Protein AF-A0A2E2C9Y6-F1 (afdb_monomer)

Mean predicted aligned error: 14.03 Å

Solvent-accessible surface area (backbone atoms only — not comparable to full-atom values): 25369 Å² total; per-residue (Å²): 131,68,71,66,57,56,52,54,54,53,54,52,55,55,52,54,58,61,53,71,77,66,70,86,89,83,78,84,85,84,87,86,80,90,79,84,90,79,90,87,87,65,71,80,73,52,56,65,58,61,57,64,68,65,74,80,74,86,83,89,87,90,86,89,86,90,83,90,84,84,87,73,91,72,83,79,69,69,86,60,44,74,82,45,66,64,89,67,80,86,81,79,85,75,87,81,76,87,87,76,86,87,76,94,75,76,89,77,75,81,76,78,79,82,73,52,73,67,57,51,52,51,48,52,50,44,44,51,39,19,53,49,22,45,57,38,30,50,54,35,37,77,70,67,74,48,57,72,68,59,44,46,40,44,46,48,55,25,50,51,39,43,35,53,51,29,53,79,66,70,62,79,46,51,60,60,52,46,51,54,53,41,53,56,40,49,52,50,35,50,52,49,60,73,57,77,44,92,84,44,78,52,44,66,41,51,43,39,45,37,50,29,54,40,25,50,45,45,25,53,43,16,57,76,65,70,33,62,71,49,27,54,55,20,47,56,46,28,42,56,31,18,51,52,24,27,53,45,26,50,55,31,38,77,74,67,54,30,53,73,68,54,36,51,34,22,53,49,38,38,32,50,35,49,51,52,51,25,57,77,69,72,43,87,80,85,51,47,53,57,54,47,32,52,56,34,48,54,52,32,53,52,25,47,52,29,31,78,70,71,38,82,78,16,37,69,42,53,40,28,40,33,49,13,53,30,26,40,40,46,13,50,44,29,45,78,70,70,36,56,70,61,13,48,49,25,16,48,52,10,25,53,26,14,43,50,20,30,50,44,33,65,74,55,27,36,82,69,69,75,35,55,61,60,58,45,48,45,30,45,49,35,22,50,38,23,40,50,59,35,22,72,80,37,62,92,49,29,67,62,47,48,54,52,51,52,53,51,51,53,51,51,40,56,56,43,74,69,58,79,64,89,79,63,80,47,47,26,46,38,30,41,49,52,33,50,56,44,36,53,52,49,53,56,51,52,62,61,71,79,107

Radius of gyration: 27.08 Å; Cα contacts (8 Å, |Δi|>4): 424; chains: 1; bounding box: 53×74×103 Å

Foldseek 3Di:
DPPVVVVVVVVVVVVVVVVVVDDDDDDDDDDDDDDDDDDDDDPPVVPVVVVVVPPPDDDDDDDDDDDDDDDDDDDLFQDAQLLADDTDDDDDDDDDDDDDDDDDDDDDDDPQPDDDPVVVVLLVVLLVLLVLLLVLLLVCVLVVLDAPSLSRNSLSLSLLSNVLSCVVNVNLCNLVSLVVSLVSLVVVLVSLVVVPPPVQQCSVLSNLVSQLSNLVSQLSNCVSVVNLVSNVVSLVSLQVSLVVSLVSLVVSVVVPSHALSSNLSSLVSNLVSVVVVCVSVVHDDQPSLVSSLVSLVVSLVVLCVCLVVVHPSNPLLNNLQSLLVSLQSQLVNCVSVVNLVSSLVSLVSSLVSLVVSLCCCLPPCVVVVNDALSSNVSSLSSNVSSLVSNCVSPVVCNVVSVVVSLVSLVSSLVVLVPDDPPPSSCSSSNSSSVSVVSSVVSVVVVVVVVD

Sequence (451 aa):
MSDRIHFCISCSLLLFMVGLVIAPSSSHSPLPEQPLPS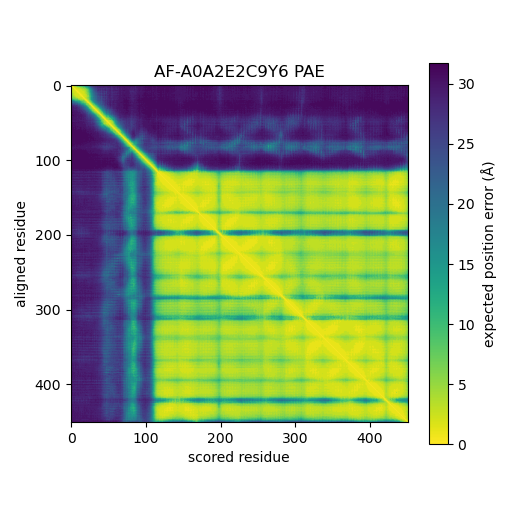QSSVETRQSVQNFLDEESAQTALVSINAGLSAKQNGDVGHYIPLNVVPENMAGKRVQQSPVTAPRPENQNQLKKQSFSRELRQKLEQTVTTANQLISQTEDTFSRGLIPLSDYHLALNLAYDTKIRAADVQNQGRAKLLLNEKRALIQKAVEQLQAFDQPAAQGWYGDLVHARLILAQTDYEIAGVSHNRDGQEAALGQITRLSDEYFSVRNEEFSVGEAGLAEYRRASRAVNIARQEQNHFRGVKDETSLMNYAEDLHQIESAVEWFSSNGAGLGRADLVDLSKANLNYVQGKYYQSQNRETESQQFFNDSLQQAKSAWELRMDQYYPRGTANLHDLTTSWILWNASGSELSELKPSQSAAIRQALTAGLDRMVNTADQITDRRGRMAGDISLVHCLKNSEFLIELENSQNK

Nearest PDB structures (foldseek):
  8qag-assembly1_A  TM=5.605E-01  e=1.363E-03  synthetic construct
  8qag-assembly2_B  TM=4.927E-01  e=1.752E-03  synthetic construct
  4g2v-assembly1_A  TM=3.564E-01  e=3.011E-02  Mus musculus
  8v3b-assembly1_a  TM=2.526E-01  e=9.711E-02  synthetic construct

Structure (mmCIF, N/CA/C/O backbone):
data_AF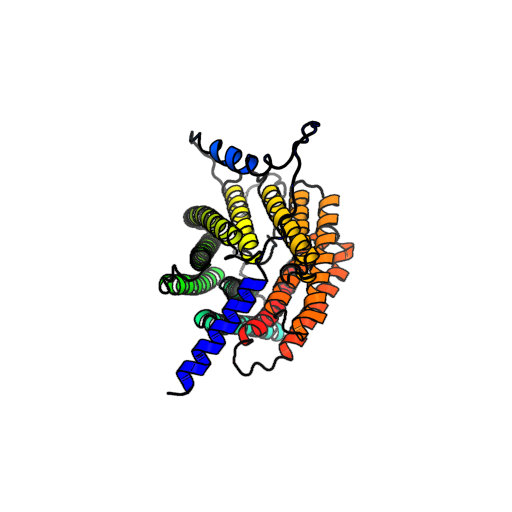-A0A2E2C9Y6-F1
#
_entry.id   AF-A0A2E2C9Y6-F1
#
loop_
_atom_site.group_PDB
_atom_site.id
_atom_site.type_symbol
_atom_site.label_atom_id
_atom_site.label_alt_id
_atom_site.label_comp_id
_atom_site.label_asym_id
_atom_site.label_entity_id
_atom_site.label_seq_id
_atom_site.pdbx_PDB_ins_code
_atom_site.Cartn_x
_atom_site.Cartn_y
_atom_site.Cartn_z
_atom_site.occupancy
_atom_site.B_iso_or_equiv
_atom_site.auth_seq_id
_atom_site.auth_comp_id
_atom_site.auth_asym_id
_atom_site.auth_atom_id
_atom_site.pdbx_PDB_model_num
ATOM 1 N N . MET A 1 1 ? 28.226 -12.113 -55.724 1.00 53.47 1 MET A N 1
ATOM 2 C CA . MET A 1 1 ? 28.461 -10.664 -55.945 1.00 53.47 1 MET A CA 1
ATOM 3 C C . MET A 1 1 ? 27.171 -9.829 -56.042 1.00 53.47 1 MET A C 1
ATOM 5 O O . MET A 1 1 ? 27.290 -8.615 -56.078 1.00 53.47 1 MET A O 1
ATOM 9 N N . SER A 1 2 ? 25.964 -10.421 -56.001 1.00 55.62 2 SER A N 1
ATOM 10 C CA . SER A 1 2 ? 24.688 -9.693 -56.170 1.00 55.62 2 SER A CA 1
ATOM 11 C C . SER A 1 2 ? 24.114 -9.069 -54.883 1.00 55.62 2 SER A C 1
ATOM 13 O O . SER A 1 2 ? 23.489 -8.018 -54.948 1.00 55.62 2 SER A O 1
ATOM 15 N N . ASP A 1 3 ? 24.377 -9.632 -53.698 1.00 52.12 3 ASP A N 1
ATOM 16 C CA . ASP A 1 3 ? 23.676 -9.187 -52.473 1.00 52.12 3 ASP A CA 1
ATOM 17 C C . ASP A 1 3 ? 24.254 -7.925 -51.821 1.00 52.12 3 ASP A C 1
ATOM 19 O O . ASP A 1 3 ? 23.548 -7.179 -51.145 1.00 52.12 3 ASP A O 1
ATOM 23 N N . ARG A 1 4 ? 25.531 -7.613 -52.071 1.00 49.81 4 ARG A N 1
ATOM 24 C CA . ARG A 1 4 ? 26.154 -6.379 -51.556 1.00 49.81 4 ARG A CA 1
ATOM 25 C C . ARG A 1 4 ? 25.681 -5.126 -52.296 1.00 49.81 4 ARG A C 1
ATOM 27 O O . ARG A 1 4 ? 25.640 -4.055 -51.706 1.00 49.81 4 ARG A O 1
ATOM 34 N N . ILE A 1 5 ? 25.277 -5.266 -53.558 1.00 61.72 5 ILE A N 1
ATOM 35 C CA . ILE A 1 5 ? 24.787 -4.150 -54.377 1.00 61.72 5 ILE A CA 1
ATOM 36 C C . ILE A 1 5 ? 23.367 -3.760 -53.939 1.00 61.72 5 ILE A C 1
ATOM 38 O O . ILE A 1 5 ? 23.080 -2.574 -53.791 1.00 61.72 5 ILE A O 1
ATOM 42 N N . HIS A 1 6 ? 22.510 -4.736 -53.616 1.00 52.78 6 HIS A N 1
ATOM 43 C CA . HIS A 1 6 ? 21.167 -4.463 -53.092 1.00 52.78 6 HIS A CA 1
ATOM 44 C C . HIS A 1 6 ? 21.189 -3.809 -51.706 1.00 52.78 6 HIS A C 1
ATOM 46 O O . HIS A 1 6 ? 20.417 -2.882 -51.460 1.00 52.78 6 HIS A O 1
ATOM 52 N N . PHE A 1 7 ? 22.112 -4.211 -50.827 1.00 61.84 7 PHE A N 1
ATOM 53 C CA . PHE A 1 7 ? 22.270 -3.580 -49.514 1.00 61.84 7 PHE A CA 1
ATOM 54 C C . PHE A 1 7 ? 22.714 -2.112 -49.630 1.00 61.84 7 PHE A C 1
ATOM 56 O O . PHE A 1 7 ? 22.123 -1.234 -49.003 1.00 61.84 7 PHE A O 1
ATOM 63 N N . CYS A 1 8 ? 23.682 -1.814 -50.505 1.00 61.75 8 CYS A N 1
ATOM 64 C CA . CYS A 1 8 ? 24.146 -0.441 -50.714 1.00 61.75 8 CYS A CA 1
ATOM 65 C C . CYS A 1 8 ? 23.066 0.466 -51.326 1.00 61.75 8 CYS A C 1
ATOM 67 O O . CYS A 1 8 ? 22.894 1.588 -50.860 1.00 61.75 8 CYS A O 1
ATOM 69 N N . ILE A 1 9 ? 22.286 -0.021 -52.299 1.00 65.38 9 ILE A N 1
ATOM 70 C CA . ILE A 1 9 ? 21.186 0.753 -52.905 1.00 65.38 9 ILE A CA 1
ATOM 71 C C . ILE A 1 9 ? 20.070 1.034 -51.881 1.00 65.38 9 ILE A C 1
ATOM 73 O O . ILE A 1 9 ? 19.502 2.127 -51.871 1.00 65.38 9 ILE A O 1
ATOM 77 N N . SER A 1 10 ? 19.803 0.091 -50.972 1.00 63.72 10 SER A N 1
ATOM 78 C CA . SER A 1 10 ? 18.796 0.247 -49.910 1.00 63.72 10 SER A CA 1
ATOM 79 C C . SER A 1 10 ? 19.205 1.308 -48.882 1.00 63.72 10 SER A C 1
ATOM 81 O O . SER A 1 10 ? 18.390 2.146 -48.498 1.00 63.72 10 SER A O 1
ATOM 83 N N . CYS A 1 11 ? 20.482 1.336 -48.486 1.00 60.59 11 CYS A N 1
ATOM 84 C CA . CYS A 1 11 ? 21.007 2.370 -47.589 1.00 60.59 11 CYS A CA 1
ATOM 85 C C . CYS A 1 11 ? 21.045 3.759 -48.247 1.00 60.59 11 CYS A C 1
ATOM 87 O O . CYS A 1 11 ? 20.771 4.755 -47.578 1.00 60.59 11 CYS A O 1
ATOM 89 N N . SER A 1 12 ? 21.328 3.848 -49.551 1.00 60.22 12 SER A N 1
ATOM 90 C CA . SER A 1 12 ? 21.331 5.125 -50.278 1.00 60.22 12 SER A CA 1
ATOM 91 C C . SER A 1 12 ? 19.933 5.738 -50.421 1.00 60.22 12 SER A C 1
ATOM 93 O O . SER A 1 12 ? 19.793 6.951 -50.288 1.00 60.22 12 SER A O 1
ATOM 95 N N . LEU A 1 13 ? 18.891 4.923 -50.621 1.00 61.25 13 LEU A N 1
ATOM 96 C CA . LEU A 1 13 ? 17.498 5.393 -50.658 1.00 61.25 13 LEU A CA 1
ATOM 97 C C . LEU A 1 13 ? 17.013 5.904 -49.293 1.00 61.25 13 LEU A C 1
ATOM 99 O O . LEU A 1 13 ? 16.285 6.894 -49.229 1.00 61.25 13 LEU A O 1
ATOM 103 N N . LEU A 1 14 ? 17.456 5.272 -48.203 1.00 52.31 14 LEU A N 1
ATOM 104 C CA . LEU A 1 14 ? 17.070 5.655 -46.844 1.00 52.31 14 LEU A CA 1
ATOM 105 C C . LEU A 1 14 ? 17.751 6.965 -46.403 1.00 52.31 14 LEU A C 1
ATOM 107 O O . LEU A 1 14 ? 17.113 7.807 -45.779 1.00 52.31 14 LEU A O 1
ATOM 111 N N . LEU A 1 15 ? 18.999 7.202 -46.824 1.00 56.88 15 LEU A N 1
ATOM 112 C CA . LEU A 1 15 ? 19.693 8.482 -46.614 1.00 56.88 15 LEU A CA 1
ATOM 113 C C . LEU A 1 15 ? 19.124 9.623 -47.477 1.00 56.88 15 LEU A C 1
ATOM 115 O O . LEU A 1 15 ? 19.072 10.762 -47.018 1.00 56.88 15 LEU A O 1
ATOM 119 N N . PHE A 1 16 ? 18.642 9.333 -48.691 1.00 49.22 16 PHE A N 1
ATOM 120 C CA . PHE A 1 16 ? 18.015 10.342 -49.556 1.00 49.22 16 PHE A CA 1
ATOM 121 C C . PHE A 1 16 ? 16.643 10.799 -49.023 1.00 49.22 16 PHE A C 1
ATOM 123 O O . PHE A 1 16 ? 16.310 11.979 -49.107 1.00 49.22 16 PHE A O 1
ATOM 130 N N . MET A 1 17 ? 15.875 9.893 -48.405 1.00 49.03 17 MET A N 1
ATOM 131 C CA . MET A 1 17 ? 14.594 10.222 -47.761 1.00 49.03 17 MET A CA 1
ATOM 132 C C . MET A 1 17 ? 14.764 11.048 -46.478 1.00 49.03 17 MET A C 1
ATOM 134 O O . MET A 1 17 ? 13.969 11.949 -46.226 1.00 49.03 17 MET A O 1
ATOM 138 N N . VAL A 1 18 ? 15.819 10.800 -45.695 1.00 53.28 18 VAL A N 1
ATOM 139 C CA . VAL A 1 18 ? 16.126 11.602 -44.494 1.00 53.28 18 VAL A CA 1
ATOM 140 C C . VAL A 1 18 ? 16.656 12.995 -44.871 1.00 53.28 18 VAL A C 1
ATOM 142 O O . VAL A 1 18 ? 16.356 13.970 -44.185 1.00 53.28 18 VAL A O 1
ATOM 145 N N . GLY A 1 19 ? 17.362 13.126 -46.000 1.00 43.84 19 GLY A N 1
ATOM 146 C CA . GLY A 1 19 ? 17.835 14.418 -46.515 1.00 43.84 19 GLY A CA 1
ATOM 147 C C . GLY A 1 19 ? 16.740 15.335 -47.083 1.00 43.84 19 GLY A C 1
ATOM 148 O O . GLY A 1 19 ? 16.902 16.550 -47.064 1.00 43.84 19 GLY A O 1
ATOM 149 N N . LEU A 1 20 ? 15.609 14.790 -47.547 1.00 42.56 20 LEU A N 1
ATOM 150 C CA . LEU A 1 20 ? 14.500 15.577 -48.118 1.00 42.56 20 LEU A CA 1
ATOM 151 C C . LEU A 1 20 ? 13.550 16.184 -47.072 1.00 42.56 20 LEU A C 1
ATOM 153 O O . LEU A 1 20 ? 12.766 17.067 -47.408 1.00 42.56 20 LEU A O 1
ATOM 157 N N . VAL A 1 21 ? 13.635 15.757 -45.808 1.00 43.41 21 VAL A N 1
ATOM 158 C CA . VAL A 1 21 ? 12.833 16.311 -44.698 1.00 43.41 21 VAL A CA 1
ATOM 159 C C . VAL A 1 21 ? 13.544 17.491 -44.012 1.00 43.41 21 VAL A C 1
ATOM 161 O O . VAL A 1 21 ? 12.935 18.217 -43.232 1.00 43.41 21 VAL A O 1
ATOM 164 N N . ILE A 1 22 ? 14.814 17.750 -44.348 1.00 48.00 22 ILE A N 1
ATOM 165 C CA . ILE A 1 22 ? 15.613 18.844 -43.780 1.00 48.00 22 ILE A CA 1
ATOM 166 C C . ILE A 1 22 ? 16.200 19.688 -44.920 1.00 48.00 22 ILE A C 1
ATOM 168 O O . ILE A 1 22 ? 17.384 19.617 -45.235 1.00 48.00 22 ILE A O 1
ATOM 172 N N . ALA A 1 23 ? 15.360 20.517 -45.539 1.00 32.75 23 ALA A N 1
ATOM 173 C CA . ALA A 1 23 ? 15.808 21.664 -46.325 1.00 32.75 23 ALA A CA 1
ATOM 174 C C . ALA A 1 23 ? 15.013 22.912 -45.890 1.00 32.75 23 ALA A C 1
ATOM 176 O O . ALA A 1 23 ? 13.782 22.876 -45.901 1.00 32.75 23 ALA A O 1
ATOM 177 N N . PRO A 1 24 ? 15.683 24.007 -45.480 1.00 36.81 24 PRO A N 1
ATOM 178 C CA . PRO A 1 24 ? 15.026 25.225 -45.028 1.00 36.81 24 PRO A CA 1
ATOM 179 C C . PRO A 1 24 ? 14.635 26.102 -46.223 1.00 36.81 24 PRO A C 1
ATOM 181 O O . PRO A 1 24 ? 15.477 26.476 -47.040 1.00 36.81 24 PRO A O 1
ATOM 184 N N . SER A 1 25 ? 13.360 26.472 -46.310 1.00 31.31 25 SER A N 1
ATOM 185 C CA . SER A 1 25 ? 12.876 27.488 -47.246 1.00 31.31 25 SER A CA 1
ATOM 186 C C . SER A 1 25 ? 13.326 28.870 -46.767 1.00 31.31 25 SER A C 1
ATOM 188 O O . SER A 1 25 ? 12.769 29.422 -45.820 1.00 31.31 25 SER A O 1
ATOM 190 N N . SER A 1 26 ? 14.350 29.430 -47.404 1.00 28.89 26 SER A N 1
ATOM 191 C CA . SER A 1 26 ? 14.772 30.816 -47.231 1.00 28.89 26 SER A CA 1
ATOM 192 C C . SER A 1 26 ? 13.991 31.737 -48.173 1.00 28.89 26 SER A C 1
ATOM 194 O O . SER A 1 26 ? 13.979 31.548 -49.387 1.00 28.89 26 SER A O 1
ATOM 196 N N . SER A 1 27 ? 13.381 32.788 -47.626 1.00 29.03 27 SER A N 1
ATOM 197 C CA . SER A 1 27 ? 12.959 33.955 -48.404 1.00 29.03 27 SER A CA 1
ATOM 198 C C . SER A 1 27 ? 13.173 35.237 -47.593 1.00 29.03 27 SER A C 1
ATOM 200 O O . SER A 1 27 ? 12.544 35.451 -46.564 1.00 29.03 27 SER A O 1
ATOM 202 N N . HIS A 1 28 ? 14.141 36.011 -48.087 1.00 29.08 28 HIS A N 1
ATOM 203 C CA . HIS A 1 28 ? 14.560 37.395 -47.842 1.00 29.08 28 HIS A CA 1
ATOM 204 C C . HIS A 1 28 ? 13.907 38.256 -46.741 1.00 29.08 28 HIS A C 1
ATOM 206 O O . HIS A 1 28 ? 12.720 38.563 -46.770 1.00 29.08 28 HIS A O 1
ATOM 212 N N . SER A 1 29 ? 14.776 38.792 -45.873 1.00 25.88 29 SER A N 1
ATOM 213 C CA . SER A 1 29 ? 14.569 40.007 -45.070 1.00 25.88 29 SER A CA 1
ATOM 214 C C . SER A 1 29 ? 14.482 41.276 -45.932 1.00 25.88 29 SER A C 1
ATOM 216 O O . SER A 1 29 ? 15.133 41.365 -46.976 1.00 25.88 29 SER A O 1
ATOM 218 N N . PRO A 1 30 ? 13.813 42.313 -45.405 1.00 28.86 30 PRO A N 1
ATOM 219 C CA . PRO A 1 30 ? 14.532 43.547 -45.085 1.00 28.86 30 PRO A CA 1
ATOM 220 C C . PRO A 1 30 ? 14.346 43.965 -43.609 1.00 28.86 30 PRO A C 1
ATOM 222 O O . PRO A 1 30 ? 13.266 43.834 -43.042 1.00 28.86 30 PRO A O 1
ATOM 225 N N . LEU A 1 31 ? 15.423 44.460 -42.987 1.00 27.59 31 LEU A N 1
ATOM 226 C CA . LEU A 1 31 ? 15.428 45.230 -41.726 1.00 27.59 31 LEU A CA 1
ATOM 227 C C . LEU A 1 31 ? 15.236 46.739 -42.037 1.00 27.59 31 LEU A C 1
ATOM 229 O O . LEU A 1 31 ? 15.571 47.140 -43.153 1.00 27.59 31 LEU A O 1
ATOM 233 N N . PRO A 1 32 ? 14.971 47.623 -41.049 1.00 39.16 32 PRO A N 1
ATOM 234 C CA . PRO A 1 32 ? 14.122 47.468 -39.861 1.00 39.16 32 PRO A CA 1
ATOM 235 C C . PRO A 1 32 ? 13.220 48.702 -39.597 1.00 39.16 32 PRO A C 1
ATOM 237 O O . PRO A 1 32 ? 13.594 49.834 -39.888 1.00 39.16 32 PRO A O 1
ATOM 240 N N . GLU A 1 33 ? 12.102 48.508 -38.900 1.00 24.78 33 GLU A N 1
ATOM 241 C CA . GLU A 1 33 ? 11.453 49.565 -38.108 1.00 24.78 33 GLU A CA 1
ATOM 242 C C . GLU A 1 33 ? 11.155 49.002 -36.708 1.00 24.78 33 GLU A C 1
ATOM 244 O O . GLU A 1 33 ? 10.610 47.907 -36.572 1.00 24.78 33 GLU A O 1
ATOM 249 N N . GLN A 1 34 ? 11.597 49.712 -35.663 1.00 35.81 34 GLN A N 1
ATOM 250 C CA . GLN A 1 34 ? 11.339 49.379 -34.254 1.00 35.81 34 GLN A CA 1
ATOM 251 C C . GLN A 1 34 ? 9.839 49.482 -33.937 1.00 35.81 34 GLN A C 1
ATOM 253 O O . GLN A 1 34 ? 9.184 50.409 -34.415 1.00 35.81 34 GLN A O 1
ATOM 258 N N . PRO A 1 35 ? 9.308 48.613 -33.053 1.00 26.20 35 PRO A N 1
ATOM 259 C CA . PRO A 1 35 ? 8.989 49.099 -31.702 1.00 26.20 35 PRO A CA 1
ATOM 260 C C . PRO A 1 35 ? 9.160 48.074 -30.551 1.00 26.20 35 PRO A C 1
ATOM 262 O O . PRO A 1 35 ? 8.830 46.906 -30.686 1.00 26.20 35 PRO A O 1
ATOM 265 N N . LEU A 1 36 ? 9.632 48.610 -29.413 1.00 25.45 36 LEU A N 1
ATOM 266 C CA . LEU A 1 36 ? 9.384 48.319 -27.980 1.00 25.45 36 LEU A CA 1
ATOM 267 C C . LEU A 1 36 ? 9.359 46.877 -27.397 1.00 25.45 36 LEU A C 1
ATOM 269 O O . LEU A 1 36 ? 8.830 45.943 -27.990 1.00 25.45 36 LEU A O 1
ATOM 273 N N . PRO A 1 37 ? 9.888 46.703 -26.163 1.00 28.95 37 PRO A N 1
ATOM 274 C CA . PRO A 1 37 ? 10.154 45.402 -25.568 1.00 28.95 37 PRO A CA 1
ATOM 275 C C . PRO A 1 37 ? 8.902 44.829 -24.896 1.00 28.95 37 PRO A C 1
ATOM 277 O O . PRO A 1 37 ? 8.224 45.518 -24.136 1.00 28.95 37 PRO A O 1
ATOM 280 N N . SER A 1 38 ? 8.639 43.542 -25.102 1.00 25.59 38 SER A N 1
ATOM 281 C CA . SER A 1 38 ? 7.785 42.758 -24.207 1.00 25.59 38 SER A CA 1
ATOM 282 C C . SER A 1 38 ? 8.599 41.596 -23.648 1.00 25.59 38 SER A C 1
ATOM 284 O O . SER A 1 38 ? 9.085 40.722 -24.362 1.00 25.59 38 SER A O 1
ATOM 286 N N . GLN A 1 39 ? 8.818 41.684 -22.340 1.00 35.31 39 GLN A N 1
ATOM 287 C CA . GLN A 1 39 ? 9.400 40.667 -21.480 1.00 35.31 39 GLN A CA 1
ATOM 288 C C . GLN A 1 39 ? 8.501 39.427 -21.459 1.00 35.31 39 GLN A C 1
ATOM 290 O O . GLN A 1 39 ? 7.283 39.573 -21.390 1.00 35.31 39 GLN A O 1
ATOM 295 N N . SER A 1 40 ? 9.103 38.234 -21.475 1.00 30.30 40 SER A N 1
ATOM 296 C CA . SER A 1 40 ? 8.750 37.066 -20.636 1.00 30.30 40 SER A CA 1
ATOM 297 C C . SER A 1 40 ? 9.213 35.758 -21.288 1.00 30.30 40 SER A C 1
ATOM 299 O O . SER A 1 40 ? 8.473 35.116 -22.021 1.00 30.30 40 SER A O 1
ATOM 301 N N . SER A 1 41 ? 10.445 35.324 -21.004 1.00 31.06 41 SER A N 1
ATOM 302 C CA . SER A 1 41 ? 10.802 33.894 -21.129 1.00 31.06 41 SER A CA 1
ATOM 303 C C . SER A 1 41 ? 12.096 33.485 -20.405 1.00 31.06 41 SER A C 1
ATOM 305 O O . SER A 1 41 ? 12.663 32.444 -20.726 1.00 31.06 41 SER A O 1
ATOM 307 N N . VAL A 1 42 ? 12.598 34.275 -19.445 1.00 28.02 42 VAL A N 1
ATOM 308 C CA . VAL A 1 42 ? 13.865 33.968 -18.738 1.00 28.02 42 VAL A CA 1
ATOM 309 C C . VAL A 1 42 ? 13.685 33.784 -17.219 1.00 28.02 42 VAL A C 1
ATOM 311 O O . VAL A 1 42 ? 14.532 33.171 -16.579 1.00 28.02 42 VAL A O 1
ATOM 314 N N . GLU A 1 43 ? 12.550 34.180 -16.632 1.00 28.30 43 GLU A N 1
ATOM 315 C CA . GLU A 1 43 ? 12.373 34.171 -15.166 1.00 28.30 43 GLU A CA 1
ATOM 316 C C . GLU A 1 43 ? 12.083 32.791 -14.544 1.00 28.30 43 GLU A C 1
ATOM 318 O O . GLU A 1 43 ? 12.382 32.576 -13.372 1.00 28.30 43 GLU A O 1
ATOM 323 N N . THR A 1 44 ? 11.586 31.801 -15.289 1.00 32.88 44 THR A N 1
ATOM 324 C CA . THR A 1 44 ? 11.192 30.516 -14.676 1.00 32.88 44 THR A CA 1
ATOM 325 C C . THR A 1 44 ? 12.372 29.587 -14.376 1.00 32.88 44 THR A C 1
ATOM 327 O O . THR A 1 44 ? 12.287 28.783 -13.455 1.00 32.88 44 THR A O 1
ATOM 330 N N . ARG A 1 45 ? 13.501 29.709 -15.094 1.00 28.42 45 ARG A N 1
ATOM 331 C CA . ARG A 1 45 ? 14.704 28.879 -14.856 1.00 28.42 45 ARG A CA 1
ATOM 332 C C . ARG A 1 45 ? 15.656 29.444 -13.796 1.00 28.42 45 ARG A C 1
ATOM 334 O O . ARG A 1 45 ? 16.472 28.694 -13.278 1.00 28.42 45 ARG A O 1
ATOM 341 N N . GLN A 1 46 ? 15.552 30.729 -13.454 1.00 27.88 46 GLN A N 1
ATOM 342 C CA . GLN A 1 46 ? 16.400 31.357 -12.430 1.00 27.88 46 GLN A CA 1
ATOM 343 C C . GLN A 1 46 ? 15.855 31.198 -10.999 1.00 27.88 46 GLN A C 1
ATOM 345 O O . GLN A 1 46 ? 16.629 31.294 -10.053 1.00 27.88 46 GLN A O 1
ATOM 350 N N . SER A 1 47 ? 14.563 30.900 -10.816 1.00 31.03 47 SER A N 1
ATOM 351 C CA . SER A 1 47 ? 13.959 30.773 -9.477 1.00 31.03 47 SER A CA 1
ATOM 352 C C . SER A 1 47 ? 14.352 29.491 -8.728 1.00 31.03 47 SER A C 1
ATOM 354 O O . SER A 1 47 ? 14.551 29.536 -7.519 1.00 31.03 47 SER A O 1
ATOM 356 N N . VAL A 1 48 ? 14.544 28.371 -9.436 1.00 29.47 48 VAL A N 1
ATOM 357 C CA . VAL A 1 48 ? 14.922 27.082 -8.822 1.00 29.47 48 VAL A CA 1
ATOM 358 C C . VAL A 1 48 ? 16.404 27.057 -8.435 1.00 29.47 48 VAL A C 1
ATOM 360 O O . VAL A 1 48 ? 16.753 26.541 -7.380 1.00 29.47 48 VAL A O 1
ATOM 363 N N . GLN A 1 49 ? 17.279 27.670 -9.239 1.00 26.19 49 GLN A N 1
ATOM 364 C CA . GLN A 1 49 ? 18.716 27.719 -8.943 1.00 26.19 49 GLN A CA 1
ATOM 365 C C . GLN A 1 49 ? 19.029 28.666 -7.770 1.00 26.19 49 GLN A C 1
ATOM 367 O O . GLN A 1 49 ? 19.830 28.324 -6.909 1.00 26.19 49 GLN A O 1
ATOM 372 N N . ASN A 1 50 ? 18.346 29.817 -7.686 1.00 26.56 50 ASN A N 1
ATOM 373 C CA . ASN A 1 50 ? 18.566 30.793 -6.612 1.00 26.56 50 ASN A CA 1
ATOM 374 C C . ASN A 1 50 ? 18.025 30.329 -5.245 1.00 26.56 50 ASN A C 1
ATOM 376 O O . ASN A 1 50 ? 18.503 30.803 -4.222 1.00 26.56 50 ASN A O 1
ATOM 380 N N . PHE A 1 51 ? 17.060 29.401 -5.213 1.00 27.88 51 PHE A N 1
ATOM 381 C CA . PHE A 1 51 ? 16.546 28.823 -3.964 1.00 27.88 51 PHE A CA 1
ATOM 382 C C . PHE A 1 51 ? 17.506 27.781 -3.362 1.00 27.88 51 PHE A C 1
ATOM 384 O O . PHE A 1 51 ? 17.622 27.671 -2.145 1.00 27.88 51 PHE A O 1
ATOM 391 N N . LEU A 1 52 ? 18.238 27.047 -4.206 1.00 28.00 52 LEU A N 1
ATOM 392 C CA . LEU A 1 52 ? 19.160 25.990 -3.772 1.00 28.00 52 LEU A CA 1
ATOM 393 C C . LEU A 1 52 ? 20.485 26.530 -3.206 1.00 28.00 52 LEU A C 1
ATOM 395 O O . LEU A 1 52 ? 21.117 25.860 -2.390 1.00 28.00 52 LEU A O 1
ATOM 399 N N . ASP A 1 53 ? 20.889 27.742 -3.593 1.00 25.02 53 ASP A N 1
ATOM 400 C CA . ASP A 1 53 ? 22.149 28.341 -3.137 1.00 25.02 53 ASP A CA 1
ATOM 401 C C . ASP A 1 53 ? 22.037 29.025 -1.753 1.00 25.02 53 ASP A C 1
ATOM 403 O O . ASP A 1 53 ? 23.045 29.141 -1.053 1.00 25.02 53 ASP A O 1
ATOM 407 N N . GLU A 1 54 ? 20.836 29.419 -1.299 1.00 24.42 54 GLU A N 1
ATOM 408 C CA . GLU A 1 54 ? 20.645 30.136 -0.020 1.00 24.42 54 GLU A CA 1
ATOM 409 C C . GLU A 1 54 ? 20.512 29.231 1.223 1.00 24.42 54 GLU A C 1
ATOM 411 O O . GLU A 1 54 ? 20.823 29.674 2.329 1.00 24.42 54 GLU A O 1
ATOM 416 N N . GLU A 1 55 ? 20.138 27.955 1.086 1.00 24.38 55 GLU A N 1
ATOM 417 C CA . GLU A 1 55 ? 19.884 27.073 2.245 1.00 24.38 55 GLU A CA 1
ATOM 418 C C . GLU A 1 55 ? 21.116 26.274 2.717 1.00 24.38 55 GLU A C 1
ATOM 420 O O . GLU A 1 55 ? 21.074 25.545 3.709 1.00 24.38 55 GLU A O 1
ATOM 425 N N . SER A 1 56 ? 22.260 26.443 2.046 1.00 22.67 56 SER A N 1
ATOM 426 C CA . SER A 1 56 ? 23.517 25.749 2.367 1.00 22.67 56 SER A CA 1
ATOM 427 C C . SER A 1 56 ? 24.310 26.369 3.534 1.00 22.67 56 SER A C 1
ATOM 429 O O . SER A 1 56 ? 25.390 25.887 3.886 1.00 22.67 56 SER A O 1
ATOM 431 N N . ALA A 1 57 ? 23.782 27.410 4.187 1.00 21.89 57 ALA A N 1
ATOM 432 C CA . ALA A 1 57 ? 24.490 28.167 5.212 1.00 21.89 57 ALA A CA 1
ATOM 433 C C . ALA A 1 57 ? 23.653 28.398 6.484 1.00 21.89 57 ALA A C 1
ATOM 435 O O . ALA A 1 57 ? 23.141 29.494 6.671 1.00 21.89 57 ALA A O 1
ATOM 436 N N . GLN A 1 58 ? 23.582 27.412 7.394 1.00 20.86 58 GLN A N 1
ATOM 437 C CA . GLN A 1 58 ? 23.836 27.594 8.845 1.00 20.86 58 GLN A CA 1
ATOM 438 C C . GLN A 1 58 ? 23.445 26.367 9.690 1.00 20.86 58 GLN A C 1
ATOM 440 O O . GLN A 1 58 ? 22.288 26.087 9.986 1.00 20.86 58 GLN A O 1
ATOM 445 N N . THR A 1 59 ? 24.477 25.670 10.155 1.00 20.48 59 THR A N 1
ATOM 446 C CA . THR A 1 59 ? 24.465 24.633 11.194 1.00 20.48 59 THR A CA 1
ATOM 447 C C . THR A 1 59 ? 24.400 25.185 12.631 1.00 20.48 59 THR A C 1
ATOM 449 O O . THR A 1 59 ? 25.069 26.167 12.940 1.00 20.48 59 THR A O 1
ATOM 452 N N . ALA A 1 60 ? 23.776 24.378 13.508 1.00 20.20 60 ALA A N 1
ATOM 453 C CA . ALA A 1 60 ? 24.065 24.123 14.937 1.00 20.20 60 ALA A CA 1
ATOM 454 C C . ALA A 1 60 ? 23.562 25.096 16.032 1.00 20.20 60 ALA A C 1
ATOM 456 O O . ALA A 1 60 ? 23.919 26.267 16.024 1.00 20.20 60 ALA A O 1
ATOM 457 N N . LEU A 1 61 ? 22.879 24.555 17.071 1.00 19.61 61 LEU A N 1
ATOM 458 C CA . LEU A 1 61 ? 23.355 24.510 18.480 1.00 19.61 61 LEU A CA 1
ATOM 459 C C . LEU A 1 61 ? 22.291 24.111 19.550 1.00 19.61 61 LEU A C 1
ATOM 461 O O . LEU A 1 61 ? 21.151 24.556 19.526 1.00 19.61 61 LEU A O 1
ATOM 465 N N . VAL A 1 62 ? 22.795 23.390 20.569 1.00 18.62 62 VAL A N 1
ATOM 466 C CA . VAL A 1 62 ? 22.375 23.249 21.991 1.00 18.62 62 VAL A CA 1
ATOM 467 C C . VAL A 1 62 ? 21.365 22.158 22.408 1.00 18.62 62 VAL A C 1
ATOM 469 O O . VAL A 1 62 ? 20.303 21.945 21.843 1.00 18.62 62 VAL A O 1
ATOM 472 N N . SER A 1 63 ? 21.785 21.476 23.478 1.00 17.81 63 SER A N 1
ATOM 473 C CA . SER A 1 63 ? 21.269 20.288 24.158 1.00 17.81 63 SER A CA 1
ATOM 474 C C . SER A 1 63 ? 20.624 20.650 25.520 1.00 17.81 63 SER A C 1
ATOM 476 O O . SER A 1 63 ? 20.781 21.777 25.986 1.00 17.81 63 SER A O 1
ATOM 478 N N . ILE A 1 64 ? 20.058 19.634 26.198 1.00 19.53 64 ILE A N 1
ATOM 479 C CA . ILE A 1 64 ? 19.994 19.408 27.669 1.00 19.53 64 ILE A CA 1
ATOM 480 C C . ILE A 1 64 ? 18.584 19.352 28.340 1.00 19.53 64 ILE A C 1
ATOM 482 O O . ILE A 1 64 ? 17.955 20.361 28.630 1.00 19.53 64 ILE A O 1
ATOM 486 N N . ASN A 1 65 ? 18.243 18.108 28.734 1.00 18.88 65 ASN A N 1
ATOM 487 C CA . ASN A 1 65 ? 17.606 17.577 29.965 1.00 18.88 65 ASN A CA 1
ATOM 488 C C . ASN A 1 65 ? 16.083 17.537 30.266 1.00 18.88 65 ASN A C 1
ATOM 490 O O . ASN A 1 65 ? 15.449 18.528 30.601 1.00 18.88 65 ASN A O 1
ATOM 494 N N . ALA A 1 66 ? 15.665 16.268 30.450 1.00 19.91 66 ALA A N 1
ATOM 495 C CA . ALA A 1 66 ? 15.101 15.626 31.658 1.00 19.91 66 ALA A CA 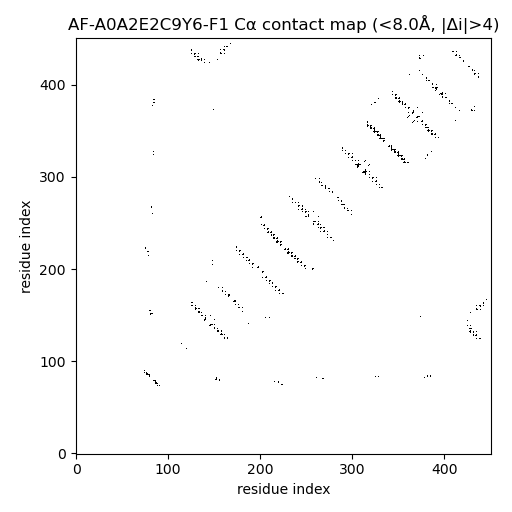1
ATOM 496 C C . ALA A 1 66 ? 13.584 15.651 31.931 1.00 19.91 66 ALA A C 1
ATOM 498 O O . ALA A 1 66 ? 12.988 16.684 32.207 1.00 19.91 66 ALA A O 1
ATOM 499 N N . GLY A 1 67 ? 13.009 14.440 32.035 1.00 19.03 67 GLY A N 1
ATOM 500 C CA . GLY A 1 67 ? 11.733 14.196 32.717 1.00 19.03 67 GLY A CA 1
ATOM 501 C C . GLY A 1 67 ? 11.018 12.901 32.316 1.00 19.03 67 GLY A C 1
ATOM 502 O O . GLY A 1 67 ? 10.081 12.932 31.531 1.00 19.03 67 GLY A O 1
ATOM 503 N N . LEU A 1 68 ? 11.445 11.761 32.870 1.00 20.83 68 LEU A N 1
ATOM 504 C CA . LEU A 1 68 ? 10.742 10.466 32.839 1.00 20.83 68 LEU A CA 1
ATOM 505 C C . LEU A 1 68 ? 9.326 10.548 33.453 1.00 20.83 68 LEU A C 1
ATOM 507 O O . LEU A 1 68 ? 9.178 11.130 34.523 1.00 20.83 68 LEU A O 1
ATOM 511 N N . SER A 1 69 ? 8.335 9.833 32.895 1.00 19.72 69 SER A N 1
ATOM 512 C CA . SER A 1 69 ? 7.759 8.609 33.507 1.00 19.72 69 SER A CA 1
ATOM 513 C C . SER A 1 69 ? 6.379 8.198 32.942 1.00 19.72 69 SER A C 1
ATOM 515 O O . SER A 1 69 ? 5.452 8.994 32.868 1.00 19.72 69 SER A O 1
ATOM 517 N N . ALA A 1 70 ? 6.279 6.887 32.687 1.00 22.33 70 ALA A N 1
ATOM 518 C CA . ALA A 1 70 ? 5.129 5.981 32.826 1.00 22.33 70 ALA A CA 1
ATOM 519 C C . ALA A 1 70 ? 3.934 6.009 31.844 1.00 22.33 70 ALA A C 1
ATOM 521 O O . ALA A 1 70 ? 2.943 6.701 32.031 1.00 22.33 70 ALA A O 1
ATOM 522 N N . LYS A 1 71 ? 3.993 5.011 30.945 1.00 23.02 71 LYS A N 1
ATOM 523 C CA . LYS A 1 71 ? 2.974 3.975 30.667 1.00 23.02 71 LYS A CA 1
ATOM 524 C C . LYS A 1 71 ? 1.542 4.430 30.356 1.00 23.02 71 LYS A C 1
ATOM 526 O O . LYS A 1 71 ? 0.753 4.652 31.265 1.00 23.02 71 LYS A O 1
ATOM 531 N N . GLN A 1 72 ? 1.155 4.235 29.098 1.00 22.75 72 GLN A N 1
ATOM 532 C CA . GLN A 1 72 ? 0.074 3.318 28.715 1.00 22.75 72 GLN A CA 1
ATOM 533 C C . GLN A 1 72 ? 0.244 2.958 27.233 1.00 22.75 72 GLN A C 1
ATOM 535 O O . GLN A 1 72 ? 0.680 3.793 26.451 1.00 22.75 72 GLN A O 1
ATOM 540 N N . ASN A 1 73 ? 0.012 1.683 26.915 1.00 28.33 73 ASN A N 1
ATOM 541 C CA . ASN A 1 73 ? 0.202 1.038 25.613 1.00 28.33 73 ASN A CA 1
ATOM 542 C C . ASN A 1 73 ? -0.146 1.963 24.438 1.00 28.33 73 ASN A C 1
ATOM 544 O O . ASN A 1 73 ? -1.310 2.314 24.262 1.00 28.33 73 ASN A O 1
ATOM 548 N N . GLY A 1 74 ? 0.874 2.357 23.675 1.00 23.53 74 GLY A N 1
ATOM 549 C CA . GLY A 1 74 ? 0.692 3.089 22.430 1.00 23.53 74 GLY A CA 1
ATOM 550 C C . GLY A 1 74 ? 0.219 2.141 21.339 1.00 23.53 74 GLY A C 1
ATOM 551 O O . GLY A 1 74 ? 0.741 1.028 21.230 1.00 23.53 74 GLY A O 1
ATOM 552 N N . ASP A 1 75 ? -0.766 2.602 20.570 1.00 27.89 75 ASP A N 1
ATOM 553 C CA . ASP A 1 75 ? -1.078 2.103 19.235 1.00 27.89 75 ASP A CA 1
ATOM 554 C C . ASP A 1 75 ? 0.226 1.787 18.499 1.00 27.89 75 ASP A C 1
ATOM 556 O O . ASP A 1 75 ? 1.071 2.659 18.285 1.00 27.89 75 ASP A O 1
ATOM 560 N N . VAL A 1 76 ? 0.416 0.517 18.149 1.00 29.72 76 VAL A N 1
ATOM 561 C CA . VAL A 1 76 ? 1.471 0.122 17.222 1.00 29.72 76 VAL A CA 1
ATOM 562 C C . VAL A 1 76 ? 1.017 0.620 15.854 1.00 29.72 76 VAL A C 1
ATOM 564 O O . VAL A 1 76 ? 0.199 -0.031 15.204 1.00 29.72 76 VAL A O 1
ATOM 567 N N . GLY A 1 77 ? 1.502 1.791 15.437 1.00 31.19 77 GLY A N 1
ATOM 568 C CA . GLY A 1 77 ? 1.328 2.284 14.073 1.00 31.19 77 GLY A CA 1
ATOM 569 C C . GLY A 1 77 ? 1.839 1.227 13.095 1.00 31.19 77 GLY A C 1
ATOM 570 O O . GLY A 1 77 ? 3.016 0.870 13.114 1.00 31.19 77 GLY A O 1
ATOM 571 N N . HIS A 1 78 ? 0.938 0.645 12.307 1.00 31.53 78 HIS A N 1
ATOM 572 C CA . HIS A 1 78 ? 1.301 -0.310 11.264 1.00 31.53 78 HIS A CA 1
ATOM 573 C C . HIS A 1 78 ? 1.860 0.478 10.076 1.00 31.53 78 HIS A C 1
ATOM 575 O O . HIS A 1 78 ? 1.202 1.396 9.587 1.00 31.53 78 HIS A O 1
ATOM 581 N N . TYR A 1 79 ? 3.063 0.138 9.612 1.00 31.58 79 TYR A N 1
ATOM 582 C CA . TYR A 1 79 ? 3.684 0.808 8.472 1.00 31.58 79 TYR A CA 1
ATOM 583 C C . TYR A 1 79 ? 2.999 0.388 7.162 1.00 31.58 79 TYR A C 1
ATOM 585 O O . TYR A 1 79 ? 2.962 -0.789 6.804 1.00 31.58 79 TYR A O 1
ATOM 593 N N . ILE A 1 80 ? 2.448 1.356 6.427 1.00 31.50 80 ILE A N 1
ATOM 594 C CA . ILE A 1 80 ? 1.648 1.097 5.224 1.00 31.50 80 ILE A CA 1
ATOM 595 C C . ILE A 1 80 ? 2.532 1.019 3.978 1.00 31.50 80 ILE A C 1
ATOM 597 O O . ILE A 1 80 ? 3.336 1.934 3.746 1.00 31.50 80 ILE A O 1
ATOM 601 N N . PRO A 1 81 ? 2.348 -0.012 3.128 1.00 32.47 81 PRO A N 1
ATOM 602 C CA . PRO A 1 81 ? 3.110 -0.192 1.898 1.00 32.47 81 PRO A CA 1
ATOM 603 C C . PRO A 1 81 ? 3.126 1.068 1.029 1.00 32.47 81 PRO A C 1
ATOM 605 O O . PRO A 1 81 ? 2.118 1.744 0.838 1.00 32.47 81 PRO A O 1
ATOM 608 N N . LEU A 1 82 ? 4.304 1.351 0.470 1.00 39.00 82 LEU A N 1
ATOM 609 C CA . LEU A 1 82 ? 4.672 2.618 -0.168 1.00 39.00 82 LEU A CA 1
ATOM 610 C C . LEU A 1 82 ? 3.797 3.023 -1.375 1.00 39.00 82 LEU A C 1
ATOM 612 O O . LEU A 1 82 ? 3.822 4.186 -1.763 1.00 39.00 82 LEU A O 1
ATOM 616 N N . ASN A 1 83 ? 2.966 2.117 -1.900 1.00 35.12 83 ASN A N 1
ATOM 617 C CA . ASN A 1 83 ? 2.047 2.368 -3.016 1.00 35.12 83 ASN A CA 1
ATOM 618 C C . ASN A 1 83 ? 0.648 2.869 -2.618 1.00 35.12 83 ASN A C 1
ATOM 620 O O . ASN A 1 83 ? -0.136 3.180 -3.516 1.00 35.12 83 ASN A O 1
ATOM 624 N N . VAL A 1 84 ? 0.298 2.942 -1.327 1.00 32.41 84 VAL A N 1
ATOM 625 C CA . VAL A 1 84 ? -1.040 3.392 -0.906 1.00 32.41 84 VAL A CA 1
ATOM 626 C C . VAL A 1 84 ? -0.988 4.210 0.383 1.00 32.41 84 VAL A C 1
ATOM 628 O O . VAL A 1 84 ? -0.210 3.911 1.278 1.00 32.41 84 VAL A O 1
ATOM 631 N N . VAL A 1 85 ? -1.806 5.257 0.505 1.00 35.31 85 VAL A N 1
ATOM 632 C CA . VAL A 1 85 ? -2.027 5.965 1.783 1.00 35.31 85 VAL A CA 1
ATOM 633 C C . VAL A 1 85 ? -3.267 5.340 2.445 1.00 35.31 85 VAL A C 1
ATOM 635 O O . VAL A 1 85 ? -4.304 5.298 1.781 1.00 35.31 85 VAL A O 1
ATOM 638 N N . PRO A 1 86 ? -3.154 4.733 3.653 1.00 37.09 86 PRO A N 1
ATOM 639 C CA . PRO A 1 86 ? -3.492 5.483 4.882 1.00 37.09 86 PRO A CA 1
ATOM 640 C C . PRO A 1 86 ? -2.695 5.135 6.158 1.00 37.09 86 PRO A C 1
ATOM 642 O O . PRO A 1 86 ? -2.698 3.984 6.565 1.00 37.09 86 PRO A O 1
ATOM 645 N N . GLU A 1 87 ? -2.141 6.132 6.866 1.00 31.36 87 GLU A N 1
ATOM 646 C CA . GLU A 1 87 ? -1.810 6.031 8.307 1.00 31.36 87 GLU A CA 1
ATOM 647 C C . GLU A 1 87 ? -3.088 5.860 9.143 1.00 31.36 87 GLU A C 1
ATOM 649 O O . GLU A 1 87 ? -4.002 6.682 9.037 1.00 31.36 87 GLU A O 1
ATOM 654 N N . ASN A 1 88 ? -3.128 4.830 9.998 1.00 29.11 88 ASN A N 1
ATOM 655 C CA . ASN A 1 88 ? -4.200 4.613 10.969 1.00 29.11 88 ASN A CA 1
ATOM 656 C C . ASN A 1 88 ? -3.768 4.987 12.398 1.00 29.11 88 ASN A C 1
ATOM 658 O O . ASN A 1 88 ? -2.741 4.524 12.889 1.00 29.11 88 ASN A O 1
ATOM 662 N N . MET A 1 89 ? -4.688 5.715 13.043 1.00 29.56 89 MET A N 1
ATOM 663 C CA . MET A 1 89 ? -4.920 5.946 14.477 1.00 29.56 89 MET A CA 1
ATOM 664 C C . MET A 1 89 ? -4.127 7.039 15.209 1.00 29.56 89 MET A C 1
ATOM 666 O O . MET A 1 89 ? -3.100 6.840 15.854 1.00 29.56 89 MET A O 1
ATOM 670 N N . ALA A 1 90 ? -4.780 8.205 15.240 1.00 25.94 90 ALA A N 1
ATOM 671 C CA . ALA A 1 90 ? -4.752 9.133 16.355 1.00 25.94 90 ALA A CA 1
ATOM 672 C C . ALA A 1 90 ? -5.513 8.547 17.564 1.00 25.94 90 ALA A C 1
ATOM 674 O O . ALA A 1 90 ? -6.742 8.468 17.572 1.00 25.94 90 ALA A O 1
ATOM 675 N N . GLY A 1 91 ? -4.794 8.218 18.636 1.00 26.16 91 GLY A N 1
ATOM 676 C CA . GLY A 1 91 ? -5.391 7.983 19.950 1.00 26.16 91 GLY A CA 1
ATOM 677 C C . GLY A 1 91 ? -5.820 9.298 20.616 1.00 26.16 91 GLY A C 1
ATOM 678 O O . GLY A 1 91 ? -4.992 10.155 20.935 1.00 26.16 91 GLY A O 1
ATOM 679 N N . LYS A 1 92 ? -7.125 9.467 20.869 1.00 29.06 92 LYS A N 1
ATOM 680 C CA . LYS A 1 92 ? -7.680 10.566 21.682 1.00 29.06 92 LYS A CA 1
ATOM 681 C C . LYS A 1 92 ? -7.124 10.529 23.115 1.00 29.06 92 LYS A C 1
ATOM 683 O O . LYS A 1 92 ? -7.231 9.521 23.810 1.00 29.06 92 LYS A O 1
ATOM 688 N N . ARG A 1 93 ? -6.629 11.677 23.601 1.00 24.91 93 ARG A N 1
ATOM 689 C CA . ARG A 1 93 ? -6.363 11.939 25.029 1.00 24.91 93 ARG A CA 1
ATOM 690 C C . ARG A 1 93 ? -7.659 11.820 25.836 1.00 24.91 93 ARG A C 1
ATOM 692 O O . ARG A 1 93 ? -8.556 12.646 25.679 1.00 24.91 93 ARG A O 1
ATOM 699 N N . VAL A 1 94 ? -7.718 10.869 26.765 1.00 25.72 94 VAL A N 1
ATOM 700 C CA . VAL A 1 94 ? -8.680 10.900 27.876 1.00 25.72 94 VAL A CA 1
ATOM 701 C C . VAL A 1 94 ? -8.033 11.664 29.034 1.00 25.72 94 VAL A C 1
ATOM 703 O O . VAL A 1 94 ? -6.951 11.305 29.496 1.00 25.72 94 VAL A O 1
ATOM 706 N N . GLN A 1 95 ? -8.676 12.742 29.489 1.00 24.91 95 GLN A N 1
ATOM 707 C CA . GLN A 1 95 ? -8.285 13.477 30.695 1.00 24.91 95 GLN A CA 1
ATOM 708 C C . GLN A 1 95 ? -8.330 12.546 31.917 1.00 24.91 95 GLN A C 1
ATOM 710 O O . GLN A 1 95 ? -9.391 12.050 32.294 1.00 24.91 95 GLN A O 1
ATOM 715 N N . GLN A 1 96 ? -7.178 12.325 32.552 1.00 24.97 96 GLN A N 1
ATOM 716 C CA . GLN A 1 96 ? -7.084 11.621 33.829 1.00 24.97 96 GLN A CA 1
ATOM 717 C C . GLN A 1 96 ? -7.539 12.545 34.969 1.00 24.97 96 GLN A C 1
ATOM 719 O O . GLN A 1 96 ? -6.963 13.608 35.192 1.00 24.97 96 GLN A O 1
ATOM 724 N N . SER A 1 97 ? -8.564 12.120 35.707 1.00 26.84 97 SER A N 1
ATOM 725 C CA . SER A 1 97 ? -8.854 12.621 37.058 1.00 26.84 97 SER A CA 1
ATOM 726 C C . SER A 1 97 ? -7.965 11.897 38.087 1.00 26.84 97 SER A C 1
ATOM 728 O O . SER A 1 97 ? -7.548 10.765 37.828 1.00 26.84 97 SER A O 1
ATOM 730 N N . PRO A 1 98 ? -7.631 12.520 39.234 1.00 29.94 98 PRO A N 1
ATOM 731 C CA . PRO A 1 98 ? -6.538 12.072 40.093 1.00 29.94 98 PRO A CA 1
ATOM 732 C C . PRO A 1 98 ? -6.811 10.754 40.834 1.00 29.94 98 PRO A C 1
ATOM 734 O O . PRO A 1 98 ? -7.912 10.460 41.294 1.00 29.94 98 PRO A O 1
ATOM 737 N N . VAL A 1 99 ? -5.729 9.985 40.948 1.00 29.27 99 VAL A N 1
ATOM 738 C CA . VAL A 1 99 ? -5.596 8.632 41.497 1.00 29.27 99 VAL A CA 1
ATOM 739 C C . VAL A 1 99 ? -5.852 8.586 43.008 1.00 29.27 99 VAL A C 1
ATOM 741 O O . VAL A 1 99 ? -5.256 9.343 43.770 1.00 29.27 99 VAL A O 1
ATOM 744 N N . THR A 1 100 ? -6.658 7.616 43.449 1.00 29.41 100 THR A N 1
ATOM 745 C CA . THR A 1 100 ? -6.655 7.106 44.833 1.00 29.41 100 THR A CA 1
ATOM 746 C C . THR A 1 100 ? -5.998 5.716 44.838 1.00 29.41 100 THR A C 1
ATOM 748 O O . THR A 1 100 ? -6.185 4.944 43.901 1.00 29.41 100 THR A O 1
ATOM 751 N N . ALA A 1 101 ? -5.172 5.437 45.851 1.00 32.12 101 ALA A N 1
ATOM 752 C CA . ALA A 1 101 ? -4.200 4.337 45.938 1.00 32.12 101 ALA A CA 1
ATOM 753 C C . ALA A 1 101 ? -4.742 2.899 45.692 1.00 32.12 101 ALA A C 1
ATOM 755 O O . ALA A 1 101 ? -5.902 2.617 45.998 1.00 32.12 101 ALA A O 1
ATOM 756 N N . PRO A 1 102 ? -3.899 1.960 45.203 1.00 37.25 102 PRO A N 1
ATOM 757 C CA . PRO A 1 102 ? -4.335 0.632 44.774 1.00 37.25 102 PRO A CA 1
ATOM 758 C C . PRO A 1 102 ? -4.506 -0.360 45.937 1.00 37.25 102 PRO A C 1
ATOM 760 O O . PRO A 1 102 ? -3.641 -0.495 46.804 1.00 37.25 102 PRO A O 1
ATOM 763 N N . ARG A 1 103 ? -5.608 -1.120 45.900 1.00 29.27 103 ARG A N 1
ATOM 764 C CA . ARG A 1 103 ? -5.760 -2.415 46.587 1.00 29.27 103 ARG A CA 1
ATOM 765 C C . ARG A 1 103 ? -5.239 -3.542 45.680 1.00 29.27 103 ARG A C 1
ATOM 767 O O . ARG A 1 103 ? -5.353 -3.421 44.463 1.00 29.27 103 ARG A O 1
ATOM 774 N N . PRO A 1 104 ? -4.693 -4.636 46.238 1.00 35.06 104 PRO A N 1
ATOM 775 C CA . PRO A 1 104 ? -4.196 -5.749 45.441 1.00 35.06 104 PRO A CA 1
ATOM 776 C C . PRO A 1 104 ? -5.379 -6.592 44.949 1.00 35.06 104 PRO A C 1
ATOM 778 O O . PRO A 1 104 ? -6.053 -7.235 45.752 1.00 35.06 104 PRO A O 1
ATOM 781 N N . GLU A 1 105 ? -5.638 -6.589 43.641 1.00 34.28 105 GLU A N 1
ATOM 782 C CA . GLU A 1 105 ? -6.589 -7.508 43.015 1.00 34.28 105 GLU A CA 1
ATOM 783 C C . GLU A 1 105 ? -5.882 -8.646 42.275 1.00 34.28 105 GLU A C 1
ATOM 785 O O . GLU A 1 105 ? -4.870 -8.479 41.596 1.00 34.28 105 GLU A O 1
ATOM 790 N N . ASN A 1 106 ? -6.467 -9.818 42.500 1.00 29.78 106 ASN A N 1
ATOM 791 C CA . ASN A 1 106 ? -6.155 -11.150 42.017 1.00 29.78 106 ASN A CA 1
ATOM 792 C C . ASN A 1 106 ? -5.614 -11.254 40.585 1.00 29.78 106 ASN A C 1
ATOM 794 O O . ASN A 1 106 ? -6.093 -10.622 39.647 1.00 29.78 106 ASN A O 1
ATOM 798 N N . GLN A 1 107 ? -4.687 -12.202 40.428 1.00 33.31 107 GLN A N 1
ATOM 799 C CA . GLN A 1 107 ? -4.256 -12.774 39.158 1.00 33.31 107 GLN A CA 1
ATOM 800 C C . GLN A 1 107 ? -5.471 -13.230 38.333 1.00 33.31 107 GLN A C 1
ATOM 802 O O . GLN A 1 107 ? -6.051 -14.289 38.578 1.00 33.31 107 GLN A O 1
ATOM 807 N N . ASN A 1 108 ? -5.849 -12.430 37.337 1.00 34.03 108 ASN A N 1
ATOM 808 C CA . ASN A 1 108 ? -6.817 -12.830 36.327 1.00 34.03 108 ASN A CA 1
ATOM 809 C C . ASN A 1 108 ? -6.202 -13.926 35.453 1.00 34.03 108 ASN A C 1
ATOM 811 O O . ASN A 1 108 ? -5.273 -13.694 34.679 1.00 34.03 108 ASN A O 1
ATOM 815 N N . GLN A 1 109 ? -6.749 -15.133 35.577 1.00 36.00 109 GLN A N 1
ATOM 816 C CA . GLN A 1 109 ? -6.590 -16.198 34.600 1.00 36.00 109 GLN A CA 1
ATOM 817 C C . GLN A 1 109 ? -7.033 -15.671 33.227 1.00 36.00 109 GLN A C 1
ATOM 819 O O . GLN A 1 109 ? -8.186 -15.274 33.051 1.00 36.00 109 GLN A O 1
ATOM 824 N N . LEU A 1 110 ? -6.114 -15.672 32.258 1.00 37.25 110 LEU A N 1
ATOM 825 C CA . LEU A 1 110 ? -6.398 -15.444 30.842 1.00 37.25 110 LEU A CA 1
ATOM 826 C C . LEU A 1 110 ? -7.509 -16.413 30.404 1.00 37.25 110 LEU A C 1
ATOM 828 O O . LEU A 1 110 ? -7.274 -17.611 30.232 1.00 37.25 110 LEU A O 1
ATOM 832 N N . LYS A 1 111 ? -8.739 -15.908 30.258 1.00 40.09 111 LYS A N 1
ATOM 833 C CA . LYS A 1 111 ? -9.858 -16.664 29.687 1.00 40.09 111 LYS A CA 1
ATOM 834 C C . LYS A 1 111 ? -9.455 -17.104 28.278 1.00 40.09 111 LYS A C 1
ATOM 836 O O . LYS A 1 111 ? -9.389 -16.277 27.376 1.00 40.09 111 LYS A O 1
ATOM 841 N N . LYS A 1 112 ? -9.215 -18.405 28.074 1.00 43.91 112 LYS A N 1
ATOM 842 C CA . LYS A 1 112 ? -9.122 -18.997 26.731 1.00 43.91 112 LYS A CA 1
ATOM 843 C C . LYS A 1 112 ? -10.433 -18.711 25.996 1.00 43.91 112 LYS A C 1
ATOM 845 O O . LYS A 1 112 ? -11.448 -19.341 26.289 1.00 43.91 112 LYS A O 1
ATOM 850 N N . GLN A 1 113 ? -10.420 -17.764 25.062 1.00 55.22 113 GLN A N 1
ATOM 851 C CA . GLN A 1 113 ? -11.542 -17.539 24.156 1.00 55.22 113 GLN A CA 1
ATOM 852 C C . GLN A 1 113 ? -11.781 -18.815 23.339 1.00 55.22 113 GLN A C 1
ATOM 854 O O . GLN A 1 113 ? -10.904 -19.337 22.650 1.00 55.22 113 GLN A O 1
ATOM 859 N N . SER A 1 114 ? -12.984 -19.365 23.465 1.00 59.09 114 SER A N 1
ATOM 860 C CA . SER A 1 114 ? -13.415 -20.546 22.728 1.00 59.09 114 SER A CA 1
ATOM 861 C C . SER A 1 114 ? -13.930 -20.119 21.351 1.00 59.09 114 SER A C 1
ATOM 863 O O . SER A 1 114 ? -15.120 -19.856 21.195 1.00 59.09 114 SER A O 1
ATOM 865 N N . PHE A 1 115 ? -13.055 -20.060 20.343 1.00 73.50 115 PHE A N 1
ATOM 866 C CA . PHE A 1 115 ? -13.489 -19.842 18.955 1.00 73.50 115 PHE A CA 1
ATOM 867 C C . PHE A 1 115 ? -14.345 -21.003 18.441 1.00 73.50 115 PHE A C 1
ATOM 869 O O . PHE A 1 115 ? -14.026 -22.168 18.710 1.00 73.50 115 PHE A O 1
ATOM 876 N N . SER A 1 116 ? -15.389 -20.689 17.665 1.00 82.69 116 SER A N 1
ATOM 877 C CA . SER A 1 116 ? -16.163 -21.696 16.936 1.00 82.69 116 SER A CA 1
ATOM 878 C C . SER A 1 116 ? -15.260 -22.464 15.963 1.00 82.69 116 SER A C 1
ATOM 880 O O . SER A 1 116 ? -14.235 -21.955 15.500 1.00 82.69 116 SER A O 1
ATOM 882 N N . ARG A 1 117 ? -15.628 -23.710 15.642 1.00 86.00 117 ARG A N 1
ATOM 883 C CA . ARG A 1 117 ? -14.877 -24.539 14.684 1.00 86.00 117 ARG A CA 1
ATOM 884 C C . ARG A 1 117 ? -14.745 -23.851 13.321 1.00 86.00 117 ARG A C 1
ATOM 886 O O . ARG A 1 117 ? -13.671 -23.885 12.734 1.00 86.00 117 ARG A O 1
ATOM 893 N N . GLU A 1 118 ? -15.810 -23.195 12.871 1.00 86.50 118 GLU A N 1
ATOM 894 C CA . GLU A 1 118 ? -15.849 -22.449 11.610 1.00 86.50 118 GLU A CA 1
ATOM 895 C C . GLU A 1 118 ? -14.876 -21.267 11.609 1.00 86.50 118 GLU A C 1
ATOM 897 O O . GLU A 1 118 ? -14.137 -21.080 10.647 1.00 86.50 118 GLU A O 1
ATOM 902 N N . LEU A 1 119 ? -14.818 -20.496 12.701 1.00 87.00 119 LEU A N 1
ATOM 903 C CA . LEU A 1 119 ? -13.884 -19.377 12.808 1.00 87.00 119 LEU A CA 1
ATOM 904 C C . LEU A 1 119 ? -12.430 -19.862 12.822 1.00 87.00 119 LEU A C 1
ATOM 906 O O . LEU A 1 119 ? -11.586 -19.267 12.161 1.00 87.00 119 LEU A O 1
ATOM 910 N N . ARG A 1 120 ? -12.132 -20.971 13.511 1.00 87.50 120 ARG A N 1
ATOM 911 C CA . ARG A 1 120 ? -10.786 -21.571 13.477 1.00 87.50 120 ARG A CA 1
ATOM 912 C C . ARG A 1 120 ? -10.382 -21.981 12.064 1.00 87.50 120 ARG A C 1
ATOM 914 O O . ARG A 1 120 ? -9.292 -21.627 11.637 1.00 87.50 120 ARG A O 1
ATOM 921 N N . GLN A 1 121 ? -11.276 -22.651 11.335 1.00 90.00 121 GLN A N 1
ATOM 922 C CA . GLN A 1 121 ? -11.032 -23.045 9.944 1.00 90.00 121 GLN A CA 1
ATOM 923 C C . GLN A 1 121 ? -10.805 -21.832 9.034 1.00 90.00 121 GLN A C 1
ATOM 925 O O . GLN A 1 121 ? -9.876 -21.843 8.231 1.00 90.00 121 GLN A O 1
ATOM 930 N N . LYS A 1 122 ? -11.598 -20.763 9.191 1.00 91.25 122 LYS A N 1
ATOM 931 C CA . LYS A 1 122 ? -11.390 -19.513 8.445 1.00 91.25 122 LYS A CA 1
ATOM 932 C C . LYS A 1 122 ? -10.035 -18.878 8.756 1.00 91.25 122 LYS A C 1
ATOM 934 O O . LYS A 1 122 ? -9.333 -18.493 7.833 1.00 91.25 122 LYS A O 1
ATOM 939 N N . LEU A 1 123 ? -9.636 -18.812 10.027 1.00 91.19 123 LEU A N 1
ATOM 940 C CA . LEU A 1 123 ? -8.330 -18.268 10.421 1.00 91.19 123 LEU A CA 1
ATOM 941 C C . LEU A 1 123 ? -7.164 -19.103 9.866 1.00 91.19 123 LEU A C 1
ATOM 943 O O . LEU A 1 123 ? -6.175 -18.541 9.402 1.00 91.19 123 LEU A O 1
ATOM 947 N N . GLU A 1 124 ? -7.283 -20.434 9.867 1.00 91.88 124 GLU A N 1
ATOM 948 C CA . GLU A 1 124 ? -6.303 -21.328 9.237 1.00 91.88 124 GLU A CA 1
ATOM 949 C C . GLU A 1 124 ? -6.200 -21.067 7.727 1.00 91.88 124 GLU A C 1
ATOM 951 O O . GLU A 1 124 ? -5.097 -20.879 7.214 1.00 91.88 124 GLU A O 1
ATOM 956 N N . GLN A 1 125 ? -7.336 -20.962 7.029 1.00 93.75 125 GLN A N 1
ATOM 957 C CA . GLN A 1 125 ? -7.383 -20.638 5.600 1.00 93.75 125 GLN A CA 1
ATOM 958 C C . GLN A 1 125 ? -6.780 -19.258 5.295 1.00 93.75 125 GLN A C 1
ATOM 960 O O . GLN A 1 125 ? -6.058 -19.107 4.304 1.00 93.75 125 GLN A O 1
ATOM 965 N N . THR A 1 126 ? -7.022 -18.266 6.154 1.00 92.50 126 THR A N 1
ATOM 966 C CA . THR A 1 126 ? -6.419 -16.932 6.054 1.00 92.50 126 THR A CA 1
ATOM 967 C C . THR A 1 126 ? -4.894 -17.007 6.100 1.00 92.50 126 THR A C 1
ATOM 969 O O . THR A 1 126 ? -4.224 -16.461 5.222 1.00 92.50 126 THR A O 1
ATOM 972 N N . VAL A 1 127 ? -4.331 -17.754 7.056 1.00 95.12 127 VAL A N 1
ATOM 973 C CA . VAL A 1 127 ? -2.876 -17.954 7.162 1.00 95.12 127 VAL A CA 1
ATOM 974 C C . VAL A 1 127 ? -2.327 -18.737 5.966 1.00 95.12 127 VAL A C 1
ATOM 976 O O . VAL A 1 127 ? -1.267 -18.393 5.445 1.00 95.12 127 VAL A O 1
ATOM 979 N N . THR A 1 128 ? -3.039 -19.762 5.484 1.00 96.94 128 THR A N 1
ATOM 980 C CA . THR A 1 128 ? -2.648 -20.496 4.269 1.00 96.94 128 THR A CA 1
ATOM 981 C C . THR A 1 128 ? -2.588 -19.576 3.050 1.00 96.94 128 THR A C 1
ATOM 983 O O . THR A 1 128 ? -1.606 -19.622 2.314 1.00 96.94 128 THR A O 1
ATOM 986 N N . THR A 1 129 ? -3.586 -18.709 2.871 1.00 94.81 129 THR A N 1
ATOM 987 C CA . THR A 1 129 ? -3.643 -17.749 1.756 1.00 94.81 129 THR A CA 1
ATOM 988 C C . THR A 1 129 ? -2.482 -16.754 1.822 1.00 94.81 129 THR A C 1
ATOM 990 O O . THR A 1 129 ? -1.827 -16.502 0.814 1.00 94.81 129 THR A O 1
ATOM 993 N N . ALA A 1 130 ? -2.161 -16.243 3.014 1.00 94.44 130 ALA A N 1
ATOM 994 C CA . ALA A 1 130 ? -1.020 -15.349 3.205 1.00 94.44 130 ALA A CA 1
ATOM 995 C C . ALA A 1 130 ? 0.325 -16.040 2.904 1.00 94.44 130 ALA A C 1
ATOM 997 O O . ALA A 1 130 ? 1.197 -15.456 2.265 1.00 94.44 130 ALA A O 1
ATOM 998 N N . ASN A 1 131 ? 0.495 -17.305 3.301 1.00 97.69 131 ASN A N 1
ATOM 999 C CA . ASN A 1 131 ? 1.701 -18.072 2.966 1.00 97.69 131 ASN A CA 1
ATOM 1000 C C . ASN A 1 131 ? 1.816 -18.350 1.455 1.00 97.69 131 ASN A C 1
ATOM 1002 O O . ASN A 1 131 ? 2.922 -18.324 0.917 1.00 97.69 131 ASN A O 1
ATOM 1006 N N . GLN A 1 132 ? 0.694 -18.596 0.769 1.00 95.69 132 GLN A N 1
ATOM 1007 C CA . GLN A 1 132 ? 0.667 -18.725 -0.693 1.00 95.69 132 GLN A CA 1
ATOM 1008 C C . GLN A 1 132 ? 1.100 -17.424 -1.370 1.00 95.69 132 GLN A C 1
ATOM 1010 O O . GLN A 1 132 ? 1.968 -17.471 -2.240 1.00 95.69 132 GLN A O 1
ATOM 1015 N N . LEU A 1 133 ? 0.572 -16.280 -0.916 1.00 94.69 133 LEU A N 1
ATOM 1016 C CA . LEU A 1 133 ? 0.976 -14.963 -1.406 1.00 94.69 133 LEU A CA 1
ATOM 1017 C C . LEU A 1 133 ? 2.487 -14.747 -1.254 1.00 94.69 133 LEU A C 1
ATOM 1019 O O . LEU A 1 133 ? 3.144 -14.391 -2.226 1.00 94.69 133 LEU A O 1
ATOM 1023 N N . ILE A 1 134 ? 3.052 -15.021 -0.073 1.00 96.38 134 ILE A N 1
ATOM 1024 C CA . ILE A 1 134 ? 4.501 -14.890 0.164 1.00 96.38 134 ILE A CA 1
ATOM 1025 C C . ILE A 1 134 ? 5.289 -15.753 -0.826 1.00 96.38 134 ILE A C 1
ATOM 1027 O O . ILE A 1 134 ? 6.155 -15.241 -1.528 1.00 96.38 134 ILE A O 1
ATOM 1031 N N . SER A 1 135 ? 4.968 -17.047 -0.917 1.00 95.50 135 SER A N 1
ATOM 1032 C CA . SER A 1 135 ? 5.721 -17.988 -1.754 1.00 95.50 135 SER A CA 1
ATOM 1033 C C . SER A 1 135 ? 5.655 -17.642 -3.243 1.00 95.50 135 SER A C 1
ATOM 1035 O O . SER A 1 135 ? 6.667 -17.733 -3.936 1.00 95.50 135 SER A O 1
ATOM 1037 N N . GLN A 1 136 ? 4.481 -17.267 -3.750 1.00 92.94 136 GLN A N 1
ATOM 1038 C CA . GLN A 1 136 ? 4.294 -16.971 -5.170 1.00 92.94 136 GLN A CA 1
ATOM 1039 C C . GLN A 1 136 ? 4.913 -15.628 -5.554 1.00 92.94 136 GLN A C 1
ATOM 1041 O O . GLN A 1 136 ? 5.515 -15.505 -6.621 1.00 92.94 136 GLN A O 1
ATOM 1046 N N . THR A 1 137 ? 4.804 -14.630 -4.681 1.00 90.94 137 THR A N 1
ATOM 1047 C CA . THR A 1 137 ? 5.375 -13.303 -4.913 1.00 90.94 137 THR A CA 1
ATOM 1048 C C . THR A 1 137 ? 6.899 -13.319 -4.757 1.00 90.94 137 THR A C 1
ATOM 1050 O O . THR A 1 137 ? 7.580 -12.662 -5.538 1.00 90.94 137 THR A O 1
ATOM 1053 N N . GLU A 1 138 ? 7.462 -14.134 -3.857 1.00 93.38 138 GLU A N 1
ATOM 1054 C CA . GLU A 1 138 ? 8.913 -14.375 -3.793 1.00 93.38 138 GLU A CA 1
ATOM 1055 C C . GLU A 1 138 ? 9.443 -15.029 -5.080 1.00 93.38 138 GLU A C 1
ATOM 1057 O O . GLU A 1 138 ? 10.422 -14.540 -5.648 1.00 93.38 138 GLU A O 1
ATOM 1062 N N . ASP A 1 139 ? 8.791 -16.086 -5.588 1.00 90.62 139 ASP A N 1
ATOM 1063 C CA . ASP A 1 139 ? 9.181 -16.706 -6.867 1.00 90.62 139 ASP A CA 1
ATOM 1064 C C . ASP A 1 139 ? 9.139 -15.677 -8.005 1.00 90.62 139 ASP A C 1
ATOM 1066 O O . ASP A 1 139 ? 10.108 -15.505 -8.746 1.00 90.62 139 ASP A O 1
ATOM 1070 N N . THR A 1 140 ? 8.044 -14.923 -8.092 1.00 88.50 140 THR A N 1
ATOM 1071 C CA . THR A 1 140 ? 7.820 -13.935 -9.152 1.00 88.50 140 THR A CA 1
ATOM 1072 C C . THR A 1 140 ? 8.848 -12.796 -9.096 1.00 88.50 140 THR A C 1
ATOM 1074 O O . THR A 1 140 ? 9.426 -12.441 -10.128 1.00 88.50 140 THR A O 1
ATOM 1077 N N . PHE A 1 141 ? 9.142 -12.265 -7.904 1.00 88.12 141 PHE A N 1
ATOM 1078 C CA . PHE A 1 141 ? 10.154 -11.222 -7.707 1.00 88.12 141 PHE A CA 1
ATOM 1079 C C . PHE A 1 141 ? 11.567 -11.734 -7.994 1.00 88.12 141 PHE A C 1
ATOM 1081 O O . PHE A 1 141 ? 12.314 -11.099 -8.736 1.00 88.12 141 PHE A O 1
ATOM 1088 N N . SER A 1 142 ? 11.929 -12.917 -7.487 1.00 88.44 142 SER A N 1
ATOM 1089 C CA . SER A 1 142 ? 13.267 -13.490 -7.696 1.00 88.44 142 SER A CA 1
ATOM 1090 C C . SER A 1 142 ? 13.588 -13.727 -9.178 1.00 88.44 142 SER A C 1
ATOM 1092 O O . SER A 1 142 ? 14.742 -13.631 -9.590 1.00 88.44 142 SER A O 1
ATOM 1094 N N . ARG A 1 143 ? 12.555 -13.957 -9.997 1.00 85.62 143 ARG A N 1
ATOM 1095 C CA . ARG A 1 143 ? 12.630 -14.106 -11.458 1.00 85.62 143 ARG A CA 1
ATOM 1096 C C . ARG A 1 143 ? 12.574 -12.777 -12.224 1.00 85.62 143 ARG A C 1
ATOM 1098 O O . ARG A 1 143 ? 12.592 -12.806 -13.454 1.00 85.62 143 ARG A O 1
ATOM 1105 N N . GLY A 1 144 ? 12.476 -11.642 -11.531 1.00 84.69 144 GLY A N 1
ATOM 1106 C CA . GLY A 1 144 ? 12.395 -10.303 -12.122 1.00 84.69 144 GLY A CA 1
ATOM 1107 C C . GLY A 1 144 ? 11.083 -10.026 -12.861 1.00 84.69 144 GLY A C 1
ATOM 1108 O O . GLY A 1 144 ? 11.073 -9.260 -13.820 1.00 84.69 144 GLY A O 1
ATOM 1109 N N . LEU A 1 145 ? 9.986 -10.692 -12.482 1.00 84.25 145 LEU A N 1
ATOM 1110 C CA . LEU A 1 145 ? 8.693 -10.568 -13.170 1.00 84.25 145 LEU A CA 1
ATOM 1111 C C . LEU A 1 145 ? 7.779 -9.489 -12.577 1.00 84.25 145 LEU A C 1
ATOM 1113 O O . LEU A 1 145 ? 6.814 -9.104 -13.232 1.00 84.25 145 LEU A O 1
ATOM 1117 N N . ILE A 1 146 ? 8.076 -9.018 -11.366 1.00 82.94 146 ILE A N 1
ATOM 1118 C CA . ILE A 1 146 ? 7.387 -7.909 -10.699 1.00 82.94 146 ILE A CA 1
ATOM 1119 C C . ILE A 1 146 ? 8.419 -6.946 -10.103 1.00 82.94 146 ILE A C 1
ATOM 1121 O O . ILE A 1 146 ? 9.504 -7.389 -9.711 1.00 82.94 146 ILE A O 1
ATOM 1125 N N . PRO A 1 147 ? 8.099 -5.647 -10.010 1.00 83.50 147 PRO A N 1
ATOM 1126 C CA . PRO A 1 147 ? 8.971 -4.670 -9.377 1.00 83.50 147 PRO A CA 1
ATOM 1127 C C . PRO A 1 147 ? 8.984 -4.824 -7.849 1.00 83.50 147 PRO A C 1
ATOM 1129 O O . PRO A 1 147 ? 8.101 -5.433 -7.237 1.00 83.50 147 PRO A O 1
ATOM 1132 N N . LEU A 1 148 ? 9.979 -4.203 -7.211 1.00 86.19 148 LEU A N 1
ATOM 1133 C CA . LEU A 1 148 ? 10.144 -4.207 -5.754 1.00 86.19 148 LEU A CA 1
ATOM 1134 C C . LEU A 1 148 ? 8.921 -3.653 -5.003 1.00 86.19 148 LEU A C 1
ATOM 1136 O O . LEU A 1 148 ? 8.612 -4.128 -3.911 1.00 86.19 148 LEU A O 1
ATOM 1140 N N . SER A 1 149 ? 8.213 -2.665 -5.562 1.00 83.12 149 SER A N 1
ATOM 1141 C CA . SER A 1 149 ? 6.979 -2.134 -4.960 1.00 83.12 149 SER A CA 1
ATOM 1142 C C . SER A 1 149 ? 5.917 -3.197 -4.754 1.00 83.12 149 SER A C 1
ATOM 1144 O O . SER A 1 149 ? 5.263 -3.228 -3.712 1.00 83.12 149 SER A O 1
ATOM 1146 N N . ASP A 1 150 ? 5.732 -4.040 -5.760 1.00 83.19 150 ASP A N 1
ATOM 1147 C CA . ASP A 1 150 ? 4.623 -4.980 -5.815 1.00 83.19 150 ASP A CA 1
ATOM 1148 C C . ASP A 1 150 ? 4.929 -6.150 -4.887 1.00 83.19 150 ASP A C 1
ATOM 1150 O O . ASP A 1 150 ? 4.072 -6.581 -4.112 1.00 83.19 150 ASP A O 1
ATOM 1154 N N . TYR A 1 151 ? 6.200 -6.564 -4.875 1.00 87.88 151 TYR A N 1
ATOM 1155 C CA . TYR A 1 151 ? 6.741 -7.483 -3.884 1.00 87.88 151 TYR A CA 1
ATOM 1156 C C . TYR A 1 151 ? 6.532 -6.964 -2.454 1.00 87.88 151 TYR A C 1
ATOM 1158 O O . TYR A 1 151 ? 5.988 -7.675 -1.610 1.00 87.88 151 TYR A O 1
ATOM 1166 N N . HIS A 1 152 ? 6.891 -5.706 -2.184 1.00 87.75 152 HIS A N 1
ATOM 1167 C CA . HIS A 1 152 ? 6.723 -5.093 -0.866 1.00 87.75 152 HIS A CA 1
ATOM 1168 C C . HIS A 1 152 ? 5.250 -5.003 -0.439 1.00 87.75 152 HIS A C 1
ATOM 1170 O O . HIS A 1 152 ? 4.932 -5.353 0.698 1.00 87.75 152 HIS A O 1
ATOM 1176 N N . LEU A 1 153 ? 4.341 -4.599 -1.336 1.00 84.19 153 LEU A N 1
ATOM 1177 C CA . LEU A 1 153 ? 2.901 -4.572 -1.054 1.00 84.19 153 LEU A CA 1
ATOM 1178 C C . LEU A 1 153 ? 2.392 -5.957 -0.641 1.00 84.19 153 LEU A C 1
ATOM 1180 O O . LEU A 1 153 ? 1.698 -6.083 0.368 1.00 84.19 153 LEU A O 1
ATOM 1184 N N . ALA A 1 154 ? 2.752 -6.987 -1.406 1.00 86.50 154 ALA A N 1
ATOM 1185 C CA . ALA A 1 154 ? 2.347 -8.357 -1.128 1.00 86.50 154 ALA A CA 1
ATOM 1186 C C . ALA A 1 154 ? 2.892 -8.863 0.213 1.00 86.50 154 ALA A C 1
ATOM 1188 O O . ALA A 1 154 ? 2.143 -9.471 0.979 1.00 86.50 154 ALA A O 1
ATOM 1189 N N . LEU A 1 155 ? 4.167 -8.592 0.522 1.00 88.44 155 LEU A N 1
ATOM 1190 C CA . LEU A 1 155 ? 4.751 -8.967 1.809 1.00 88.44 155 LEU A CA 1
ATOM 1191 C C . LEU A 1 155 ? 4.048 -8.268 2.973 1.00 88.44 155 LEU A C 1
ATOM 1193 O O . LEU A 1 155 ? 3.689 -8.945 3.935 1.00 88.44 155 LEU A O 1
ATOM 1197 N N . ASN A 1 156 ? 3.811 -6.956 2.892 1.00 87.44 156 ASN A N 1
ATOM 1198 C CA . ASN A 1 156 ? 3.119 -6.231 3.961 1.00 87.44 156 ASN A CA 1
ATOM 1199 C C . ASN A 1 156 ? 1.720 -6.793 4.182 1.00 87.44 156 ASN A C 1
ATOM 1201 O O . ASN A 1 156 ? 1.399 -7.192 5.296 1.00 87.44 156 ASN A O 1
ATOM 1205 N N . LEU A 1 157 ? 0.932 -6.942 3.115 1.00 85.75 157 LEU A N 1
ATOM 1206 C CA . LEU A 1 157 ? -0.415 -7.489 3.228 1.00 85.75 157 LEU A CA 1
ATOM 1207 C C . LEU A 1 157 ? -0.416 -8.899 3.836 1.00 85.75 157 LEU A C 1
ATOM 1209 O O . LEU A 1 157 ? -1.222 -9.187 4.721 1.00 85.75 157 LEU A O 1
ATOM 1213 N N . ALA A 1 158 ? 0.487 -9.776 3.389 1.00 89.50 158 ALA A N 1
ATOM 1214 C CA . ALA A 1 158 ? 0.573 -11.141 3.895 1.00 89.50 158 ALA A CA 1
ATOM 1215 C C . ALA A 1 158 ? 0.974 -11.190 5.374 1.00 89.50 158 ALA A C 1
ATOM 1217 O O . ALA A 1 158 ? 0.349 -11.909 6.159 1.00 89.50 158 ALA A O 1
ATOM 1218 N N . TYR A 1 159 ? 2.012 -10.449 5.768 1.00 91.25 159 TYR A N 1
ATOM 1219 C CA . TYR A 1 159 ? 2.493 -10.465 7.146 1.00 91.25 159 TYR A CA 1
ATOM 1220 C C . TYR A 1 159 ? 1.535 -9.756 8.098 1.00 91.25 159 TYR A C 1
ATOM 1222 O O . TYR A 1 159 ? 1.261 -10.323 9.151 1.00 91.25 159 TYR A O 1
ATOM 1230 N N . ASP A 1 160 ? 0.931 -8.632 7.712 1.00 86.56 160 ASP A N 1
ATOM 1231 C CA . ASP A 1 160 ? -0.110 -7.970 8.506 1.00 86.56 160 ASP A CA 1
ATOM 1232 C C . ASP A 1 160 ? -1.305 -8.903 8.723 1.00 86.56 160 ASP A C 1
ATOM 1234 O O . ASP A 1 160 ? -1.785 -9.067 9.843 1.00 86.56 160 ASP A O 1
ATOM 1238 N N . THR A 1 161 ? -1.727 -9.613 7.671 1.00 85.88 161 THR A N 1
ATOM 1239 C CA . THR A 1 161 ? -2.793 -10.622 7.758 1.00 85.88 161 THR A CA 1
ATOM 1240 C C . THR A 1 161 ? -2.419 -11.755 8.721 1.00 85.88 161 THR A C 1
ATOM 1242 O O . THR A 1 161 ? -3.240 -12.169 9.543 1.00 85.88 161 THR A O 1
ATOM 1245 N N . LYS A 1 162 ? -1.177 -12.261 8.664 1.00 91.75 162 LYS A N 1
ATOM 1246 C CA . LYS A 1 162 ? -0.682 -13.299 9.591 1.00 91.75 162 LYS A CA 1
ATOM 1247 C C . LYS A 1 162 ? -0.611 -12.788 11.032 1.00 91.75 162 LYS A C 1
ATOM 1249 O O . LYS A 1 162 ? -0.947 -13.544 11.943 1.00 91.75 162 LYS A O 1
ATOM 1254 N N . ILE A 1 163 ? -0.173 -11.545 11.240 1.00 86.88 163 ILE A N 1
ATOM 1255 C CA . ILE A 1 163 ? -0.063 -10.913 12.561 1.00 86.88 163 ILE A CA 1
ATOM 1256 C C . ILE A 1 163 ? -1.456 -10.750 13.167 1.00 86.88 163 ILE A C 1
ATOM 1258 O O . ILE A 1 163 ? -1.701 -11.301 14.234 1.00 86.88 163 ILE A O 1
ATOM 1262 N N . ARG A 1 164 ? -2.403 -10.149 12.441 1.00 85.56 164 ARG A N 1
ATOM 1263 C CA . ARG A 1 164 ? -3.795 -9.992 12.897 1.00 85.56 164 ARG A CA 1
ATOM 1264 C C . ARG A 1 164 ? -4.473 -11.325 13.182 1.00 85.56 164 ARG A C 1
ATOM 1266 O O . ARG A 1 164 ? -5.097 -11.503 14.223 1.00 85.56 164 ARG A O 1
ATOM 1273 N N . ALA A 1 165 ? -4.289 -12.323 12.315 1.00 89.06 165 ALA A N 1
ATOM 1274 C CA . ALA A 1 165 ? -4.801 -13.667 12.579 1.00 89.06 165 ALA A CA 1
ATOM 1275 C C . ALA A 1 165 ? -4.205 -14.268 13.868 1.00 89.06 165 ALA A C 1
ATOM 1277 O O . ALA A 1 165 ? -4.922 -14.907 14.641 1.00 89.06 165 ALA A O 1
ATOM 1278 N N . ALA A 1 166 ? -2.910 -14.055 14.120 1.00 87.69 166 ALA A N 1
ATOM 1279 C CA . ALA A 1 166 ? -2.247 -14.499 15.342 1.00 87.69 166 ALA A CA 1
ATOM 1280 C C . ALA A 1 166 ? -2.721 -13.725 16.584 1.00 87.69 166 ALA A C 1
ATOM 1282 O O . ALA A 1 166 ? -2.835 -14.331 17.653 1.00 87.69 166 ALA A O 1
ATOM 1283 N N . ASP A 1 167 ? -3.026 -12.436 16.449 1.00 86.31 167 ASP A N 1
ATOM 1284 C CA . ASP A 1 167 ? -3.527 -11.577 17.523 1.00 86.31 167 ASP A CA 1
ATOM 1285 C C . ASP A 1 167 ? -4.964 -11.941 17.900 1.00 86.31 167 ASP A C 1
ATOM 1287 O O . ASP A 1 167 ? -5.235 -12.179 19.078 1.00 86.31 167 ASP A O 1
ATOM 1291 N N . VAL A 1 168 ? -5.841 -12.174 16.914 1.00 85.56 168 VAL A N 1
ATOM 1292 C CA . VAL A 1 168 ? -7.165 -12.783 17.133 1.00 85.56 168 VAL A CA 1
ATOM 1293 C C . VAL A 1 168 ? -7.020 -14.107 17.885 1.00 85.56 168 VAL A C 1
ATOM 1295 O O . VAL A 1 168 ? -7.800 -14.410 18.780 1.00 85.56 168 VAL A O 1
ATOM 1298 N N . GLN A 1 169 ? -5.994 -14.904 17.583 1.00 83.62 169 GLN A N 1
ATOM 1299 C CA . GLN A 1 169 ? -5.729 -16.173 18.267 1.00 83.62 169 GLN A CA 1
ATOM 1300 C C . GLN A 1 169 ? -4.954 -16.033 19.594 1.00 83.62 169 GLN A C 1
ATOM 1302 O O . GLN A 1 169 ? -4.696 -17.053 20.239 1.00 83.62 169 GLN A O 1
ATOM 1307 N N . ASN A 1 170 ? -4.604 -14.814 20.022 1.00 83.25 170 ASN A N 1
ATOM 1308 C CA . ASN A 1 170 ? -3.789 -14.505 21.203 1.00 83.25 170 ASN A CA 1
ATOM 1309 C C . ASN A 1 170 ? -2.441 -15.257 21.243 1.00 83.25 170 ASN A C 1
ATOM 1311 O O . ASN A 1 170 ? -2.021 -15.763 22.286 1.00 83.25 170 ASN A O 1
ATOM 1315 N N . GLN A 1 171 ? -1.764 -15.380 20.097 1.00 83.94 171 GLN A N 1
ATOM 1316 C CA . GLN A 1 171 ? -0.523 -16.157 19.971 1.00 83.94 171 GLN A CA 1
ATOM 1317 C C . GLN A 1 171 ? 0.758 -15.339 20.180 1.00 83.94 171 GLN A C 1
ATOM 1319 O O . GLN A 1 171 ? 1.818 -15.943 20.346 1.00 83.94 171 GLN A O 1
ATOM 1324 N N . GLY A 1 172 ? 0.696 -14.001 20.154 1.00 83.06 172 GLY A N 1
ATOM 1325 C CA . GLY A 1 172 ? 1.857 -13.132 20.396 1.00 83.06 172 GLY A CA 1
ATOM 1326 C C . GLY A 1 172 ? 3.018 -13.364 19.419 1.00 83.06 172 GLY A C 1
ATOM 1327 O O . GLY A 1 172 ? 4.180 -13.377 19.820 1.00 83.06 172 GLY A O 1
ATOM 1328 N N . ARG A 1 173 ? 2.715 -13.607 18.136 1.00 89.38 173 ARG A N 1
ATOM 1329 C CA . ARG A 1 173 ? 3.708 -13.989 17.110 1.00 89.38 173 ARG A CA 1
ATOM 1330 C C . ARG A 1 173 ? 4.248 -12.824 16.283 1.00 89.38 173 ARG A C 1
ATOM 1332 O O . ARG A 1 173 ? 5.092 -13.063 15.423 1.00 89.38 173 ARG A O 1
ATOM 1339 N N . ALA A 1 174 ? 3.824 -11.591 16.561 1.00 84.88 174 ALA A N 1
ATOM 1340 C CA . ALA A 1 174 ? 4.185 -10.409 15.780 1.00 84.88 174 ALA A CA 1
ATOM 1341 C C . ALA A 1 174 ? 5.697 -10.300 15.522 1.00 84.88 174 ALA A C 1
ATOM 1343 O O . ALA A 1 174 ? 6.130 -10.256 14.376 1.00 84.88 174 ALA A O 1
ATOM 1344 N N . LYS A 1 175 ? 6.528 -10.396 16.568 1.00 88.44 175 LYS A N 1
ATOM 1345 C CA . LYS A 1 175 ? 7.991 -10.321 16.420 1.00 88.44 175 LYS A CA 1
ATOM 1346 C C . LYS A 1 175 ? 8.571 -11.419 15.523 1.00 88.44 175 LYS A C 1
ATOM 1348 O O . LYS A 1 175 ? 9.480 -11.143 14.746 1.00 88.44 175 LYS A O 1
ATOM 1353 N N . LEU A 1 176 ? 8.101 -12.661 15.650 1.00 94.38 176 LEU A N 1
ATOM 1354 C CA . LEU A 1 176 ? 8.583 -13.775 14.824 1.00 94.38 176 LEU A CA 1
ATOM 1355 C C . LEU A 1 176 ? 8.278 -13.501 13.347 1.00 94.38 176 LEU A C 1
ATOM 1357 O O . LEU A 1 176 ? 9.175 -13.555 12.514 1.00 94.38 176 LEU A O 1
ATOM 1361 N N . LEU A 1 177 ? 7.028 -13.137 13.061 1.00 91.19 177 LEU A N 1
ATOM 1362 C CA . LEU A 1 177 ? 6.536 -12.852 11.716 1.00 91.19 177 LEU A CA 1
ATOM 1363 C C . LEU A 1 177 ? 7.253 -11.656 11.078 1.00 91.19 177 LEU A C 1
ATOM 1365 O O . LEU A 1 177 ? 7.635 -11.718 9.914 1.00 91.19 177 LEU A O 1
ATOM 1369 N N . LEU A 1 178 ? 7.524 -10.604 11.850 1.00 88.62 178 LEU A N 1
ATOM 1370 C CA . LEU A 1 178 ? 8.309 -9.466 11.377 1.00 88.62 178 LEU A CA 1
ATOM 1371 C C . LEU A 1 178 ? 9.768 -9.842 11.071 1.00 88.62 178 LEU A C 1
ATOM 1373 O O . LEU A 1 178 ? 10.339 -9.340 10.108 1.00 88.62 178 LEU A O 1
ATOM 1377 N N . ASN A 1 179 ? 10.375 -10.764 11.828 1.00 95.31 179 ASN A N 1
ATOM 1378 C CA . ASN A 1 179 ? 11.713 -11.271 11.499 1.00 95.31 179 ASN A CA 1
ATOM 1379 C C . ASN A 1 179 ? 11.716 -12.133 10.223 1.00 95.31 179 ASN A C 1
ATOM 1381 O O . ASN A 1 179 ? 12.669 -12.056 9.449 1.00 95.31 179 ASN A O 1
ATOM 1385 N N . GLU A 1 180 ? 10.658 -12.914 9.973 1.00 97.44 180 GLU A N 1
ATOM 1386 C CA . GLU A 1 180 ? 10.475 -13.623 8.696 1.00 97.44 180 GLU A CA 1
ATOM 1387 C C . GLU A 1 180 ? 10.369 -12.623 7.523 1.00 97.44 180 GLU A C 1
ATOM 1389 O O . GLU A 1 180 ? 11.089 -12.761 6.532 1.00 97.44 180 GLU A O 1
ATOM 1394 N N . LYS A 1 181 ? 9.550 -11.565 7.664 1.00 93.81 181 LYS A N 1
ATOM 1395 C CA . LYS A 1 181 ? 9.435 -10.451 6.697 1.00 93.81 181 LYS A CA 1
ATOM 1396 C C . LYS A 1 181 ? 10.794 -9.800 6.431 1.00 93.81 181 LYS A C 1
ATOM 1398 O O . LYS A 1 181 ? 11.208 -9.673 5.278 1.00 93.81 181 LYS A O 1
ATOM 1403 N N . ARG A 1 182 ? 11.525 -9.451 7.494 1.00 95.75 182 ARG A N 1
ATOM 1404 C CA . ARG A 1 182 ? 12.863 -8.847 7.425 1.00 95.75 182 ARG A CA 1
ATOM 1405 C C . ARG A 1 182 ? 13.846 -9.708 6.634 1.00 95.75 182 ARG A C 1
ATOM 1407 O O . ARG A 1 182 ? 14.591 -9.172 5.822 1.00 95.75 182 ARG A O 1
ATOM 1414 N N . ALA A 1 183 ? 13.857 -11.025 6.849 1.00 98.06 183 ALA A N 1
ATOM 1415 C CA . ALA A 1 183 ? 14.756 -11.936 6.137 1.00 98.06 183 ALA A CA 1
ATOM 1416 C C . ALA A 1 183 ? 14.495 -11.946 4.619 1.00 98.06 183 ALA A C 1
ATOM 1418 O O . ALA A 1 183 ? 15.437 -11.943 3.828 1.00 98.06 183 ALA A O 1
ATOM 1419 N N . LEU A 1 184 ? 13.225 -11.893 4.209 1.00 96.94 184 LEU A N 1
ATOM 1420 C CA . LEU A 1 184 ? 12.837 -11.820 2.799 1.00 96.94 184 LEU A CA 1
ATOM 1421 C C . LEU A 1 184 ? 13.218 -10.483 2.145 1.00 96.94 184 LEU A C 1
ATOM 1423 O O . LEU A 1 184 ? 13.646 -10.467 0.991 1.00 96.94 184 LEU A O 1
ATOM 1427 N N . ILE A 1 185 ? 13.103 -9.370 2.873 1.00 92.31 185 ILE A N 1
ATOM 1428 C CA . ILE A 1 185 ? 13.534 -8.048 2.391 1.00 92.31 185 ILE A CA 1
ATOM 1429 C C . ILE A 1 185 ? 15.062 -7.975 2.312 1.00 92.31 185 ILE A C 1
ATOM 1431 O O . ILE A 1 185 ? 15.603 -7.492 1.323 1.00 92.31 185 ILE A O 1
ATOM 1435 N N . GLN A 1 186 ? 15.769 -8.504 3.312 1.00 96.81 186 GLN A N 1
ATOM 1436 C CA . GLN A 1 186 ? 17.229 -8.597 3.307 1.00 96.81 186 GLN A CA 1
ATOM 1437 C C . GLN A 1 186 ? 17.727 -9.376 2.080 1.00 96.81 186 GLN A C 1
ATOM 1439 O O . GLN A 1 186 ? 18.628 -8.913 1.384 1.00 96.81 186 GLN A O 1
ATOM 1444 N N . LYS A 1 187 ? 17.085 -10.504 1.753 1.00 95.69 187 LYS A N 1
ATOM 1445 C CA . LYS A 1 187 ? 17.372 -11.268 0.532 1.00 95.69 187 LYS A CA 1
ATOM 1446 C C . LYS A 1 187 ? 17.131 -10.444 -0.740 1.00 95.69 187 LYS A C 1
ATOM 1448 O O . LYS A 1 187 ? 17.918 -10.541 -1.676 1.00 95.69 187 LYS A O 1
ATOM 1453 N N . ALA A 1 188 ? 16.085 -9.615 -0.780 1.00 91.56 188 ALA A N 1
ATOM 1454 C CA . ALA A 1 188 ? 15.835 -8.712 -1.906 1.00 91.56 188 ALA A CA 1
ATOM 1455 C C . ALA A 1 188 ? 16.919 -7.626 -2.040 1.00 91.56 188 ALA A C 1
ATOM 1457 O O . ALA A 1 188 ? 17.375 -7.363 -3.152 1.00 91.56 188 ALA A O 1
ATOM 1458 N N . VAL A 1 189 ? 17.385 -7.048 -0.925 1.00 93.88 189 VAL A N 1
ATOM 1459 C CA . VAL A 1 189 ? 18.525 -6.111 -0.907 1.00 93.88 189 VAL A CA 1
ATOM 1460 C C . VAL A 1 189 ? 19.784 -6.792 -1.440 1.00 93.88 189 VAL A C 1
ATOM 1462 O O . VAL A 1 189 ? 20.455 -6.238 -2.305 1.00 93.88 189 VAL A O 1
ATOM 1465 N N . GLU A 1 190 ? 20.093 -7.998 -0.961 1.00 93.81 190 GLU A N 1
ATOM 1466 C CA . GLU A 1 190 ? 21.252 -8.778 -1.409 1.00 93.81 190 GLU A CA 1
ATOM 1467 C C . GLU A 1 190 ? 21.168 -9.127 -2.893 1.00 93.81 190 GLU A C 1
ATOM 1469 O O . GLU A 1 190 ? 22.164 -9.008 -3.599 1.00 93.81 190 GLU A O 1
ATOM 1474 N N . GLN A 1 191 ? 19.986 -9.510 -3.381 1.00 89.94 191 GLN A N 1
ATOM 1475 C CA . GLN A 1 191 ? 19.764 -9.791 -4.794 1.00 89.94 191 GLN A CA 1
ATOM 1476 C C . GLN A 1 191 ? 19.993 -8.543 -5.652 1.00 89.94 191 GLN A C 1
ATOM 1478 O O . GLN A 1 191 ? 20.733 -8.620 -6.629 1.00 89.94 191 GLN A O 1
ATOM 1483 N N . LEU A 1 192 ? 19.403 -7.400 -5.283 1.00 88.12 192 LEU A N 1
ATOM 1484 C CA . LEU A 1 192 ? 19.589 -6.138 -6.005 1.00 88.12 192 LEU A CA 1
ATOM 1485 C C . LEU A 1 192 ? 21.052 -5.693 -5.971 1.00 88.12 192 LEU A C 1
ATOM 1487 O O . LEU A 1 192 ? 21.591 -5.311 -7.001 1.00 88.12 192 LEU A O 1
ATOM 1491 N N . GLN A 1 193 ? 21.716 -5.811 -4.821 1.00 90.12 193 GLN A N 1
ATOM 1492 C CA . GLN A 1 193 ? 23.118 -5.438 -4.655 1.00 90.12 193 GLN A CA 1
ATOM 1493 C C . GLN A 1 193 ? 24.082 -6.373 -5.403 1.00 90.12 193 GLN A C 1
ATOM 1495 O O . GLN A 1 193 ? 25.093 -5.911 -5.921 1.00 90.12 193 GLN A O 1
ATOM 1500 N N . ALA A 1 194 ? 23.797 -7.677 -5.460 1.00 86.12 194 ALA A N 1
ATOM 1501 C CA . ALA A 1 194 ? 24.594 -8.640 -6.223 1.00 86.12 194 ALA A CA 1
ATOM 1502 C C . ALA A 1 194 ? 24.443 -8.435 -7.736 1.00 86.12 194 ALA A C 1
ATOM 1504 O O . ALA A 1 194 ? 25.363 -8.725 -8.500 1.00 86.12 194 ALA A O 1
ATOM 1505 N N . PHE A 1 195 ? 23.292 -7.918 -8.164 1.00 76.69 195 PHE A N 1
ATOM 1506 C CA . PHE A 1 195 ? 23.026 -7.492 -9.530 1.00 76.69 195 PHE A CA 1
ATOM 1507 C C . PHE A 1 195 ? 23.487 -6.041 -9.743 1.00 76.69 195 PHE A C 1
ATOM 1509 O O . PHE A 1 195 ? 22.700 -5.201 -10.164 1.00 76.69 195 PHE A O 1
ATOM 1516 N N . ASP A 1 196 ? 24.759 -5.750 -9.439 1.00 68.44 196 ASP A N 1
ATOM 1517 C CA . ASP A 1 196 ? 25.384 -4.431 -9.628 1.00 68.44 196 ASP A CA 1
ATOM 1518 C C . ASP A 1 196 ? 25.424 -4.068 -11.121 1.00 68.44 196 ASP A C 1
ATOM 1520 O O . ASP A 1 196 ? 26.371 -4.370 -11.853 1.00 68.44 196 ASP A O 1
ATOM 1524 N N . GLN A 1 197 ? 24.323 -3.493 -11.599 1.00 66.88 197 GLN A N 1
ATOM 1525 C CA . GLN A 1 197 ? 24.143 -3.041 -12.968 1.00 66.88 197 GLN A CA 1
ATOM 1526 C C . GLN A 1 197 ? 23.940 -1.530 -12.965 1.00 66.88 197 GLN A C 1
ATOM 1528 O O . GLN A 1 197 ? 22.823 -1.064 -13.167 1.00 66.88 197 GLN A O 1
ATOM 1533 N N . PRO A 1 198 ? 25.013 -0.735 -12.821 1.00 59.19 198 PRO A N 1
ATOM 1534 C CA . PRO A 1 198 ? 24.915 0.721 -12.905 1.00 59.19 198 PRO A CA 1
ATOM 1535 C C . PRO A 1 198 ? 24.417 1.209 -14.278 1.00 59.19 198 PRO A C 1
ATOM 1537 O O . PRO A 1 198 ? 24.012 2.355 -14.412 1.00 59.19 198 PRO A O 1
ATOM 1540 N N . ALA A 1 199 ? 24.431 0.346 -15.302 1.00 55.47 199 ALA A N 1
ATOM 1541 C CA . ALA A 1 199 ? 23.846 0.616 -16.616 1.00 55.47 199 ALA A CA 1
ATOM 1542 C C . ALA A 1 199 ? 22.341 0.282 -16.716 1.00 55.47 199 ALA A C 1
ATOM 1544 O O . ALA A 1 199 ? 21.714 0.627 -17.718 1.00 55.47 199 ALA A O 1
ATOM 1545 N N . ALA A 1 200 ? 21.761 -0.410 -15.730 1.00 65.62 200 ALA A N 1
ATOM 1546 C CA . ALA A 1 200 ? 20.324 -0.643 -15.659 1.00 65.62 200 ALA A CA 1
ATOM 1547 C C . ALA A 1 200 ? 19.659 0.597 -15.044 1.00 65.62 200 ALA A C 1
ATOM 1549 O O . ALA A 1 200 ? 19.787 0.861 -13.850 1.00 65.62 200 ALA A O 1
ATOM 1550 N N . GLN A 1 201 ? 18.973 1.370 -15.885 1.00 66.31 201 GLN A N 1
ATOM 1551 C CA . GLN A 1 201 ? 18.251 2.580 -15.481 1.00 66.31 201 GLN A CA 1
ATOM 1552 C C . GLN A 1 201 ? 17.292 2.279 -14.317 1.00 66.31 201 GLN A C 1
ATOM 1554 O O . GLN A 1 201 ? 16.615 1.249 -14.325 1.00 66.31 201 GLN A O 1
ATOM 1559 N N . GLY A 1 202 ? 17.254 3.149 -13.304 1.00 75.25 202 GLY A N 1
ATOM 1560 C CA . GLY A 1 202 ? 16.373 2.997 -12.139 1.00 75.25 202 GLY A CA 1
ATOM 1561 C C . GLY A 1 202 ? 16.832 2.000 -11.063 1.00 75.25 202 GLY A C 1
ATOM 1562 O O . GLY A 1 202 ? 16.208 1.939 -9.996 1.00 75.25 202 GLY A O 1
ATOM 1563 N N . TRP A 1 203 ? 17.904 1.229 -11.303 1.00 85.81 203 TRP A N 1
ATOM 1564 C CA . TRP A 1 203 ? 18.375 0.182 -10.383 1.00 85.81 203 TRP A CA 1
ATOM 1565 C C . TRP A 1 203 ? 18.828 0.738 -9.031 1.00 85.81 203 TRP A C 1
ATOM 1567 O O . TRP A 1 203 ? 18.487 0.179 -7.986 1.00 85.81 203 TRP A O 1
ATOM 1577 N N . TYR A 1 204 ? 19.580 1.844 -9.032 1.00 88.44 204 TYR A N 1
ATOM 1578 C CA . TYR A 1 204 ? 20.078 2.422 -7.784 1.00 88.44 204 TYR A CA 1
ATOM 1579 C C . TYR A 1 204 ? 18.917 2.902 -6.909 1.00 88.44 204 TYR A C 1
ATOM 1581 O O . TYR A 1 204 ? 18.881 2.596 -5.715 1.00 88.44 204 TYR A O 1
ATOM 1589 N N . GLY A 1 205 ? 17.910 3.546 -7.510 1.00 88.00 205 GLY A N 1
ATOM 1590 C CA . GLY A 1 205 ? 16.678 3.905 -6.815 1.00 88.00 205 GLY A CA 1
ATOM 1591 C C . GLY A 1 205 ? 15.966 2.696 -6.195 1.00 88.00 205 GLY A C 1
ATOM 1592 O O . GLY A 1 205 ? 15.500 2.783 -5.057 1.00 88.00 205 GLY A O 1
ATOM 1593 N N . ASP A 1 206 ? 15.923 1.547 -6.878 1.00 87.56 206 ASP A N 1
ATOM 1594 C CA . ASP A 1 206 ? 15.347 0.310 -6.326 1.00 87.56 206 ASP A CA 1
ATOM 1595 C C . ASP A 1 206 ? 16.174 -0.262 -5.166 1.00 87.56 206 ASP A C 1
ATOM 1597 O O . ASP A 1 206 ? 15.608 -0.718 -4.170 1.00 87.56 206 ASP A O 1
ATOM 1601 N N . LEU A 1 207 ? 17.505 -0.203 -5.241 1.00 90.94 207 LEU A N 1
ATOM 1602 C CA . LEU A 1 207 ? 18.379 -0.635 -4.150 1.00 90.94 207 LEU A CA 1
ATOM 1603 C C . LEU A 1 207 ? 18.198 0.235 -2.897 1.00 90.94 207 LEU A C 1
ATOM 1605 O O . LEU A 1 207 ? 18.082 -0.297 -1.787 1.00 90.94 207 LEU A O 1
ATOM 1609 N N . VAL A 1 208 ? 18.152 1.562 -3.055 1.00 92.38 208 VAL A N 1
ATOM 1610 C CA . VAL A 1 208 ? 17.904 2.489 -1.938 1.00 92.38 208 VAL A CA 1
ATOM 1611 C C . VAL A 1 208 ? 16.512 2.245 -1.350 1.00 92.38 208 VAL A C 1
ATOM 1613 O O . VAL A 1 208 ? 16.374 2.143 -0.130 1.00 92.38 208 VAL A O 1
ATOM 1616 N N . HIS A 1 209 ? 15.497 2.039 -2.194 1.00 92.25 209 HIS A N 1
ATOM 1617 C CA . HIS A 1 209 ? 14.143 1.690 -1.758 1.00 92.25 209 HIS A CA 1
ATOM 1618 C C . HIS A 1 209 ? 14.105 0.377 -0.962 1.00 92.25 209 HIS A C 1
ATOM 1620 O O . HIS A 1 209 ? 13.465 0.315 0.085 1.00 92.25 209 HIS A O 1
ATOM 1626 N N . ALA A 1 210 ? 14.826 -0.664 -1.388 1.00 91.81 210 ALA A N 1
ATOM 1627 C CA . ALA A 1 210 ? 14.883 -1.934 -0.661 1.00 91.81 210 ALA A CA 1
ATOM 1628 C C . ALA A 1 210 ? 15.524 -1.773 0.725 1.00 91.81 210 ALA A C 1
ATOM 1630 O O . ALA A 1 210 ? 15.035 -2.326 1.713 1.00 91.81 210 ALA A O 1
ATOM 1631 N N . ARG A 1 211 ? 16.597 -0.976 0.818 1.00 94.94 211 ARG A N 1
ATOM 1632 C CA . ARG A 1 211 ? 17.247 -0.640 2.095 1.00 94.94 211 ARG A CA 1
ATOM 1633 C C . ARG A 1 211 ? 16.328 0.173 3.002 1.00 94.94 211 ARG A C 1
ATOM 1635 O O . ARG A 1 211 ? 16.302 -0.068 4.206 1.00 94.94 211 ARG A O 1
ATOM 1642 N N . LEU A 1 212 ? 15.563 1.102 2.432 1.00 92.56 212 LEU A N 1
ATOM 1643 C CA . LEU A 1 212 ? 14.557 1.873 3.157 1.00 92.56 212 LEU A CA 1
ATOM 1644 C C . LEU A 1 212 ? 13.481 0.949 3.753 1.00 92.56 212 LEU A C 1
ATOM 1646 O O . LEU A 1 212 ? 13.198 1.038 4.945 1.00 92.56 212 LEU A O 1
ATOM 1650 N N . ILE A 1 213 ? 12.947 0.014 2.961 1.00 89.88 213 ILE A N 1
ATOM 1651 C CA . ILE A 1 213 ? 11.959 -0.981 3.412 1.00 89.88 213 ILE A CA 1
ATOM 1652 C C . ILE A 1 213 ? 12.524 -1.864 4.537 1.00 89.88 213 ILE A C 1
ATOM 1654 O O . ILE A 1 213 ? 11.829 -2.189 5.506 1.00 89.88 213 ILE A O 1
ATOM 1658 N N . LEU A 1 214 ? 13.804 -2.237 4.446 1.00 91.62 214 LEU A N 1
ATOM 1659 C CA . LEU A 1 214 ? 14.483 -2.987 5.500 1.00 91.62 214 LEU A CA 1
ATOM 1660 C C . LEU A 1 214 ? 14.550 -2.182 6.807 1.00 91.62 214 LEU A C 1
ATOM 1662 O O . LEU A 1 214 ? 14.193 -2.710 7.859 1.00 91.62 214 LEU A O 1
ATOM 1666 N N . ALA A 1 215 ? 14.938 -0.905 6.738 1.00 91.06 215 ALA A N 1
ATOM 1667 C CA . ALA A 1 215 ? 14.998 -0.021 7.903 1.00 91.06 215 ALA A CA 1
ATOM 1668 C C . ALA A 1 215 ? 13.611 0.206 8.537 1.00 91.06 215 ALA A C 1
ATOM 1670 O O . ALA A 1 215 ? 13.487 0.219 9.760 1.00 91.06 215 ALA A O 1
ATOM 1671 N N . GLN A 1 216 ? 12.559 0.311 7.721 1.00 90.12 216 GLN A N 1
ATOM 1672 C CA . GLN A 1 216 ? 11.164 0.377 8.182 1.00 90.12 216 GLN A CA 1
ATOM 1673 C C . GLN A 1 216 ? 10.756 -0.892 8.934 1.00 90.12 216 GLN A C 1
ATOM 1675 O O . GLN A 1 216 ? 10.182 -0.821 10.018 1.00 90.12 216 GLN A O 1
ATOM 1680 N N . THR A 1 217 ? 11.144 -2.060 8.423 1.00 86.94 217 THR A N 1
ATOM 1681 C CA . THR A 1 217 ? 10.877 -3.336 9.101 1.00 86.94 217 THR A CA 1
ATOM 1682 C C . THR A 1 217 ? 11.666 -3.457 10.412 1.00 86.94 217 THR A C 1
ATOM 1684 O O . THR A 1 217 ? 11.145 -3.963 11.405 1.00 86.94 217 THR A O 1
ATOM 1687 N N . ASP A 1 218 ? 12.903 -2.953 10.459 1.00 88.12 218 ASP A N 1
ATOM 1688 C CA . ASP A 1 218 ? 13.696 -2.887 11.695 1.00 88.12 218 ASP A CA 1
ATOM 1689 C C . ASP A 1 218 ? 13.041 -1.976 12.749 1.00 88.12 218 ASP A C 1
ATOM 1691 O O . ASP A 1 218 ? 13.016 -2.323 13.935 1.00 88.12 218 ASP A O 1
ATOM 1695 N N . TYR A 1 219 ? 12.438 -0.862 12.322 1.00 89.31 219 TYR A N 1
ATOM 1696 C CA . TYR A 1 219 ? 11.648 0.019 13.184 1.00 89.31 219 TYR A CA 1
ATOM 1697 C C . TYR A 1 219 ? 10.399 -0.685 13.746 1.00 89.31 219 TYR A C 1
ATOM 1699 O O . TYR A 1 219 ? 10.172 -0.639 14.959 1.00 89.31 219 TYR A O 1
ATOM 1707 N N . GLU A 1 220 ? 9.642 -1.413 12.913 1.00 85.62 220 GLU A N 1
ATOM 1708 C CA . GLU A 1 220 ? 8.487 -2.228 13.342 1.00 85.62 220 GLU A CA 1
ATOM 1709 C C . GLU A 1 220 ? 8.895 -3.285 14.392 1.00 85.62 220 GLU A C 1
ATOM 1711 O O . GLU A 1 220 ? 8.271 -3.412 15.453 1.00 85.62 220 GLU A O 1
ATOM 1716 N N . ILE A 1 221 ? 9.983 -4.026 14.138 1.00 84.06 221 ILE A N 1
ATOM 1717 C CA . ILE A 1 221 ? 10.512 -5.050 15.057 1.00 84.06 221 ILE A CA 1
ATOM 1718 C C . ILE A 1 221 ? 10.912 -4.432 16.396 1.00 84.06 221 ILE A C 1
ATOM 1720 O O . ILE A 1 221 ? 10.652 -5.019 17.459 1.00 84.06 221 ILE A O 1
ATOM 1724 N N . ALA A 1 222 ? 11.571 -3.273 16.357 1.00 83.62 222 ALA A N 1
ATOM 1725 C CA . ALA A 1 222 ? 11.987 -2.555 17.549 1.00 83.62 222 ALA A CA 1
ATOM 1726 C C . ALA A 1 222 ? 10.773 -2.054 18.350 1.00 83.62 222 ALA A C 1
ATOM 1728 O O . ALA A 1 222 ? 10.771 -2.201 19.574 1.00 83.62 222 ALA A O 1
ATOM 1729 N N . GLY A 1 223 ? 9.715 -1.587 17.678 1.00 85.38 223 GLY A N 1
ATOM 1730 C CA . GLY A 1 223 ? 8.451 -1.188 18.304 1.00 85.38 223 GLY A CA 1
ATOM 1731 C C . GLY A 1 223 ? 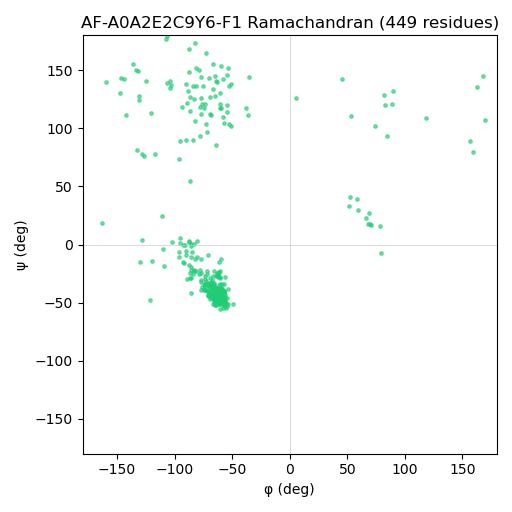7.753 -2.328 19.041 1.00 85.38 223 GLY A C 1
ATOM 1732 O O . GLY A 1 223 ? 7.485 -2.214 20.239 1.00 85.38 223 GLY A O 1
ATOM 1733 N N . VAL A 1 224 ? 7.563 -3.475 18.380 1.00 85.31 224 VAL A N 1
ATOM 1734 C CA . VAL A 1 224 ? 6.969 -4.679 19.003 1.00 85.31 224 VAL A CA 1
ATOM 1735 C C . VAL A 1 224 ? 7.848 -5.240 20.128 1.00 85.31 224 VAL A C 1
ATOM 1737 O O . VAL A 1 224 ? 7.354 -5.862 21.066 1.00 85.31 224 VAL A O 1
ATOM 1740 N N . SER A 1 225 ? 9.163 -5.018 20.067 1.00 85.56 225 SER A N 1
ATOM 1741 C CA . SER A 1 225 ? 10.099 -5.426 21.124 1.00 85.56 225 SER A CA 1
ATOM 1742 C C . SER A 1 225 ? 10.231 -4.404 22.260 1.00 85.56 225 SER A C 1
ATOM 1744 O O . SER A 1 225 ? 11.009 -4.652 23.180 1.00 85.56 225 SER A O 1
ATOM 1746 N N . HIS A 1 226 ? 9.532 -3.264 22.193 1.00 89.44 226 HIS A N 1
ATOM 1747 C CA . HIS A 1 226 ? 9.697 -2.122 23.101 1.00 89.44 226 HIS A CA 1
ATOM 1748 C C . HIS A 1 226 ? 11.158 -1.643 23.234 1.00 89.44 226 HIS A C 1
ATOM 1750 O O . HIS A 1 226 ? 11.590 -1.195 24.297 1.00 89.44 226 HIS A O 1
ATOM 1756 N N . ASN A 1 227 ? 11.933 -1.750 22.152 1.00 90.94 227 ASN A N 1
ATOM 1757 C CA . ASN A 1 227 ? 13.329 -1.335 22.091 1.00 90.94 227 ASN A CA 1
ATOM 1758 C C . ASN A 1 227 ? 13.433 0.087 21.524 1.00 90.94 227 ASN A C 1
ATOM 1760 O O . ASN A 1 227 ? 13.588 0.265 20.316 1.00 90.94 227 ASN A O 1
ATOM 1764 N N . ARG A 1 228 ? 13.363 1.093 22.402 1.00 89.56 228 ARG A N 1
ATOM 1765 C CA . ARG A 1 228 ? 13.390 2.509 22.006 1.00 89.56 228 ARG A CA 1
ATOM 1766 C C . ARG A 1 228 ? 14.682 2.902 21.282 1.00 89.56 228 ARG A C 1
ATOM 1768 O O . ARG A 1 228 ? 14.603 3.587 20.270 1.00 89.56 228 ARG A O 1
ATOM 1775 N N . ASP A 1 229 ? 15.835 2.433 21.752 1.00 93.31 229 ASP A N 1
ATOM 1776 C CA . ASP A 1 229 ? 17.131 2.733 21.124 1.00 93.31 229 ASP A CA 1
ATOM 1777 C C . ASP A 1 229 ? 17.202 2.132 19.712 1.00 93.31 229 ASP A C 1
ATOM 1779 O O . ASP A 1 229 ? 17.677 2.764 18.770 1.00 93.31 229 ASP A O 1
ATOM 1783 N N . GLY A 1 230 ? 16.665 0.917 19.547 1.00 88.56 230 GLY A N 1
ATOM 1784 C CA . GLY A 1 230 ? 16.520 0.280 18.238 1.00 88.56 230 GLY A CA 1
ATOM 1785 C C . GLY A 1 230 ? 15.585 1.050 17.304 1.00 88.56 230 GLY A C 1
ATOM 1786 O O . GLY A 1 230 ? 15.901 1.200 16.127 1.00 88.56 230 GLY A O 1
ATOM 1787 N N . GLN A 1 231 ? 14.470 1.576 17.822 1.00 86.38 231 GLN A N 1
ATOM 1788 C CA . GLN A 1 231 ? 13.555 2.417 17.046 1.00 86.38 231 GLN A CA 1
ATOM 1789 C C . GLN A 1 231 ? 14.225 3.725 16.617 1.00 86.38 231 GLN A C 1
ATOM 1791 O O . GLN A 1 231 ? 14.129 4.093 15.453 1.00 86.38 231 GLN A O 1
ATOM 1796 N N . GLU A 1 232 ? 14.940 4.403 17.515 1.00 89.69 232 GLU A N 1
ATOM 1797 C CA . GLU A 1 232 ? 15.646 5.647 17.190 1.00 89.69 232 GLU A CA 1
ATOM 1798 C C . GLU A 1 232 ? 16.728 5.426 16.124 1.00 89.69 232 GLU A C 1
ATOM 1800 O O . GLU A 1 232 ? 16.819 6.185 15.158 1.00 89.69 232 GLU A O 1
ATOM 1805 N N . ALA A 1 233 ? 17.510 4.349 16.255 1.00 92.50 233 ALA A N 1
ATOM 1806 C CA . ALA A 1 233 ? 18.531 3.988 15.278 1.00 92.50 233 ALA A CA 1
ATOM 1807 C C . ALA A 1 233 ? 17.929 3.659 13.901 1.00 92.50 233 ALA A C 1
ATOM 1809 O O . ALA A 1 233 ? 18.430 4.138 12.879 1.00 92.50 233 ALA A O 1
ATOM 1810 N N . ALA A 1 234 ? 16.848 2.873 13.866 1.00 86.94 234 ALA A N 1
ATOM 1811 C CA . ALA A 1 234 ? 16.140 2.550 12.630 1.00 86.94 234 ALA A CA 1
ATOM 1812 C C . ALA A 1 234 ? 15.530 3.806 11.992 1.00 86.94 234 ALA A C 1
ATOM 1814 O O . ALA A 1 234 ? 15.686 4.016 10.793 1.00 86.94 234 ALA A O 1
ATOM 1815 N N . LEU A 1 235 ? 14.932 4.693 12.789 1.00 88.25 235 LEU A N 1
ATOM 1816 C CA . LEU A 1 235 ? 14.351 5.948 12.315 1.00 88.25 235 LEU A CA 1
ATOM 1817 C C . LEU A 1 235 ? 15.403 6.887 11.712 1.00 88.25 235 LEU A C 1
ATOM 1819 O O . LEU A 1 235 ? 15.165 7.474 10.662 1.00 88.25 235 LEU A O 1
ATOM 1823 N N . GLY A 1 236 ? 16.600 6.958 12.303 1.00 88.19 236 GLY A N 1
ATOM 1824 C CA . GLY A 1 236 ? 17.729 7.675 11.706 1.00 88.19 236 GLY A CA 1
ATOM 1825 C C . GLY A 1 236 ? 18.128 7.127 10.328 1.00 88.19 236 GLY A C 1
ATOM 1826 O O . GLY A 1 236 ? 18.445 7.903 9.425 1.00 88.19 236 GLY A O 1
ATOM 1827 N N . GLN A 1 237 ? 18.072 5.803 10.133 1.00 92.62 237 GLN A N 1
ATOM 1828 C CA . GLN A 1 237 ? 18.283 5.198 8.812 1.00 92.62 237 GLN A CA 1
ATOM 1829 C C . GLN A 1 237 ? 17.127 5.482 7.854 1.00 92.62 237 GLN A C 1
ATOM 1831 O O . GLN A 1 237 ? 17.391 5.775 6.692 1.00 92.62 237 GLN A O 1
ATOM 1836 N N . ILE A 1 238 ? 15.879 5.434 8.327 1.00 90.25 238 ILE A N 1
ATOM 1837 C CA . ILE A 1 238 ? 14.688 5.743 7.527 1.00 90.25 238 ILE A CA 1
ATOM 1838 C C . ILE A 1 238 ? 14.776 7.164 6.974 1.00 90.25 238 ILE A C 1
ATOM 1840 O O . ILE A 1 238 ? 14.641 7.317 5.768 1.00 90.25 238 ILE A O 1
ATOM 1844 N N . THR A 1 239 ? 15.072 8.173 7.803 1.00 89.38 239 THR A N 1
ATOM 1845 C CA . THR A 1 239 ? 15.218 9.569 7.347 1.00 89.38 239 THR A CA 1
ATOM 1846 C C . THR A 1 239 ? 16.320 9.706 6.296 1.00 89.38 239 THR A C 1
ATOM 1848 O O . THR A 1 239 ? 16.099 10.255 5.222 1.00 89.38 239 THR A O 1
ATOM 1851 N N . ARG A 1 240 ? 17.505 9.140 6.555 1.00 94.94 240 ARG A N 1
ATOM 1852 C CA . ARG A 1 240 ? 18.620 9.211 5.600 1.00 94.94 240 ARG A CA 1
ATOM 1853 C C . ARG A 1 240 ? 18.272 8.544 4.265 1.00 94.94 240 ARG A C 1
ATOM 1855 O O . ARG A 1 240 ? 18.566 9.090 3.209 1.00 94.94 240 ARG A O 1
ATOM 1862 N N . LEU A 1 241 ? 17.680 7.351 4.315 1.00 92.44 241 LEU A N 1
ATOM 1863 C CA . LEU A 1 241 ? 17.332 6.575 3.126 1.00 92.44 241 LEU A CA 1
ATOM 1864 C C . LEU A 1 241 ? 16.123 7.154 2.388 1.00 92.44 241 LEU A C 1
ATOM 1866 O O . LEU A 1 241 ? 16.057 6.997 1.176 1.00 92.44 241 LEU A O 1
ATOM 1870 N N . SER A 1 242 ? 15.182 7.815 3.070 1.00 89.44 242 SER A N 1
ATOM 1871 C CA . SER A 1 242 ? 14.071 8.504 2.409 1.00 89.44 242 SER A CA 1
ATOM 1872 C C . SER A 1 242 ? 14.558 9.702 1.607 1.00 89.44 242 SER A C 1
ATOM 1874 O O . SER A 1 242 ? 14.139 9.860 0.464 1.00 89.44 242 SER A O 1
ATOM 1876 N N . ASP A 1 243 ? 15.473 10.494 2.171 1.00 91.38 243 ASP A N 1
ATOM 1877 C CA . ASP A 1 243 ? 16.051 11.654 1.486 1.00 91.38 243 ASP A CA 1
ATOM 1878 C C . ASP A 1 243 ? 16.899 11.208 0.287 1.00 91.38 243 ASP A C 1
ATOM 1880 O O . ASP A 1 243 ? 16.759 11.736 -0.814 1.00 91.38 243 ASP A O 1
ATOM 1884 N N . GLU A 1 244 ? 17.721 10.168 0.471 1.00 93.69 244 GLU A N 1
ATOM 1885 C CA . GLU A 1 244 ? 18.497 9.552 -0.609 1.00 93.69 244 GLU A CA 1
ATOM 1886 C C . GLU A 1 244 ? 17.580 8.991 -1.708 1.00 93.69 244 GLU A C 1
ATOM 1888 O O . GLU A 1 244 ? 17.796 9.246 -2.891 1.00 93.69 244 GLU A O 1
ATOM 1893 N N . TYR A 1 245 ? 16.519 8.271 -1.327 1.00 91.69 245 TYR A N 1
ATOM 1894 C CA . TYR A 1 245 ? 15.562 7.701 -2.272 1.00 91.69 245 TYR A CA 1
ATOM 1895 C C . TYR A 1 245 ? 14.849 8.788 -3.080 1.00 91.69 245 TYR A C 1
ATOM 1897 O O . TYR A 1 245 ? 14.725 8.664 -4.298 1.00 91.69 245 TYR A O 1
ATOM 1905 N N . PHE A 1 246 ? 14.412 9.864 -2.423 1.00 89.12 246 PHE A N 1
ATOM 1906 C CA . PHE A 1 246 ? 13.800 11.008 -3.089 1.00 89.12 246 PHE A CA 1
ATOM 1907 C C . PHE A 1 246 ? 14.766 11.712 -4.034 1.00 89.12 246 PHE A C 1
ATOM 1909 O O . PHE A 1 246 ? 14.402 11.931 -5.185 1.00 89.12 246 PHE A O 1
ATOM 1916 N N . SER A 1 247 ? 15.997 11.993 -3.597 1.00 91.06 247 SER A N 1
ATOM 1917 C CA . SER A 1 247 ? 17.017 12.625 -4.442 1.00 91.06 247 SER A CA 1
ATOM 1918 C C . SER A 1 247 ? 17.252 11.823 -5.722 1.00 91.06 247 SER A C 1
ATOM 1920 O O . SER A 1 247 ? 17.153 12.370 -6.819 1.00 91.06 247 SER A O 1
ATOM 1922 N N . VAL A 1 248 ? 17.468 10.510 -5.591 1.00 89.50 248 VAL A N 1
ATOM 1923 C CA . VAL A 1 248 ? 17.699 9.612 -6.731 1.00 89.50 248 VAL A CA 1
ATOM 1924 C C . VAL A 1 248 ? 16.484 9.573 -7.655 1.00 89.50 248 VAL A C 1
ATOM 1926 O O . VAL A 1 248 ? 16.623 9.764 -8.860 1.00 89.50 248 VAL A O 1
ATOM 1929 N N . ARG A 1 249 ? 15.271 9.378 -7.117 1.00 85.62 249 ARG A N 1
ATOM 1930 C CA . ARG A 1 249 ? 14.060 9.313 -7.953 1.00 85.62 249 ARG A CA 1
ATOM 1931 C C . ARG A 1 249 ? 13.707 10.640 -8.602 1.00 85.62 249 ARG A C 1
ATOM 1933 O O . ARG A 1 249 ? 13.131 10.625 -9.682 1.00 85.62 249 ARG A O 1
ATOM 1940 N N . ASN A 1 250 ? 14.027 11.767 -7.976 1.00 85.56 250 ASN A N 1
ATOM 1941 C CA . ASN A 1 250 ? 13.820 13.086 -8.559 1.00 85.56 250 ASN A CA 1
ATOM 1942 C C . ASN A 1 250 ? 14.741 13.310 -9.768 1.00 85.56 250 ASN A C 1
ATOM 1944 O O . ASN A 1 250 ? 14.281 13.747 -10.824 1.00 85.56 250 ASN A O 1
ATOM 1948 N N . GLU A 1 251 ? 16.021 12.950 -9.643 1.00 84.81 251 GLU A N 1
ATOM 1949 C CA . GLU A 1 251 ? 16.970 12.989 -10.759 1.00 84.81 251 GLU A CA 1
ATOM 1950 C C . GLU A 1 251 ? 16.535 12.048 -11.888 1.00 84.81 251 GLU A C 1
ATOM 1952 O O . GLU A 1 251 ? 16.371 12.495 -13.024 1.00 84.81 251 GLU A O 1
ATOM 1957 N N . GLU A 1 252 ? 16.246 10.782 -11.573 1.00 83.94 252 GLU A N 1
ATOM 1958 C CA . GLU A 1 252 ? 15.768 9.789 -12.543 1.00 83.94 252 GLU A CA 1
ATOM 1959 C C . GLU A 1 252 ? 14.459 10.234 -13.220 1.00 83.94 252 GLU A C 1
ATOM 1961 O O . GLU A 1 252 ? 14.286 10.052 -14.424 1.00 83.94 252 GLU A O 1
ATOM 1966 N N . PHE A 1 253 ? 13.537 10.861 -12.486 1.00 79.56 253 PHE A N 1
ATOM 1967 C CA . PHE A 1 253 ? 12.289 11.382 -13.048 1.00 79.56 253 PHE A CA 1
ATOM 1968 C C . PHE A 1 253 ? 12.554 12.517 -14.047 1.00 79.56 253 PHE A C 1
ATOM 1970 O O . PHE A 1 253 ? 11.953 12.545 -15.122 1.00 79.56 253 PHE A O 1
ATOM 1977 N N . SER A 1 254 ? 13.505 13.410 -13.748 1.00 76.19 254 SER A N 1
ATOM 1978 C CA . SER A 1 254 ? 13.861 14.537 -14.623 1.00 76.19 254 SER A CA 1
ATOM 1979 C C . SER A 1 254 ? 14.427 14.111 -15.986 1.00 76.19 254 SER A C 1
ATOM 1981 O O . SER A 1 254 ? 14.273 14.834 -16.973 1.00 76.19 254 SER A O 1
ATOM 1983 N N . VAL A 1 255 ? 15.036 12.922 -16.054 1.00 76.38 255 VAL A N 1
ATOM 1984 C CA . VAL A 1 255 ? 15.580 12.326 -17.286 1.00 76.38 255 VAL A CA 1
ATOM 1985 C C . VAL A 1 255 ? 14.680 11.235 -17.884 1.00 76.38 255 VAL A C 1
ATOM 1987 O O . VAL A 1 255 ? 15.019 10.662 -18.918 1.00 76.38 255 VAL A O 1
ATOM 1990 N N . GLY A 1 256 ? 13.516 10.971 -17.278 1.00 71.38 256 GLY A N 1
ATOM 1991 C CA . GLY A 1 256 ? 12.538 9.981 -17.744 1.00 71.38 256 GLY A CA 1
ATOM 1992 C C . GLY A 1 256 ? 12.881 8.520 -17.424 1.00 71.38 256 GLY A C 1
ATOM 1993 O O . GLY A 1 256 ? 12.300 7.621 -18.029 1.00 71.38 256 GLY A O 1
ATOM 1994 N N . GLU A 1 257 ? 13.809 8.274 -16.499 1.00 75.44 257 GLU A N 1
ATOM 1995 C CA . GLU A 1 257 ? 14.205 6.939 -16.026 1.00 75.44 257 GLU A CA 1
ATOM 1996 C C . GLU A 1 257 ? 13.321 6.423 -14.882 1.00 75.44 257 GLU A C 1
ATOM 1998 O O . GLU A 1 257 ? 13.110 5.217 -14.765 1.00 75.44 257 GLU A O 1
ATOM 2003 N N . ALA A 1 258 ? 12.754 7.323 -14.075 1.00 73.50 258 ALA A N 1
ATOM 2004 C CA . ALA A 1 258 ? 11.720 6.996 -13.097 1.00 73.50 258 ALA A CA 1
ATOM 2005 C C . ALA A 1 258 ? 10.345 7.444 -13.603 1.00 73.50 258 ALA A C 1
ATOM 2007 O O . ALA A 1 258 ? 10.189 8.517 -14.189 1.00 73.50 258 ALA A O 1
ATOM 2008 N N . GLY A 1 259 ? 9.323 6.626 -13.356 1.00 74.38 259 GLY A N 1
ATOM 2009 C CA . GLY A 1 259 ? 7.941 6.985 -13.617 1.00 74.38 259 GLY A CA 1
ATOM 2010 C C . GLY A 1 259 ? 7.333 7.818 -12.488 1.00 74.38 259 GLY A C 1
ATOM 2011 O O . GLY A 1 259 ? 7.884 8.005 -11.401 1.00 74.38 259 GLY A O 1
ATOM 2012 N N . LEU A 1 260 ? 6.113 8.292 -12.735 1.00 73.50 260 LEU A N 1
ATOM 2013 C CA . LEU A 1 260 ? 5.338 9.068 -11.762 1.00 73.50 260 LEU A CA 1
ATOM 2014 C C . LEU A 1 260 ? 5.042 8.285 -10.472 1.00 73.50 260 LEU A C 1
ATOM 2016 O O . LEU A 1 260 ? 4.864 8.882 -9.411 1.00 73.50 260 LEU A O 1
ATOM 2020 N N . ALA A 1 261 ? 4.952 6.955 -10.551 1.00 75.69 261 ALA A N 1
ATOM 2021 C CA . ALA A 1 261 ? 4.685 6.104 -9.396 1.00 75.69 261 ALA A CA 1
ATOM 2022 C C . ALA A 1 261 ? 5.913 5.983 -8.478 1.00 75.69 261 ALA A C 1
ATOM 2024 O O . ALA A 1 261 ? 5.767 5.998 -7.256 1.00 75.69 261 ALA A O 1
ATOM 2025 N N . GLU A 1 262 ? 7.119 5.886 -9.044 1.00 78.25 262 GLU A N 1
ATOM 2026 C CA . GLU A 1 262 ? 8.381 5.905 -8.298 1.00 78.25 262 GLU A CA 1
ATOM 2027 C C . GLU A 1 262 ? 8.588 7.249 -7.599 1.00 78.25 262 GLU A C 1
ATOM 2029 O O . GLU A 1 262 ? 8.866 7.274 -6.400 1.00 78.25 262 GLU A O 1
ATOM 2034 N N . TYR A 1 263 ? 8.395 8.353 -8.326 1.00 79.75 263 TYR A N 1
ATOM 2035 C CA . TYR A 1 263 ? 8.545 9.699 -7.778 1.00 79.75 263 TYR A CA 1
ATOM 2036 C C . TYR A 1 263 ? 7.568 9.952 -6.618 1.00 79.75 263 TYR A C 1
ATOM 2038 O O . TYR A 1 263 ? 7.980 10.344 -5.525 1.00 79.75 263 TYR A O 1
ATOM 2046 N N . ARG A 1 264 ? 6.286 9.601 -6.798 1.00 79.44 264 ARG A N 1
ATOM 2047 C CA . ARG A 1 264 ? 5.262 9.681 -5.739 1.00 79.44 264 ARG A CA 1
ATOM 2048 C C . ARG A 1 264 ? 5.649 8.892 -4.494 1.00 79.44 264 ARG A C 1
ATOM 2050 O O . ARG A 1 264 ? 5.525 9.393 -3.380 1.00 79.44 264 ARG A O 1
ATOM 2057 N N . ARG A 1 265 ? 6.119 7.653 -4.679 1.00 81.69 265 ARG A N 1
ATOM 2058 C CA . ARG A 1 265 ? 6.602 6.800 -3.585 1.00 81.69 265 ARG A CA 1
ATOM 2059 C C . ARG A 1 265 ? 7.742 7.458 -2.818 1.00 81.69 265 ARG A C 1
ATOM 2061 O O . ARG A 1 265 ? 7.785 7.353 -1.595 1.00 81.69 265 ARG A O 1
ATOM 2068 N N . ALA A 1 266 ? 8.671 8.082 -3.533 1.00 81.88 266 ALA A N 1
ATOM 2069 C CA . ALA A 1 266 ? 9.848 8.685 -2.934 1.00 81.88 266 ALA A CA 1
ATOM 2070 C C . ALA A 1 266 ? 9.502 9.947 -2.135 1.00 81.88 266 ALA A C 1
ATOM 2072 O O . ALA A 1 266 ? 9.916 10.064 -0.985 1.00 81.88 266 ALA A O 1
ATOM 2073 N N . SER A 1 267 ? 8.644 10.815 -2.680 1.00 79.56 267 SER A N 1
ATOM 2074 C CA . SER A 1 267 ? 8.098 11.970 -1.948 1.00 79.56 267 SER A CA 1
ATOM 2075 C C . SER A 1 267 ? 7.335 11.524 -0.688 1.00 79.56 267 SER A C 1
ATOM 2077 O O . SER A 1 267 ? 7.607 11.992 0.422 1.00 79.56 267 SER A O 1
ATOM 2079 N N . ARG A 1 268 ? 6.469 10.502 -0.810 1.00 80.56 268 ARG A N 1
ATOM 2080 C CA . ARG A 1 268 ? 5.753 9.911 0.334 1.00 80.56 268 ARG A CA 1
ATOM 2081 C C . ARG A 1 268 ? 6.705 9.410 1.421 1.00 80.56 268 ARG A C 1
ATOM 2083 O O . ARG A 1 268 ? 6.408 9.564 2.604 1.00 80.56 268 ARG A O 1
ATOM 2090 N N . ALA A 1 269 ? 7.822 8.788 1.041 1.00 80.69 269 ALA A N 1
ATOM 2091 C CA . ALA A 1 269 ? 8.789 8.252 1.993 1.00 80.69 269 ALA A CA 1
ATOM 2092 C C . ALA A 1 269 ? 9.398 9.346 2.880 1.00 80.69 269 ALA A C 1
ATOM 2094 O O . ALA A 1 269 ? 9.499 9.143 4.089 1.00 80.69 269 ALA A O 1
ATOM 2095 N N . VAL A 1 270 ? 9.747 10.502 2.303 1.00 84.31 270 VAL A N 1
ATOM 2096 C CA . VAL A 1 270 ? 10.265 11.663 3.050 1.00 84.31 270 VAL A CA 1
ATOM 2097 C C . VAL A 1 270 ? 9.207 12.203 4.005 1.00 84.31 270 VAL A C 1
ATOM 2099 O O . VAL A 1 270 ? 9.498 12.449 5.178 1.00 84.31 270 VAL A O 1
ATOM 2102 N N . ASN A 1 271 ? 7.965 12.338 3.532 1.00 79.75 271 ASN A N 1
ATOM 2103 C CA . ASN A 1 271 ? 6.856 12.786 4.369 1.00 79.75 271 ASN A CA 1
ATOM 2104 C C . ASN A 1 271 ? 6.663 11.879 5.596 1.00 79.75 271 ASN A C 1
ATOM 2106 O O . ASN A 1 271 ? 6.666 12.367 6.723 1.00 79.75 271 ASN A O 1
ATOM 2110 N N . ILE A 1 272 ? 6.573 10.562 5.389 1.00 76.06 272 ILE A N 1
ATOM 2111 C CA . ILE A 1 272 ? 6.370 9.598 6.483 1.00 76.06 272 ILE A CA 1
ATOM 2112 C C . ILE A 1 272 ? 7.560 9.586 7.438 1.00 76.06 272 ILE A C 1
ATOM 2114 O O . ILE A 1 272 ? 7.374 9.591 8.651 1.00 76.06 272 ILE A O 1
ATOM 2118 N N . ALA A 1 273 ? 8.790 9.615 6.918 1.00 80.62 273 ALA A N 1
ATOM 2119 C CA . ALA A 1 273 ? 9.981 9.672 7.760 1.00 80.62 273 ALA A CA 1
ATOM 2120 C C . ALA A 1 273 ? 9.964 10.902 8.681 1.00 80.62 273 ALA A C 1
ATOM 2122 O O . ALA A 1 273 ? 10.318 10.803 9.857 1.00 80.62 273 ALA A O 1
ATOM 2123 N N . ARG A 1 274 ? 9.516 12.054 8.165 1.00 81.38 274 ARG A N 1
ATOM 2124 C CA . ARG A 1 274 ? 9.372 13.294 8.935 1.00 81.38 274 ARG A CA 1
ATOM 2125 C C . ARG A 1 274 ? 8.249 13.203 9.970 1.00 81.38 274 ARG A C 1
ATOM 2127 O O . ARG A 1 274 ? 8.474 13.589 11.117 1.00 81.38 274 ARG A O 1
ATOM 2134 N N . GLN A 1 275 ? 7.084 12.676 9.593 1.00 79.44 275 GLN A N 1
ATOM 2135 C CA . GLN A 1 275 ? 5.957 12.465 10.507 1.00 79.44 275 GLN A CA 1
ATOM 2136 C C . GLN A 1 275 ? 6.353 11.559 11.676 1.00 79.44 275 GLN A C 1
ATOM 2138 O O . GLN A 1 275 ? 6.186 11.940 12.836 1.00 79.44 275 GLN A O 1
ATOM 2143 N N . GLU A 1 276 ? 6.975 10.417 11.385 1.00 78.88 276 GLU A N 1
ATOM 2144 C CA . GLU A 1 276 ? 7.470 9.477 12.394 1.00 78.88 276 GLU A CA 1
ATOM 2145 C C . GLU A 1 276 ? 8.564 10.097 13.271 1.00 78.88 276 GLU A C 1
ATOM 2147 O O . GLU A 1 276 ? 8.557 9.934 14.490 1.00 78.88 276 GLU A O 1
ATOM 2152 N N . GLN A 1 277 ? 9.484 10.875 12.694 1.00 80.31 277 GLN A N 1
ATOM 2153 C CA . GLN A 1 277 ? 10.512 11.585 13.458 1.00 80.31 277 GLN A CA 1
ATOM 2154 C C . GLN A 1 277 ? 9.917 12.614 14.422 1.00 80.31 277 GLN A C 1
ATOM 2156 O O . GLN A 1 277 ? 10.329 12.680 15.586 1.00 80.31 277 GLN A O 1
ATOM 2161 N N . ASN A 1 278 ? 8.946 13.399 13.960 1.00 80.19 278 ASN A N 1
ATOM 2162 C CA . ASN A 1 278 ? 8.235 14.367 14.786 1.00 80.19 278 ASN A CA 1
ATOM 2163 C C . ASN A 1 278 ? 7.457 13.660 15.898 1.00 80.19 278 ASN A C 1
ATOM 2165 O O . ASN A 1 278 ? 7.592 14.028 17.068 1.00 80.19 278 ASN A O 1
ATOM 2169 N N . HIS A 1 279 ? 6.736 12.589 15.557 1.00 79.06 279 HIS A N 1
ATOM 2170 C CA . HIS A 1 279 ? 6.008 11.759 16.510 1.00 79.06 279 HIS A CA 1
ATOM 2171 C C . HIS A 1 279 ? 6.936 11.184 17.591 1.00 79.06 279 HIS A C 1
ATOM 2173 O O . HIS A 1 279 ? 6.697 11.386 18.784 1.00 79.06 279 HIS A O 1
ATOM 2179 N N . PHE A 1 280 ? 8.045 10.553 17.196 1.00 77.50 280 PHE A N 1
ATOM 2180 C CA . PHE A 1 280 ? 9.016 9.946 18.110 1.00 77.50 280 PHE A CA 1
ATOM 2181 C C . PHE A 1 280 ? 9.656 10.969 19.063 1.00 77.50 280 PHE A C 1
ATOM 2183 O O . PHE A 1 280 ? 9.927 10.671 20.233 1.00 77.50 280 PHE A O 1
ATOM 2190 N N . ARG A 1 281 ? 9.877 12.196 18.575 1.00 81.25 281 ARG A N 1
ATOM 2191 C CA . ARG A 1 281 ? 10.423 13.319 19.354 1.00 81.25 281 ARG A CA 1
ATOM 2192 C C . ARG A 1 281 ? 9.364 14.091 20.146 1.00 81.25 281 ARG A C 1
ATOM 2194 O O . ARG A 1 281 ? 9.729 14.964 20.929 1.00 81.25 281 ARG A O 1
ATOM 2201 N N . GLY A 1 282 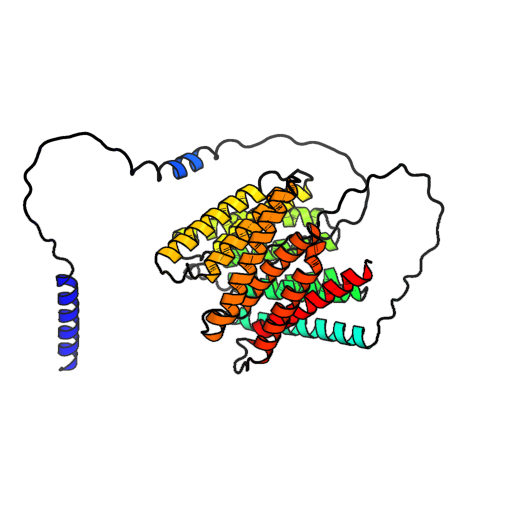? 8.076 13.787 19.972 1.00 79.44 282 GLY A N 1
ATOM 2202 C CA . GLY A 1 282 ? 6.974 14.527 20.592 1.00 79.44 282 GLY A CA 1
ATOM 2203 C C . GLY A 1 282 ? 6.842 15.967 20.085 1.00 79.44 282 GLY A C 1
ATOM 2204 O O . GLY A 1 282 ? 6.307 16.822 20.791 1.00 79.44 282 GLY A O 1
ATOM 2205 N N . VAL A 1 283 ? 7.353 16.245 18.886 1.00 82.06 283 VAL A N 1
ATOM 2206 C CA . VAL A 1 283 ? 7.263 17.548 18.228 1.00 82.06 283 VAL A CA 1
ATOM 2207 C C . VAL A 1 283 ? 5.991 17.575 17.392 1.00 82.06 283 VAL A C 1
ATOM 2209 O O . VAL A 1 283 ? 5.635 16.592 16.743 1.00 82.06 283 VAL A O 1
ATOM 2212 N N . LYS A 1 284 ? 5.278 18.702 17.421 1.00 76.75 284 LYS A N 1
ATOM 2213 C CA . LYS A 1 284 ? 4.098 18.882 16.581 1.00 76.75 284 LYS A CA 1
ATOM 2214 C C . LYS A 1 284 ? 4.536 18.991 15.124 1.00 76.75 284 LYS A C 1
ATOM 2216 O O . LYS A 1 284 ? 5.375 19.823 14.793 1.00 76.75 284 LYS A O 1
ATOM 2221 N N . ASP A 1 285 ? 3.940 18.171 14.274 1.00 73.62 285 ASP A N 1
ATOM 2222 C CA . ASP A 1 285 ? 4.152 18.258 12.840 1.00 73.62 285 ASP A CA 1
ATOM 2223 C C . ASP A 1 285 ? 3.181 19.262 12.217 1.00 73.62 285 ASP A C 1
ATOM 2225 O O . ASP A 1 285 ? 1.965 19.074 12.270 1.00 73.62 285 ASP A O 1
ATOM 2229 N N . GLU A 1 286 ? 3.712 20.354 11.673 1.00 70.06 286 GLU A N 1
ATOM 2230 C CA . GLU A 1 286 ? 2.900 21.430 11.098 1.00 70.06 286 GLU A CA 1
ATOM 2231 C C . GLU A 1 286 ? 2.981 21.499 9.569 1.00 70.06 286 GLU A C 1
ATOM 2233 O O . GLU A 1 286 ? 2.102 22.095 8.946 1.00 70.06 286 GLU A O 1
ATOM 2238 N N . THR A 1 287 ? 4.002 20.895 8.951 1.00 75.62 287 THR A N 1
ATOM 2239 C CA . THR A 1 287 ? 4.332 21.154 7.539 1.00 75.62 287 THR A CA 1
ATOM 2240 C C . THR A 1 287 ? 4.519 19.909 6.683 1.00 75.62 287 THR A C 1
ATOM 2242 O O . THR A 1 287 ? 4.492 20.046 5.463 1.00 75.62 287 THR A O 1
ATOM 2245 N N . SER A 1 288 ? 4.678 18.706 7.247 1.00 74.62 288 SER A N 1
ATOM 2246 C CA . SER A 1 288 ? 4.922 17.491 6.446 1.00 74.62 288 SER A CA 1
ATOM 2247 C C . SER A 1 288 ? 3.806 17.228 5.428 1.00 74.62 288 SER A C 1
ATOM 2249 O O . SER A 1 288 ? 4.062 17.221 4.225 1.00 74.62 288 SER A O 1
ATOM 2251 N N . LEU A 1 289 ? 2.556 17.164 5.896 1.00 78.12 289 LEU A N 1
ATOM 2252 C CA . LEU A 1 289 ? 1.371 16.952 5.063 1.00 78.12 289 LEU A CA 1
ATOM 2253 C C . LEU A 1 289 ? 1.175 18.057 4.020 1.00 78.12 289 LEU A C 1
ATOM 2255 O O . LEU A 1 289 ? 0.702 17.779 2.924 1.00 78.12 289 LEU A O 1
ATOM 2259 N N . MET A 1 290 ? 1.539 19.299 4.350 1.00 82.31 290 MET A N 1
ATOM 2260 C CA . MET A 1 290 ? 1.451 20.424 3.417 1.00 82.31 290 MET A CA 1
ATOM 2261 C C . MET A 1 290 ? 2.474 20.282 2.286 1.00 82.31 290 MET A C 1
ATOM 2263 O O . MET A 1 290 ? 2.108 20.402 1.124 1.00 82.31 290 MET A O 1
ATOM 2267 N N . ASN A 1 291 ? 3.729 19.970 2.619 1.00 80.69 291 ASN A N 1
ATOM 2268 C CA . ASN A 1 291 ? 4.776 19.748 1.620 1.00 80.69 291 ASN A CA 1
ATOM 2269 C C . ASN A 1 291 ? 4.444 18.538 0.737 1.00 80.69 291 ASN A C 1
ATOM 2271 O O . ASN A 1 291 ? 4.592 18.600 -0.476 1.00 80.69 291 ASN A O 1
ATOM 2275 N N . TYR A 1 292 ? 3.917 17.462 1.329 1.00 81.69 292 TYR A N 1
ATOM 2276 C CA . TYR A 1 292 ? 3.507 16.292 0.557 1.00 81.69 292 TYR A CA 1
ATOM 2277 C C . TYR A 1 292 ? 2.310 16.580 -0.360 1.00 81.69 292 TYR A C 1
ATOM 2279 O O . TYR A 1 292 ? 2.255 16.077 -1.479 1.00 81.69 292 TYR A O 1
ATOM 2287 N N . ALA A 1 293 ? 1.356 17.408 0.078 1.00 83.06 293 ALA A N 1
ATOM 2288 C CA . ALA A 1 293 ? 0.264 17.853 -0.784 1.00 83.06 293 ALA A CA 1
ATOM 2289 C C . ALA A 1 293 ? 0.778 18.669 -1.984 1.00 83.06 293 ALA A C 1
ATOM 2291 O O . ALA A 1 293 ? 0.270 18.490 -3.087 1.00 83.06 293 ALA A O 1
ATOM 2292 N N . GLU A 1 294 ? 1.794 19.513 -1.794 1.00 83.31 294 GLU A N 1
ATOM 2293 C CA . GLU A 1 294 ? 2.419 20.271 -2.886 1.00 83.31 294 GLU A CA 1
ATOM 2294 C C . GLU A 1 294 ? 3.090 19.340 -3.910 1.00 83.31 294 GLU A C 1
ATOM 2296 O O . GLU A 1 294 ? 2.827 19.447 -5.109 1.00 83.31 294 GLU A O 1
ATOM 2301 N N . ASP A 1 295 ? 3.867 18.354 -3.450 1.00 79.50 295 ASP A N 1
ATOM 2302 C CA . ASP A 1 295 ? 4.475 17.347 -4.332 1.00 79.50 295 ASP A CA 1
ATOM 2303 C C . ASP A 1 295 ? 3.407 16.569 -5.125 1.00 79.50 295 ASP A C 1
ATOM 2305 O O . ASP A 1 295 ? 3.542 16.326 -6.329 1.00 79.50 295 ASP A O 1
ATOM 2309 N N . LEU A 1 296 ? 2.301 16.195 -4.472 1.00 80.38 296 LEU A N 1
ATOM 2310 C CA . LEU A 1 296 ? 1.181 15.519 -5.131 1.00 80.38 296 LEU A CA 1
ATOM 2311 C C . LEU A 1 296 ? 0.470 16.412 -6.152 1.00 80.38 296 LEU A C 1
ATOM 2313 O O . LEU A 1 296 ? 0.012 15.900 -7.176 1.00 80.38 296 LEU A O 1
ATOM 2317 N N . HIS A 1 297 ? 0.400 17.719 -5.915 1.00 85.75 297 HIS A N 1
ATOM 2318 C CA . HIS A 1 297 ? -0.182 18.667 -6.860 1.00 85.75 297 HIS A CA 1
ATOM 2319 C C . HIS A 1 297 ? 0.681 18.833 -8.122 1.00 85.75 297 HIS A C 1
ATOM 2321 O O . HIS A 1 297 ? 0.155 18.906 -9.237 1.00 85.75 297 HIS A O 1
ATOM 2327 N N . GLN A 1 298 ? 2.010 18.789 -7.987 1.00 81.75 298 GLN A N 1
ATOM 2328 C CA . GLN A 1 298 ? 2.919 18.749 -9.140 1.00 81.75 298 GLN A CA 1
ATOM 2329 C C . GLN A 1 298 ? 2.722 17.470 -9.968 1.00 81.75 298 GLN A C 1
ATOM 2331 O O . GLN A 1 298 ? 2.665 17.521 -11.200 1.00 81.75 298 GLN A O 1
ATOM 2336 N N . ILE A 1 299 ? 2.552 16.321 -9.302 1.00 78.00 299 ILE A N 1
ATOM 2337 C CA . ILE A 1 299 ? 2.271 15.034 -9.959 1.00 78.00 299 ILE A CA 1
ATOM 2338 C C . ILE A 1 299 ? 0.925 15.066 -10.686 1.00 78.00 299 ILE A C 1
ATOM 2340 O O . ILE A 1 299 ? 0.842 14.618 -11.830 1.00 78.00 299 ILE A O 1
ATOM 2344 N N . GLU A 1 300 ? -0.124 15.580 -10.043 1.00 82.94 300 GLU A N 1
ATOM 2345 C CA . GLU A 1 300 ? -1.436 15.777 -10.662 1.00 82.94 300 GLU A CA 1
ATOM 2346 C C . GLU A 1 300 ? -1.308 16.620 -11.937 1.00 82.94 300 GLU A C 1
ATOM 2348 O O . GLU A 1 300 ? -1.706 16.164 -13.011 1.00 82.94 300 GLU A O 1
ATOM 2353 N N . SER A 1 301 ? -0.672 17.789 -11.836 1.00 80.75 301 SER A N 1
ATOM 2354 C CA . SER A 1 301 ? -0.473 18.717 -12.954 1.00 80.75 301 SER A CA 1
ATOM 2355 C C . SER A 1 301 ? 0.273 18.063 -14.123 1.00 80.75 301 SER A C 1
ATOM 2357 O O . SER A 1 301 ? -0.102 18.232 -15.286 1.00 80.75 301 SER A O 1
ATOM 2359 N N . ALA A 1 302 ? 1.305 17.263 -13.834 1.00 75.94 302 ALA A N 1
ATOM 2360 C CA . ALA A 1 302 ? 2.039 16.517 -14.853 1.00 75.94 302 ALA A CA 1
ATOM 2361 C C . ALA A 1 302 ? 1.158 15.459 -15.544 1.00 75.94 302 ALA A C 1
ATOM 2363 O O . ALA A 1 302 ? 1.171 15.344 -16.771 1.00 75.94 302 ALA A O 1
ATOM 2364 N N . VAL A 1 303 ? 0.361 14.703 -14.781 1.00 74.25 303 VAL A N 1
ATOM 2365 C CA . VAL A 1 303 ? -0.554 13.681 -15.320 1.00 74.25 303 VAL A CA 1
ATOM 2366 C C . VAL A 1 303 ? -1.645 14.305 -16.187 1.00 74.25 303 VAL A C 1
ATOM 2368 O O . VAL A 1 303 ? -1.941 13.787 -17.266 1.00 74.25 303 VAL A O 1
ATOM 2371 N N . GLU A 1 304 ? -2.214 15.430 -15.763 1.00 79.38 304 GLU A N 1
ATOM 2372 C CA . GLU A 1 304 ? -3.185 16.180 -16.561 1.00 79.38 304 GLU A CA 1
ATOM 2373 C C . GLU A 1 304 ? -2.565 16.718 -17.851 1.00 79.38 304 GLU A C 1
ATOM 2375 O O . GLU A 1 304 ? -3.164 16.595 -18.925 1.00 79.38 304 GLU A O 1
ATOM 2380 N N . TRP A 1 305 ? -1.334 17.233 -17.785 1.00 76.50 305 TRP A N 1
ATOM 2381 C CA . TRP A 1 305 ? -0.598 17.645 -18.976 1.00 76.50 305 TRP A CA 1
ATOM 2382 C C . TRP A 1 305 ? -0.411 16.471 -19.943 1.00 76.50 305 TRP A C 1
ATOM 2384 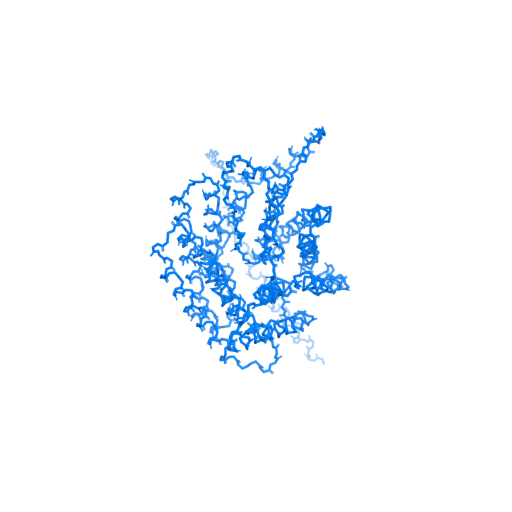O O . TRP A 1 305 ? -0.762 16.589 -21.120 1.00 76.50 305 TRP A O 1
ATOM 2394 N N . PHE A 1 306 ? 0.041 15.305 -19.469 1.00 72.81 306 PHE A N 1
ATOM 2395 C CA . PHE A 1 306 ? 0.150 14.105 -20.306 1.00 72.81 306 PHE A CA 1
ATOM 2396 C C . PHE A 1 306 ? -1.199 13.694 -20.905 1.00 72.81 306 PHE A C 1
ATOM 2398 O O . PHE A 1 306 ? -1.256 13.297 -22.071 1.00 72.81 306 PHE A O 1
ATOM 2405 N N . SER A 1 307 ? -2.281 13.831 -20.137 1.00 77.50 307 SER A N 1
ATOM 2406 C CA . SER A 1 307 ? -3.640 13.498 -20.569 1.00 77.50 307 SER A CA 1
ATOM 2407 C C . SER A 1 307 ? -4.089 14.397 -21.717 1.00 77.50 307 SER A C 1
ATOM 2409 O O . SER A 1 307 ? -4.506 13.908 -22.768 1.00 77.50 307 SER A O 1
ATOM 2411 N N . SER A 1 308 ? -3.894 15.710 -21.564 1.00 79.81 308 SER A N 1
ATOM 2412 C CA . SER A 1 308 ? -4.224 16.713 -22.583 1.00 79.81 308 SER A CA 1
ATOM 2413 C C . SER A 1 308 ? -3.438 16.541 -23.889 1.00 79.81 308 SER A C 1
ATOM 2415 O O . SER A 1 308 ? -3.932 16.894 -24.958 1.00 79.81 308 SER A O 1
ATOM 2417 N N . ASN A 1 309 ? -2.247 15.938 -23.817 1.00 75.56 309 ASN A N 1
ATOM 2418 C CA . ASN A 1 309 ? -1.391 15.648 -24.967 1.00 75.56 309 ASN A CA 1
ATOM 2419 C C . ASN A 1 309 ? -1.573 14.219 -25.518 1.00 75.56 309 ASN A C 1
ATOM 2421 O O . ASN A 1 309 ? -0.841 13.807 -26.417 1.00 75.56 309 ASN A O 1
ATOM 2425 N N . GLY A 1 310 ? -2.534 13.446 -24.997 1.00 71.06 310 GLY A N 1
ATOM 2426 C CA . GLY A 1 310 ? -2.837 12.091 -25.467 1.00 71.06 310 GLY A CA 1
ATOM 2427 C C . GLY A 1 310 ? -1.764 11.044 -25.143 1.00 71.06 310 GLY A C 1
ATOM 2428 O O . GLY A 1 310 ? -1.742 9.977 -25.757 1.00 71.06 310 GLY A O 1
ATOM 2429 N N . ALA A 1 311 ? -0.869 11.324 -24.193 1.00 70.25 311 ALA A N 1
ATOM 2430 C CA . ALA A 1 311 ? 0.153 10.378 -23.767 1.00 70.25 311 ALA A CA 1
ATOM 2431 C C . ALA A 1 311 ? -0.445 9.301 -22.846 1.00 70.25 311 ALA A C 1
ATOM 2433 O O . ALA A 1 311 ? -1.293 9.579 -21.999 1.00 70.25 311 ALA A O 1
ATOM 2434 N N . GLY A 1 312 ? 0.043 8.060 -22.952 1.00 66.62 312 GLY A N 1
ATOM 2435 C CA . GLY A 1 312 ? -0.424 6.939 -22.119 1.00 66.62 312 GLY A CA 1
ATOM 2436 C C . GLY A 1 312 ? -0.215 7.140 -20.608 1.00 66.62 312 GLY A C 1
ATOM 2437 O O . GLY A 1 312 ? -0.950 6.565 -19.810 1.00 66.62 312 GLY A O 1
ATOM 2438 N N . LEU A 1 313 ? 0.730 8.004 -20.217 1.00 65.44 313 LEU A N 1
ATOM 2439 C CA . LEU A 1 313 ? 0.951 8.438 -18.829 1.00 65.44 313 LEU A CA 1
ATOM 2440 C C . LEU A 1 313 ? -0.158 9.368 -18.294 1.00 65.44 313 LEU A C 1
ATOM 2442 O O . LEU A 1 313 ? -0.210 9.635 -17.100 1.00 65.44 313 LEU A O 1
ATOM 2446 N N . GLY A 1 314 ? -1.061 9.822 -19.167 1.00 64.38 314 GLY A N 1
ATOM 2447 C CA . GLY A 1 314 ? -2.230 10.642 -18.863 1.00 64.38 314 GLY A CA 1
ATOM 2448 C C . GLY A 1 314 ? -3.563 9.912 -19.036 1.00 64.38 314 GLY A C 1
ATOM 2449 O O . GLY A 1 314 ? -4.586 10.538 -19.321 1.00 64.38 314 GLY A O 1
ATOM 2450 N N . ARG A 1 315 ? -3.572 8.577 -18.932 1.00 79.12 315 ARG A N 1
ATOM 2451 C CA . ARG A 1 315 ? -4.822 7.803 -18.926 1.00 79.12 315 ARG A CA 1
ATOM 2452 C C . ARG A 1 315 ? -5.777 8.311 -17.847 1.00 79.12 315 ARG A C 1
ATOM 2454 O O . ARG A 1 315 ? -5.350 8.687 -16.759 1.00 79.12 315 ARG A O 1
ATOM 2461 N N . ALA A 1 316 ? -7.074 8.249 -18.131 1.00 87.00 316 ALA A N 1
ATOM 2462 C CA . ALA A 1 316 ? -8.098 8.796 -17.246 1.00 87.00 316 ALA A CA 1
ATOM 2463 C C . ALA A 1 316 ? -8.081 8.171 -15.836 1.00 87.00 316 ALA A C 1
ATOM 2465 O O . ALA A 1 316 ? -8.270 8.893 -14.864 1.00 87.00 316 ALA A O 1
ATOM 2466 N N . ASP A 1 317 ? -7.741 6.882 -15.686 1.00 86.44 317 ASP A N 1
ATOM 2467 C CA . ASP A 1 317 ? -7.618 6.275 -14.351 1.00 86.44 317 ASP A CA 1
ATOM 2468 C C . ASP A 1 317 ? -6.446 6.843 -13.548 1.00 86.44 317 ASP A C 1
ATOM 2470 O O . ASP A 1 317 ? -6.524 6.932 -12.328 1.00 86.44 317 ASP A O 1
ATOM 2474 N N . LEU A 1 318 ? -5.356 7.225 -14.217 1.00 82.44 318 LEU A N 1
ATOM 2475 C CA . LEU A 1 318 ? -4.195 7.831 -13.569 1.00 82.44 318 LEU A CA 1
ATOM 2476 C C . LEU A 1 318 ? -4.475 9.276 -13.157 1.00 82.44 318 LEU A C 1
ATOM 2478 O O . LEU A 1 318 ? -3.995 9.694 -12.104 1.00 82.44 318 LEU A O 1
ATOM 2482 N N . VAL A 1 319 ? -5.262 10.015 -13.947 1.00 86.00 319 VAL A N 1
ATOM 2483 C CA . VAL A 1 319 ? -5.737 11.362 -13.587 1.00 86.00 319 VAL A CA 1
ATOM 2484 C C . VAL A 1 319 ? -6.574 11.285 -12.312 1.00 86.00 319 VAL A C 1
ATOM 2486 O O . VAL A 1 319 ? -6.234 11.923 -11.316 1.00 86.00 319 VAL A O 1
ATOM 2489 N N . ASP A 1 320 ? -7.611 10.444 -12.312 1.00 89.38 320 ASP A N 1
ATOM 2490 C CA . ASP A 1 320 ? -8.501 10.280 -11.160 1.00 89.38 320 ASP A CA 1
ATOM 2491 C C . ASP A 1 320 ? -7.740 9.781 -9.926 1.00 89.38 320 ASP A C 1
ATOM 2493 O O . ASP A 1 320 ? -7.933 10.291 -8.823 1.00 89.38 320 ASP A O 1
ATOM 2497 N N . LEU A 1 321 ? -6.810 8.836 -10.096 1.00 86.31 321 LEU A N 1
ATOM 2498 C CA . LEU A 1 321 ? -6.015 8.325 -8.983 1.00 86.31 321 LEU A CA 1
ATOM 2499 C C . LEU A 1 321 ? -5.056 9.380 -8.410 1.00 86.31 321 LEU A C 1
ATOM 2501 O O . LEU A 1 321 ? -4.839 9.406 -7.198 1.00 86.31 321 LEU A O 1
ATOM 2505 N N . SER A 1 322 ? -4.456 10.236 -9.240 1.00 82.69 322 SER A N 1
ATOM 2506 C CA . SER A 1 322 ? -3.588 11.322 -8.760 1.00 82.69 322 SER A CA 1
ATOM 2507 C C . SER A 1 322 ? -4.386 12.361 -7.970 1.00 82.69 322 SER A C 1
ATOM 2509 O O . SER A 1 322 ? -3.978 12.706 -6.861 1.00 82.69 322 SER A O 1
ATOM 2511 N N . LYS A 1 323 ? -5.571 12.749 -8.461 1.00 90.12 323 LYS A N 1
ATOM 2512 C CA . LYS A 1 323 ? -6.501 13.629 -7.734 1.00 90.12 323 LYS A CA 1
ATOM 2513 C C . LYS A 1 323 ? -6.950 13.027 -6.410 1.00 90.12 323 LYS A C 1
ATOM 2515 O O . LYS A 1 323 ? -6.926 13.707 -5.387 1.00 90.12 323 LYS A O 1
ATOM 2520 N N . ALA A 1 324 ? -7.275 11.734 -6.407 1.00 87.81 324 ALA A N 1
ATOM 2521 C CA . ALA A 1 324 ? -7.677 11.038 -5.193 1.00 87.81 324 ALA A CA 1
ATOM 2522 C C . ALA A 1 324 ? -6.566 11.057 -4.134 1.00 87.81 324 ALA A C 1
ATOM 2524 O O . ALA A 1 324 ? -6.824 11.354 -2.974 1.00 87.81 324 ALA A O 1
ATOM 2525 N N . ASN A 1 325 ? -5.310 10.805 -4.522 1.00 86.38 325 ASN A N 1
ATOM 2526 C CA . ASN A 1 325 ? -4.186 10.866 -3.58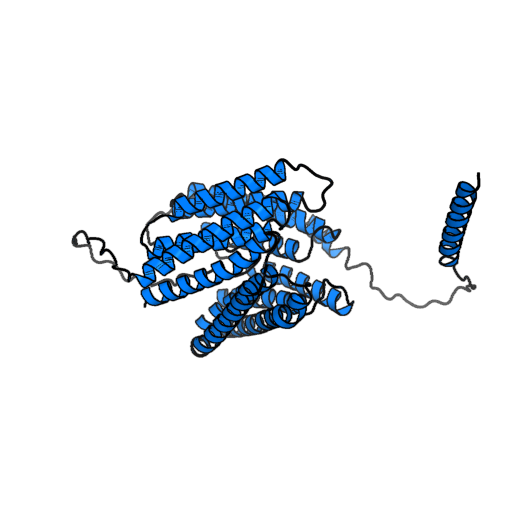1 1.00 86.38 325 ASN A CA 1
ATOM 2527 C C . ASN A 1 325 ? -4.001 12.273 -2.995 1.00 86.38 325 ASN A C 1
ATOM 2529 O O . ASN A 1 325 ? -3.831 12.398 -1.782 1.00 86.38 325 ASN A O 1
ATOM 2533 N N . LEU A 1 326 ? -4.055 13.316 -3.831 1.00 88.19 326 LEU A N 1
ATOM 2534 C CA . LEU A 1 326 ? -3.953 14.702 -3.372 1.00 88.19 326 LEU A CA 1
ATOM 2535 C C . LEU A 1 326 ? -5.072 15.038 -2.379 1.00 88.19 326 LEU A C 1
ATOM 2537 O O . LEU A 1 326 ? -4.797 15.483 -1.264 1.00 88.19 326 LEU A O 1
ATOM 2541 N N . ASN A 1 327 ? -6.319 14.747 -2.751 1.00 91.12 327 ASN A N 1
ATOM 2542 C CA . ASN A 1 327 ? -7.483 14.994 -1.909 1.00 91.12 327 ASN A CA 1
ATOM 2543 C C . ASN A 1 327 ? -7.415 14.204 -0.597 1.00 91.12 327 ASN A C 1
ATOM 2545 O O . ASN A 1 327 ? -7.725 14.747 0.458 1.00 91.12 327 ASN A O 1
ATOM 2549 N N . TYR A 1 328 ? -6.947 12.955 -0.610 1.00 89.25 328 TYR A N 1
ATOM 2550 C CA . TYR A 1 328 ? -6.745 12.187 0.618 1.00 89.25 328 TYR A CA 1
ATOM 2551 C C . TYR A 1 328 ? -5.776 12.898 1.581 1.00 89.25 328 TYR A C 1
ATOM 2553 O O . TYR A 1 328 ? -6.073 13.061 2.768 1.00 89.25 328 TYR A O 1
ATOM 2561 N N . VAL A 1 329 ? -4.628 13.360 1.076 1.00 87.38 329 VAL A N 1
ATOM 2562 C CA . VAL A 1 329 ? -3.604 14.038 1.890 1.00 87.38 329 VAL A CA 1
ATOM 2563 C C . VAL A 1 329 ? -4.083 15.404 2.374 1.00 87.38 329 VAL A C 1
ATOM 2565 O O . VAL A 1 329 ? -3.894 15.736 3.544 1.00 87.38 329 VAL A O 1
ATOM 2568 N N . GLN A 1 330 ? -4.772 16.170 1.527 1.00 88.00 330 GLN A N 1
ATOM 2569 C CA . GLN A 1 330 ? -5.411 17.422 1.933 1.00 88.00 330 GLN A CA 1
ATOM 2570 C C . GLN A 1 330 ? -6.474 17.174 3.013 1.00 88.00 330 GLN A C 1
ATOM 2572 O O . GLN A 1 330 ? -6.520 17.895 4.009 1.00 88.00 330 GLN A O 1
ATOM 2577 N N . GLY A 1 331 ? -7.262 16.103 2.892 1.00 87.19 331 GLY A N 1
ATOM 2578 C CA . GLY A 1 331 ? -8.219 15.672 3.910 1.00 87.19 331 GLY A CA 1
ATOM 2579 C C . GLY A 1 331 ? -7.561 15.425 5.268 1.00 87.19 331 GLY A C 1
ATOM 2580 O O . GLY A 1 331 ? -8.043 15.944 6.280 1.00 87.19 331 GLY A O 1
ATOM 2581 N N . LYS A 1 332 ? -6.420 14.722 5.285 1.00 85.88 332 LYS A N 1
ATOM 2582 C CA . LYS A 1 332 ? -5.596 14.498 6.487 1.00 85.88 332 LYS A CA 1
ATOM 2583 C C . LYS A 1 332 ? -5.007 15.787 7.055 1.00 85.88 332 LYS A C 1
ATOM 2585 O O . LYS A 1 332 ? -5.033 15.986 8.269 1.00 85.88 332 LYS A O 1
ATOM 2590 N N . TYR A 1 333 ? -4.517 16.679 6.199 1.00 87.38 333 TYR A N 1
ATOM 2591 C CA . TYR A 1 333 ? -4.015 17.990 6.610 1.00 87.38 333 TYR A CA 1
ATOM 2592 C C . TYR A 1 333 ? -5.100 18.818 7.310 1.00 87.38 333 TYR A C 1
ATOM 2594 O O . TYR A 1 333 ? -4.888 19.330 8.406 1.00 87.38 333 TYR A O 1
ATOM 2602 N N . TYR A 1 334 ? -6.300 18.904 6.736 1.00 89.88 334 TYR A N 1
ATOM 2603 C CA . TYR A 1 334 ? -7.397 19.636 7.369 1.00 89.88 334 TYR A CA 1
ATOM 2604 C C . TYR A 1 334 ? -7.907 18.948 8.640 1.00 89.88 334 TYR A C 1
ATOM 2606 O O . TYR A 1 334 ? -8.250 19.630 9.608 1.00 89.88 334 TYR A O 1
ATOM 2614 N N . GLN A 1 335 ? -7.884 17.614 8.690 1.00 86.00 335 GLN A N 1
ATOM 2615 C CA . GLN A 1 335 ? -8.203 16.858 9.901 1.00 86.00 335 GLN A CA 1
ATOM 2616 C C . GLN A 1 335 ? -7.238 17.200 11.047 1.00 86.00 335 GLN A C 1
ATOM 2618 O O . GLN A 1 335 ? -7.691 17.469 12.160 1.00 86.00 335 GLN A O 1
ATOM 2623 N N . SER A 1 336 ? -5.926 17.269 10.782 1.00 84.19 336 SER A N 1
ATOM 2624 C CA . SER A 1 336 ? -4.915 17.609 11.800 1.00 84.19 336 SER A CA 1
ATOM 2625 C C . SER A 1 336 ? -5.043 19.049 12.316 1.00 84.19 336 SER A C 1
ATOM 2627 O O . SER A 1 336 ? -4.657 19.351 13.447 1.00 84.19 336 SER A O 1
ATOM 2629 N N . GLN A 1 337 ? -5.665 19.927 11.526 1.00 86.31 337 GLN A N 1
ATOM 2630 C CA . GLN A 1 337 ? -6.020 21.293 11.912 1.00 86.31 337 GLN A CA 1
ATOM 2631 C C . GLN A 1 337 ? -7.389 21.423 12.595 1.00 86.31 337 GLN A C 1
ATOM 2633 O O . GLN A 1 337 ? -7.794 22.536 12.928 1.00 86.31 337 GLN A O 1
ATOM 2638 N N . ASN A 1 338 ? -8.101 20.318 12.838 1.00 88.81 338 ASN A N 1
ATOM 2639 C CA . ASN A 1 338 ? -9.479 20.302 13.348 1.00 88.81 338 ASN A CA 1
ATOM 2640 C C . ASN A 1 338 ? -10.484 21.033 12.431 1.00 88.81 338 ASN A C 1
ATOM 2642 O O . ASN A 1 338 ? -11.487 21.576 12.895 1.00 88.81 338 ASN A O 1
ATOM 2646 N N . ARG A 1 339 ? -10.223 21.054 11.119 1.00 92.31 339 ARG A N 1
ATOM 2647 C CA . ARG A 1 339 ? -11.107 21.607 10.083 1.00 92.31 339 ARG A CA 1
ATOM 2648 C C . ARG A 1 339 ? -11.943 20.485 9.469 1.00 92.31 339 ARG A C 1
ATOM 2650 O O . ARG A 1 339 ? -11.678 20.004 8.370 1.00 92.31 339 ARG A O 1
ATOM 2657 N N . GLU A 1 340 ? -12.927 20.015 10.237 1.00 92.94 340 GLU A N 1
ATOM 2658 C CA . GLU A 1 340 ? -13.715 18.821 9.894 1.00 92.94 340 GLU A CA 1
ATOM 2659 C C . GLU A 1 340 ? -14.518 18.970 8.596 1.00 92.94 340 GLU A C 1
ATOM 2661 O O . GLU A 1 340 ? -14.598 18.013 7.832 1.00 92.94 340 GLU A O 1
ATOM 2666 N N . THR A 1 341 ? -15.099 20.141 8.317 1.00 94.75 341 THR A N 1
ATOM 2667 C CA . THR A 1 341 ? -15.923 20.351 7.110 1.00 94.75 341 THR A CA 1
ATOM 2668 C C . THR A 1 341 ? -15.090 20.189 5.841 1.00 94.75 341 THR A C 1
ATOM 2670 O O . THR A 1 341 ? -15.485 19.483 4.916 1.00 94.75 341 THR A O 1
ATOM 2673 N N . GLU A 1 342 ? -13.915 20.811 5.819 1.00 95.62 342 GLU A N 1
ATOM 2674 C CA . GLU A 1 342 ? -12.957 20.734 4.724 1.00 95.62 342 GLU A CA 1
ATOM 2675 C C . GLU A 1 342 ? -12.415 19.314 4.598 1.00 95.62 342 GLU A C 1
ATOM 2677 O O . GLU A 1 342 ? -12.449 18.735 3.516 1.00 95.62 342 GLU A O 1
ATOM 2682 N N . SER A 1 343 ? -12.008 18.708 5.715 1.00 91.50 343 SER A N 1
ATOM 2683 C CA . SER A 1 343 ? -11.553 17.318 5.750 1.00 91.50 343 SER A CA 1
ATOM 2684 C C . SER A 1 343 ? -12.594 16.354 5.160 1.00 91.50 343 SER A C 1
ATOM 2686 O O . SER A 1 343 ? -12.275 15.542 4.293 1.00 91.50 343 SER A O 1
ATOM 2688 N N . GLN A 1 344 ? -13.868 16.502 5.539 1.00 95.25 344 GLN A N 1
ATOM 2689 C CA . GLN A 1 344 ? -14.977 15.716 4.993 1.00 95.25 344 GLN A CA 1
ATOM 2690 C C . GLN A 1 344 ? -15.164 15.910 3.486 1.00 95.25 344 GLN A C 1
ATOM 2692 O O . GLN A 1 344 ? -15.490 14.945 2.795 1.00 95.25 344 GLN A O 1
ATOM 2697 N N . GLN A 1 345 ? -15.017 17.139 2.983 1.00 97.31 345 GLN A N 1
ATOM 2698 C CA . GLN A 1 345 ? -15.115 17.420 1.552 1.00 97.31 345 GLN A CA 1
ATOM 2699 C C . GLN A 1 345 ? -13.995 16.705 0.791 1.00 97.31 345 GLN A C 1
ATOM 2701 O O . GLN A 1 345 ? -14.275 15.930 -0.118 1.00 97.31 345 GLN A O 1
ATOM 2706 N N . PHE A 1 346 ? -12.749 16.883 1.226 1.00 94.88 346 PHE A N 1
ATOM 2707 C CA . PHE A 1 346 ? -11.589 16.263 0.594 1.00 94.88 346 PHE A CA 1
ATOM 2708 C C . PHE A 1 346 ? -11.641 14.729 0.628 1.00 94.88 346 PHE A C 1
ATOM 2710 O O . PHE A 1 346 ? -11.390 14.081 -0.388 1.00 94.88 346 PHE A O 1
ATOM 2717 N N . PHE A 1 347 ? -12.050 14.118 1.744 1.00 91.62 347 PHE A N 1
ATOM 2718 C CA . PHE A 1 347 ? -12.227 12.664 1.791 1.00 91.62 347 PHE A CA 1
ATOM 2719 C C . PHE A 1 347 ? -13.379 12.169 0.914 1.00 91.62 347 PHE A C 1
ATOM 2721 O O . PHE A 1 347 ? -13.271 11.092 0.328 1.00 91.62 347 PHE A O 1
ATOM 2728 N N . ASN A 1 348 ? -14.461 12.940 0.778 1.00 97.19 348 ASN A N 1
ATOM 2729 C CA . ASN A 1 348 ? -15.531 12.616 -0.163 1.00 97.19 348 ASN A CA 1
ATOM 2730 C C . ASN A 1 348 ? -15.040 12.659 -1.617 1.00 97.19 348 ASN A C 1
ATOM 2732 O O . ASN A 1 348 ? -15.321 11.732 -2.377 1.00 97.19 348 ASN A O 1
ATOM 2736 N N . ASP A 1 349 ? -14.288 13.690 -1.993 1.00 97.38 349 ASP A N 1
ATOM 2737 C CA . ASP A 1 349 ? -13.767 13.842 -3.354 1.00 97.38 349 ASP A CA 1
ATOM 2738 C C . ASP A 1 349 ? -12.743 12.741 -3.668 1.00 97.38 349 ASP A C 1
ATOM 2740 O O . ASP A 1 349 ? -12.828 12.090 -4.712 1.00 97.38 349 ASP A O 1
ATOM 2744 N N . SER A 1 350 ? -11.864 12.427 -2.708 1.00 93.19 350 SER A N 1
ATOM 2745 C CA . SER A 1 350 ? -10.940 11.291 -2.787 1.00 93.19 350 SER A CA 1
ATOM 2746 C C . SER A 1 350 ? -11.668 9.955 -2.957 1.00 93.19 350 SER A C 1
ATOM 2748 O O . SER A 1 350 ? -11.322 9.167 -3.837 1.00 93.19 350 SER A O 1
ATOM 2750 N N . LEU A 1 351 ? -12.714 9.702 -2.160 1.00 94.31 351 LEU A N 1
ATOM 2751 C CA . LEU A 1 351 ? -13.526 8.486 -2.250 1.00 94.31 351 LEU A CA 1
ATOM 2752 C C . LEU A 1 351 ? -14.136 8.324 -3.648 1.00 94.31 351 LEU A C 1
ATOM 2754 O O . LEU A 1 351 ? -14.083 7.234 -4.219 1.00 94.31 351 LEU A O 1
ATOM 2758 N N . GLN A 1 352 ? -14.729 9.393 -4.185 1.00 97.31 352 GLN A N 1
ATOM 2759 C CA . GLN A 1 352 ? -15.374 9.373 -5.496 1.00 97.31 352 GLN A CA 1
ATOM 2760 C C . GLN A 1 352 ? -14.360 9.128 -6.616 1.00 97.31 352 GLN A C 1
ATOM 2762 O O . GLN A 1 352 ? -14.592 8.276 -7.468 1.00 97.31 352 GLN A O 1
ATOM 2767 N N . GLN A 1 353 ? -13.221 9.817 -6.590 1.00 95.50 353 GLN A N 1
ATOM 2768 C CA . GLN A 1 353 ? -12.182 9.692 -7.615 1.00 95.50 353 GLN A CA 1
ATOM 2769 C C . GLN A 1 353 ? -11.465 8.338 -7.561 1.00 95.50 353 GLN A C 1
ATOM 2771 O O . GLN A 1 353 ? -11.264 7.710 -8.599 1.00 95.50 353 GLN A O 1
ATOM 2776 N N . ALA A 1 354 ? -11.143 7.830 -6.366 1.00 88.19 354 ALA A N 1
ATOM 2777 C CA . ALA A 1 354 ? -10.550 6.502 -6.210 1.00 88.19 354 ALA A CA 1
ATOM 2778 C C . ALA A 1 354 ? -11.493 5.404 -6.723 1.00 88.19 354 ALA A C 1
ATOM 2780 O O . ALA A 1 354 ? -11.054 4.477 -7.407 1.00 88.19 354 ALA A O 1
ATOM 2781 N N . LYS A 1 355 ? -12.799 5.543 -6.454 1.00 96.12 355 LYS A N 1
ATOM 2782 C CA . LYS A 1 355 ? -13.825 4.659 -7.005 1.00 96.12 355 LYS A CA 1
ATOM 2783 C C . LYS A 1 355 ? -13.880 4.738 -8.535 1.00 96.12 355 LYS A C 1
ATOM 2785 O O . LYS A 1 355 ? -13.843 3.692 -9.173 1.00 96.12 355 LYS A O 1
ATOM 2790 N N . SER A 1 356 ? -13.927 5.936 -9.119 1.00 96.81 356 SER A N 1
ATOM 2791 C CA . SER A 1 356 ? -13.945 6.121 -10.580 1.00 96.81 356 SER A CA 1
ATOM 2792 C C . SER A 1 356 ? -12.719 5.500 -11.254 1.00 96.81 356 SER A C 1
ATOM 2794 O O . SER A 1 356 ? -12.859 4.763 -12.231 1.00 96.81 356 SER A O 1
ATOM 2796 N N . ALA A 1 357 ? -11.524 5.714 -10.692 1.00 91.12 357 ALA A N 1
ATOM 2797 C CA . ALA A 1 357 ? -10.290 5.101 -11.178 1.00 91.12 357 ALA A CA 1
ATOM 2798 C C . ALA A 1 357 ? -10.357 3.566 -11.117 1.00 91.12 357 ALA A C 1
ATOM 2800 O O . ALA A 1 357 ? -9.976 2.884 -12.072 1.00 91.12 357 ALA A O 1
ATOM 2801 N N . TRP A 1 358 ? -10.867 3.017 -10.011 1.00 95.06 358 TRP A N 1
ATOM 2802 C CA . TRP A 1 358 ? -11.042 1.578 -9.836 1.00 95.06 358 TRP A CA 1
ATOM 2803 C C . TRP A 1 358 ? -12.054 0.987 -10.829 1.00 95.06 358 TRP A C 1
ATOM 2805 O O . TRP A 1 358 ? -11.757 -0.019 -11.474 1.00 95.06 358 TRP A O 1
ATOM 2815 N N . GLU A 1 359 ? -13.219 1.620 -11.009 1.00 97.31 359 GLU A N 1
ATOM 2816 C CA . GLU A 1 359 ? -14.252 1.185 -11.961 1.00 97.31 359 GLU A CA 1
ATOM 2817 C C . GLU A 1 359 ? -13.711 1.215 -13.392 1.00 97.31 359 GLU A C 1
ATOM 2819 O O . GLU A 1 359 ? -13.838 0.238 -14.127 1.00 97.31 359 GLU A O 1
ATOM 2824 N N . LEU A 1 360 ? -13.000 2.279 -13.767 1.00 94.81 360 LEU A N 1
ATOM 2825 C CA . LEU A 1 360 ? -12.394 2.398 -15.088 1.00 94.81 360 LEU A CA 1
ATOM 2826 C C . LEU A 1 360 ? -11.328 1.318 -15.339 1.00 94.81 360 LEU A C 1
ATOM 2828 O O . LEU A 1 360 ? -11.282 0.714 -16.419 1.00 94.81 360 LEU A O 1
ATOM 2832 N N . ARG A 1 361 ? -10.496 1.025 -14.331 1.00 92.88 361 ARG A N 1
ATOM 2833 C CA . ARG A 1 361 ? -9.540 -0.087 -14.388 1.00 92.88 361 ARG A CA 1
ATOM 2834 C C . ARG A 1 361 ? -10.250 -1.426 -14.548 1.00 92.88 361 ARG A C 1
ATOM 2836 O O . ARG A 1 361 ? -9.847 -2.203 -15.409 1.00 92.88 361 ARG A O 1
ATOM 2843 N N . MET A 1 362 ? -11.302 -1.680 -13.773 1.00 95.00 362 MET A N 1
ATOM 2844 C CA . MET A 1 362 ? -12.039 -2.948 -13.777 1.00 95.00 362 MET A CA 1
ATOM 2845 C C . MET A 1 362 ? -12.808 -3.167 -15.085 1.00 95.00 362 MET A C 1
ATOM 2847 O O . MET A 1 362 ? -12.796 -4.265 -15.638 1.00 95.00 362 MET A O 1
ATOM 2851 N N . ASP A 1 363 ? -13.462 -2.124 -15.592 1.00 95.38 363 ASP A N 1
ATOM 2852 C CA . ASP A 1 363 ? -14.416 -2.222 -16.699 1.00 95.38 363 ASP A CA 1
ATOM 2853 C C . ASP A 1 363 ? -13.760 -2.081 -18.070 1.00 95.38 363 ASP A C 1
ATOM 2855 O O . ASP A 1 363 ? -14.252 -2.638 -19.053 1.00 95.38 363 ASP A O 1
ATOM 2859 N N . GLN A 1 364 ? -12.660 -1.328 -18.161 1.00 93.56 364 GLN A N 1
ATOM 2860 C CA . GLN A 1 364 ? -12.063 -0.977 -19.449 1.00 93.56 364 GLN A CA 1
ATOM 2861 C C . GLN A 1 364 ? -10.619 -1.438 -19.590 1.00 93.56 364 GLN A C 1
ATOM 2863 O O . GLN A 1 364 ? -10.270 -2.008 -20.624 1.00 93.56 364 GLN A O 1
ATOM 2868 N N . TYR A 1 365 ? -9.768 -1.193 -18.593 1.00 90.69 365 TYR A N 1
ATOM 2869 C CA . TYR A 1 365 ? -8.328 -1.405 -18.762 1.00 90.69 365 TYR A CA 1
ATOM 2870 C C . TYR A 1 365 ? -7.882 -2.834 -18.479 1.00 90.69 365 TYR A C 1
ATOM 2872 O O . TYR A 1 365 ? -7.102 -3.390 -19.252 1.00 90.69 365 TYR A O 1
ATOM 2880 N N . TYR A 1 366 ? -8.410 -3.462 -17.435 1.00 90.50 366 TYR A N 1
ATOM 2881 C CA . TYR A 1 366 ? -8.093 -4.844 -17.103 1.00 90.50 366 TYR A CA 1
ATOM 2882 C C . TYR A 1 366 ? -8.520 -5.823 -18.214 1.00 90.50 366 TYR A C 1
ATOM 2884 O O . TYR A 1 366 ? -7.665 -6.574 -18.689 1.00 90.50 366 TYR A O 1
ATOM 2892 N N . PRO A 1 367 ? -9.755 -5.765 -18.765 1.00 89.31 367 PRO A N 1
ATOM 2893 C CA . PRO A 1 367 ? -10.154 -6.637 -19.876 1.00 89.31 367 PRO A CA 1
ATOM 2894 C C . PRO A 1 367 ? -9.315 -6.454 -21.149 1.00 89.31 367 PRO A C 1
ATOM 2896 O O . PRO A 1 367 ? -9.237 -7.358 -21.978 1.00 89.31 367 PRO A O 1
ATOM 2899 N N . ARG A 1 368 ? -8.693 -5.281 -21.320 1.00 89.38 368 ARG A N 1
ATOM 2900 C CA . ARG A 1 368 ? -7.815 -4.955 -22.456 1.00 89.38 368 ARG A CA 1
ATOM 2901 C C . ARG A 1 368 ? -6.336 -5.241 -22.178 1.00 89.38 368 ARG A C 1
ATOM 2903 O O . ARG A 1 368 ? -5.511 -5.010 -23.057 1.00 89.38 368 ARG A O 1
ATOM 2910 N N . GLY A 1 369 ? -5.995 -5.726 -20.983 1.00 86.31 369 GLY A N 1
ATOM 2911 C CA . GLY A 1 369 ? -4.617 -6.002 -20.573 1.00 86.31 369 GLY A CA 1
ATOM 2912 C C . GLY A 1 369 ? -3.764 -4.751 -20.349 1.00 86.31 369 GLY A C 1
ATOM 2913 O O . GLY A 1 369 ? -2.541 -4.852 -20.329 1.00 86.31 369 GLY A O 1
ATOM 2914 N N . THR A 1 370 ? -4.379 -3.574 -20.200 1.00 85.25 370 THR A N 1
ATOM 2915 C CA . THR A 1 370 ? -3.670 -2.316 -19.916 1.00 85.25 370 THR A CA 1
ATOM 2916 C C . THR A 1 370 ? -3.649 -1.974 -18.425 1.00 85.25 370 THR A C 1
ATOM 2918 O O . THR A 1 370 ? -2.999 -1.011 -18.037 1.00 85.25 370 THR A O 1
ATOM 2921 N N . ALA A 1 371 ? -4.351 -2.731 -17.586 1.00 85.06 371 ALA A N 1
ATOM 2922 C CA . ALA A 1 371 ? -4.202 -2.720 -16.133 1.00 85.06 371 ALA A CA 1
ATOM 2923 C C . ALA A 1 371 ? -4.096 -4.166 -15.637 1.00 85.06 371 ALA A C 1
ATOM 2925 O O . ALA A 1 371 ? -4.683 -5.067 -16.243 1.00 85.06 371 ALA A O 1
ATOM 2926 N N . ASN A 1 372 ? -3.366 -4.392 -14.551 1.00 86.19 372 ASN A N 1
ATOM 2927 C CA . ASN A 1 372 ? -3.249 -5.704 -13.909 1.00 86.19 372 ASN A CA 1
ATOM 2928 C C . ASN A 1 372 ? -4.043 -5.754 -12.582 1.00 86.19 372 ASN A C 1
ATOM 2930 O O . ASN A 1 372 ? -4.699 -4.788 -12.184 1.00 86.19 372 ASN A O 1
ATOM 2934 N N . LEU A 1 373 ? -4.033 -6.905 -11.899 1.00 87.44 373 LEU A N 1
ATOM 2935 C CA . LEU A 1 373 ? -4.710 -7.042 -10.602 1.00 87.44 373 LEU A CA 1
ATOM 2936 C C . LEU A 1 373 ? -4.045 -6.192 -9.506 1.00 87.44 373 LEU A C 1
ATOM 2938 O O . LEU A 1 373 ? -4.729 -5.768 -8.572 1.00 87.44 373 LEU A O 1
ATOM 2942 N N . HIS A 1 374 ? -2.747 -5.902 -9.622 1.00 83.06 374 HIS A N 1
ATOM 2943 C CA . HIS A 1 374 ? -2.050 -4.987 -8.721 1.00 83.06 374 HIS A CA 1
ATOM 2944 C C . HIS A 1 374 ? -2.594 -3.549 -8.834 1.00 83.06 374 HIS A C 1
ATOM 2946 O O . HIS A 1 374 ? -2.899 -2.918 -7.821 1.00 83.06 374 HIS A O 1
ATOM 2952 N N . ASP A 1 375 ? -2.825 -3.047 -10.049 1.00 82.56 375 ASP A N 1
ATOM 2953 C CA . ASP A 1 375 ? -3.446 -1.740 -10.299 1.00 82.56 375 ASP A CA 1
ATOM 2954 C C . ASP A 1 375 ? -4.863 -1.669 -9.706 1.00 82.56 375 ASP A C 1
ATOM 2956 O O . ASP A 1 375 ? -5.269 -0.673 -9.095 1.00 82.56 375 ASP A O 1
ATOM 2960 N N . LEU A 1 376 ? -5.642 -2.740 -9.858 1.00 88.50 376 LEU A N 1
ATOM 2961 C CA . LEU A 1 376 ? -6.966 -2.839 -9.242 1.00 88.50 376 LEU A CA 1
ATOM 2962 C C . LEU A 1 376 ? -6.871 -2.830 -7.714 1.00 88.50 376 LEU A C 1
ATOM 2964 O O . LEU A 1 376 ? -7.629 -2.130 -7.048 1.00 88.50 376 LEU A O 1
ATOM 2968 N N . THR A 1 377 ? -5.898 -3.546 -7.159 1.00 84.12 377 THR A N 1
ATOM 2969 C CA . THR A 1 377 ? -5.678 -3.628 -5.713 1.00 84.12 377 THR A CA 1
ATOM 2970 C C . THR A 1 377 ? -5.275 -2.285 -5.115 1.00 84.12 377 THR A C 1
ATOM 2972 O O . THR A 1 377 ? -5.882 -1.840 -4.146 1.00 84.12 377 THR A O 1
ATOM 2975 N N . THR A 1 378 ? -4.306 -1.592 -5.707 1.00 80.44 378 THR A N 1
ATOM 2976 C CA . THR A 1 378 ?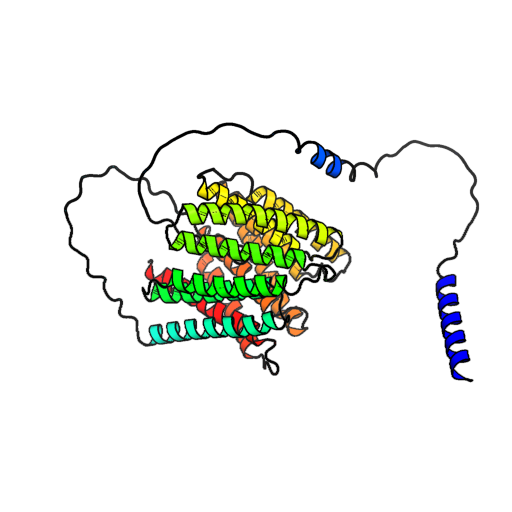 -3.831 -0.291 -5.205 1.00 80.44 378 THR A CA 1
ATOM 2977 C C . THR A 1 378 ? -4.918 0.784 -5.237 1.00 80.44 378 THR A C 1
ATOM 2979 O O . THR A 1 378 ? -5.078 1.525 -4.267 1.00 80.44 378 THR A O 1
ATOM 2982 N N . SER A 1 379 ? -5.716 0.836 -6.309 1.00 83.44 379 SER A N 1
ATOM 2983 C CA . SER A 1 379 ? -6.863 1.754 -6.395 1.00 83.44 379 SER A CA 1
ATOM 2984 C C . SER A 1 379 ? -7.961 1.414 -5.382 1.00 83.44 379 SER A C 1
ATOM 2986 O O . SER A 1 379 ? -8.498 2.320 -4.744 1.00 83.44 379 SER A O 1
ATOM 2988 N N . TRP A 1 380 ? -8.240 0.124 -5.157 1.00 90.56 380 TRP A N 1
ATOM 2989 C CA . TRP A 1 380 ? -9.201 -0.305 -4.140 1.00 90.56 380 TRP A CA 1
ATOM 2990 C C . TRP A 1 380 ? -8.749 0.060 -2.722 1.00 90.56 380 TRP A C 1
ATOM 2992 O O . TRP A 1 380 ? -9.559 0.534 -1.932 1.00 90.56 380 TRP A O 1
ATOM 3002 N N . ILE A 1 381 ? -7.462 -0.099 -2.392 1.00 85.38 381 ILE A N 1
ATOM 3003 C CA . ILE A 1 381 ? -6.951 0.251 -1.058 1.00 85.38 381 ILE A CA 1
ATOM 3004 C C . ILE A 1 381 ? -7.111 1.760 -0.799 1.00 85.38 381 ILE A C 1
ATOM 3006 O O . ILE A 1 381 ? -7.540 2.131 0.291 1.00 85.38 381 ILE A O 1
ATOM 3010 N N . LEU A 1 382 ? -6.861 2.637 -1.784 1.00 85.19 382 LEU A N 1
ATOM 3011 C CA . LEU A 1 382 ? -7.106 4.082 -1.622 1.00 85.19 382 LEU A CA 1
ATOM 3012 C C . LEU A 1 382 ? -8.603 4.409 -1.494 1.00 85.19 382 LEU A C 1
ATOM 3014 O O . LEU A 1 382 ? -8.996 5.302 -0.735 1.00 85.19 382 LEU A O 1
ATOM 3018 N N . TRP A 1 383 ? -9.450 3.675 -2.219 1.00 89.81 383 TRP A N 1
ATOM 3019 C CA . TRP A 1 383 ? -10.899 3.790 -2.090 1.00 89.81 383 TRP A CA 1
ATOM 3020 C C . TRP A 1 383 ? -11.359 3.402 -0.672 1.00 89.81 383 TRP A C 1
ATOM 3022 O O . TRP A 1 383 ? -12.101 4.161 -0.043 1.00 89.81 383 TRP A O 1
ATOM 3032 N N . ASN A 1 384 ? -10.852 2.291 -0.125 1.00 88.19 384 ASN A N 1
ATOM 3033 C CA . ASN A 1 384 ? -11.125 1.837 1.244 1.00 88.19 384 ASN A CA 1
ATOM 3034 C C . ASN A 1 384 ? -10.606 2.826 2.300 1.00 88.19 384 ASN A C 1
ATOM 3036 O O . ASN A 1 384 ? -11.325 3.171 3.238 1.00 88.19 384 ASN A O 1
ATOM 3040 N N . ALA A 1 385 ? -9.387 3.336 2.110 1.00 84.81 385 ALA A N 1
ATOM 3041 C CA . ALA A 1 385 ? -8.770 4.352 2.956 1.00 84.81 385 ALA A CA 1
ATOM 3042 C C . ALA A 1 385 ? -9.652 5.601 3.072 1.00 84.81 385 ALA A C 1
ATOM 3044 O O . ALA A 1 385 ? -10.044 5.999 4.166 1.00 84.81 385 ALA A O 1
ATOM 3045 N N . SER A 1 386 ? -10.033 6.178 1.931 1.00 84.50 386 SER A N 1
ATOM 3046 C CA . SER A 1 386 ? -10.882 7.374 1.877 1.00 84.50 386 SER A CA 1
ATOM 3047 C C . SER A 1 386 ? -12.261 7.122 2.494 1.00 84.50 386 SER A C 1
ATOM 3049 O O . SER A 1 386 ? -12.811 7.978 3.185 1.00 84.50 386 SER A O 1
ATOM 3051 N N . GLY A 1 387 ? -12.819 5.928 2.274 1.00 82.94 387 GLY A N 1
ATOM 3052 C CA . GLY A 1 387 ? -14.103 5.528 2.845 1.00 82.94 387 GLY A CA 1
ATOM 3053 C C . GLY A 1 387 ? -14.078 5.311 4.347 1.00 82.94 387 GLY A C 1
ATOM 3054 O O . GLY A 1 387 ? -15.072 5.616 5.011 1.00 82.94 387 GLY A O 1
ATOM 3055 N N . SER A 1 388 ? -12.960 4.835 4.886 1.00 85.25 388 SER A N 1
ATOM 3056 C CA . SER A 1 388 ? -12.766 4.665 6.325 1.00 85.25 388 SER A CA 1
ATOM 3057 C C . SER A 1 388 ? -12.729 6.024 7.023 1.00 85.25 388 SER A C 1
ATOM 3059 O O . SER A 1 388 ? -13.558 6.267 7.899 1.00 85.25 388 SER A O 1
ATOM 3061 N N . GLU A 1 389 ? -11.902 6.958 6.541 1.00 86.44 389 GLU A N 1
ATOM 3062 C CA . GLU A 1 389 ? -11.832 8.329 7.079 1.00 86.44 389 GLU A CA 1
ATOM 3063 C C . GLU A 1 389 ? -13.185 9.049 7.010 1.00 86.44 389 GLU A C 1
ATOM 3065 O O . GLU A 1 389 ? -13.657 9.640 7.986 1.00 86.44 389 GLU A O 1
ATOM 3070 N N . LEU A 1 390 ? -13.869 8.962 5.863 1.00 87.88 390 LEU A N 1
ATOM 3071 C CA . LEU A 1 390 ? -15.178 9.588 5.705 1.00 87.88 390 LEU A CA 1
ATOM 3072 C C . LEU A 1 390 ? -16.236 8.938 6.604 1.00 87.88 390 LEU A C 1
ATOM 3074 O O . LEU A 1 390 ? -17.112 9.637 7.107 1.00 87.88 390 LEU A O 1
ATOM 3078 N N . SER A 1 391 ? -16.168 7.623 6.827 1.00 89.31 391 SER A N 1
ATOM 3079 C CA . SER A 1 391 ? -17.090 6.916 7.722 1.00 89.31 391 SER A CA 1
ATOM 3080 C C . SER A 1 391 ? -16.934 7.349 9.178 1.00 89.31 391 SER A C 1
ATOM 3082 O O . SER A 1 391 ? -17.935 7.403 9.894 1.00 89.31 391 SER A O 1
ATOM 3084 N N . GLU A 1 392 ? -15.713 7.664 9.613 1.00 87.50 392 GLU A N 1
ATOM 3085 C CA . GLU A 1 392 ? -15.449 8.184 10.957 1.00 87.50 392 GLU A CA 1
ATOM 3086 C C . GLU A 1 392 ? -16.023 9.591 11.143 1.00 87.50 392 GLU A C 1
ATOM 3088 O O . GLU A 1 392 ? -16.670 9.869 12.154 1.00 87.50 392 GLU A O 1
ATOM 3093 N N . LEU A 1 393 ? -15.851 10.462 10.145 1.00 88.00 393 LEU A N 1
ATOM 3094 C CA . LEU A 1 393 ? -16.354 11.839 10.183 1.00 88.00 393 LEU A CA 1
ATOM 3095 C C . LEU A 1 393 ? -17.865 11.938 9.910 1.00 88.00 393 LEU A C 1
ATOM 3097 O O . LEU A 1 393 ? -18.537 12.829 10.430 1.00 88.00 393 LEU A O 1
ATOM 3101 N N . LYS A 1 394 ? -18.422 11.026 9.103 1.00 91.19 394 LYS A N 1
ATOM 3102 C CA . LYS A 1 394 ? -19.852 10.938 8.756 1.00 91.19 394 LYS A CA 1
ATOM 3103 C C . LYS A 1 394 ? -20.400 9.523 8.991 1.00 91.19 394 LYS A C 1
ATOM 3105 O O . LYS A 1 394 ? -20.686 8.798 8.030 1.00 91.19 394 LYS A O 1
ATOM 3110 N N . PRO A 1 395 ? -20.689 9.147 10.253 1.00 89.25 395 PRO A N 1
ATOM 3111 C CA . PRO A 1 395 ? -21.198 7.814 10.587 1.00 89.25 395 PRO A CA 1
ATOM 3112 C C . PRO A 1 395 ? -22.488 7.422 9.852 1.00 89.25 395 PRO A C 1
ATOM 3114 O O . PRO A 1 395 ? -22.715 6.242 9.583 1.00 89.25 395 PRO A O 1
ATOM 3117 N N . SER A 1 396 ? -23.321 8.399 9.473 1.00 90.75 396 SER A N 1
ATOM 3118 C CA . SER A 1 396 ? -24.560 8.178 8.714 1.00 90.75 396 SER A CA 1
ATOM 3119 C C . SER A 1 396 ? -24.337 7.576 7.322 1.00 90.75 396 SER A C 1
ATOM 3121 O O . SER A 1 396 ? -25.238 6.924 6.799 1.00 90.75 396 SER A O 1
ATOM 3123 N N . GLN A 1 397 ? -23.153 7.755 6.727 1.00 90.19 397 GLN A N 1
ATOM 3124 C CA . GLN A 1 397 ? -22.805 7.213 5.407 1.00 90.19 397 GLN A CA 1
ATOM 3125 C C . GLN A 1 397 ? -22.041 5.883 5.488 1.00 90.19 397 GLN A C 1
ATOM 3127 O O . GLN A 1 397 ? -21.905 5.192 4.478 1.00 90.19 397 GLN A O 1
ATOM 3132 N N . SER A 1 398 ? -21.593 5.480 6.683 1.00 89.94 398 SER A N 1
ATOM 3133 C CA . SER A 1 398 ? -20.684 4.342 6.870 1.00 89.94 398 SER A CA 1
ATOM 3134 C C . SER A 1 398 ? -21.223 3.022 6.307 1.00 89.94 398 SER A C 1
ATOM 3136 O O . SER A 1 398 ? -20.483 2.273 5.672 1.00 89.94 398 SER A O 1
ATOM 3138 N N . ALA A 1 399 ? -22.520 2.740 6.475 1.00 91.38 399 ALA A N 1
ATOM 3139 C CA . ALA A 1 399 ? -23.123 1.504 5.969 1.00 91.38 399 ALA A CA 1
ATOM 3140 C C . ALA A 1 399 ? -23.107 1.428 4.432 1.00 91.38 399 ALA A C 1
ATOM 3142 O O . ALA A 1 399 ? -22.761 0.389 3.872 1.00 91.38 399 ALA A O 1
ATOM 3143 N N . ALA A 1 400 ? -23.438 2.534 3.758 1.00 94.88 400 ALA A N 1
ATOM 3144 C CA . ALA A 1 400 ? -23.448 2.605 2.299 1.00 94.88 400 ALA A CA 1
ATOM 3145 C C . ALA A 1 400 ? -22.028 2.519 1.720 1.00 94.88 400 ALA A C 1
ATOM 3147 O O . ALA A 1 400 ? -21.802 1.795 0.751 1.00 94.88 400 ALA A O 1
ATOM 3148 N N . ILE A 1 401 ? -21.066 3.206 2.349 1.00 91.06 401 ILE A N 1
ATOM 3149 C CA . ILE A 1 401 ? -19.648 3.155 1.969 1.00 91.06 401 ILE A CA 1
ATOM 3150 C C . ILE A 1 401 ? -19.119 1.723 2.098 1.00 91.06 401 ILE A C 1
ATOM 3152 O O . ILE A 1 401 ? -18.572 1.185 1.136 1.00 91.06 401 ILE A O 1
ATOM 3156 N N . ARG A 1 402 ? -19.350 1.069 3.245 1.00 90.88 402 ARG A N 1
ATOM 3157 C CA . ARG A 1 402 ? -18.907 -0.314 3.474 1.00 90.88 402 ARG A CA 1
ATOM 3158 C C . ARG A 1 402 ? -19.514 -1.278 2.462 1.00 90.88 402 ARG A C 1
ATOM 3160 O O . ARG A 1 402 ? -18.787 -2.068 1.877 1.00 90.88 402 ARG A O 1
ATOM 3167 N N . GLN A 1 403 ? -20.818 -1.178 2.201 1.00 94.00 403 GLN A N 1
ATOM 3168 C CA . GLN A 1 403 ? -21.484 -2.031 1.216 1.00 94.00 403 GLN A CA 1
ATOM 3169 C C . GLN A 1 403 ? -20.859 -1.891 -0.181 1.00 94.00 403 GLN A C 1
ATOM 3171 O O . GLN A 1 403 ? -20.644 -2.898 -0.857 1.00 94.00 403 GLN A O 1
ATOM 3176 N N . ALA A 1 404 ? -20.551 -0.663 -0.610 1.00 95.31 404 ALA A N 1
ATOM 3177 C CA . ALA A 1 404 ? -19.915 -0.419 -1.901 1.00 95.31 404 ALA A CA 1
ATOM 3178 C C . ALA A 1 404 ? -18.492 -1.003 -1.968 1.00 95.31 404 ALA A C 1
ATOM 3180 O O . ALA A 1 404 ? -18.146 -1.644 -2.960 1.00 95.31 404 ALA A O 1
ATOM 3181 N N . LEU A 1 405 ? -17.698 -0.841 -0.903 1.00 91.12 405 LEU A N 1
ATOM 3182 C CA . LEU A 1 405 ? -16.340 -1.386 -0.804 1.00 91.12 405 LEU A CA 1
ATOM 3183 C C . LEU A 1 405 ? -16.330 -2.918 -0.824 1.00 91.12 405 LEU A C 1
ATOM 3185 O O . LEU A 1 405 ? -15.559 -3.511 -1.581 1.00 91.12 405 LEU A O 1
ATOM 3189 N N . THR A 1 406 ? -17.222 -3.558 -0.058 1.00 94.00 406 THR A N 1
ATOM 3190 C CA . THR A 1 406 ? -17.382 -5.018 -0.049 1.00 94.00 406 THR A CA 1
ATOM 3191 C C . THR A 1 406 ? -17.776 -5.534 -1.430 1.00 94.00 406 THR A C 1
ATOM 3193 O O . THR A 1 406 ? -17.155 -6.473 -1.921 1.00 94.00 406 THR A O 1
ATOM 3196 N N . ALA A 1 407 ? -18.747 -4.894 -2.093 1.00 96.44 407 ALA A N 1
ATOM 3197 C CA . ALA A 1 407 ? -19.170 -5.283 -3.438 1.00 96.44 407 ALA A CA 1
ATOM 3198 C C . ALA A 1 407 ? -18.043 -5.126 -4.474 1.00 96.44 407 ALA A C 1
ATOM 3200 O O . ALA A 1 407 ? -17.876 -5.985 -5.341 1.00 96.44 407 ALA A O 1
ATOM 3201 N N . GLY A 1 408 ? -17.246 -4.056 -4.371 1.00 95.19 408 GLY A N 1
ATOM 3202 C CA . GLY A 1 408 ? -16.065 -3.855 -5.209 1.00 95.19 408 GLY A CA 1
ATOM 3203 C C . GLY A 1 408 ? -15.022 -4.956 -5.008 1.00 95.19 408 GLY A C 1
ATOM 3204 O O . GLY A 1 408 ? -14.562 -5.564 -5.975 1.00 95.19 408 GLY A O 1
ATOM 3205 N N . LEU A 1 409 ? -14.706 -5.282 -3.754 1.00 94.38 409 LEU A N 1
ATOM 3206 C CA . LEU A 1 409 ? -13.742 -6.332 -3.431 1.00 94.38 409 LEU A CA 1
ATOM 3207 C C . LEU A 1 409 ? -14.221 -7.718 -3.881 1.00 94.38 409 LEU A C 1
ATOM 3209 O O . LEU A 1 409 ? -13.447 -8.474 -4.461 1.00 94.38 409 LEU A O 1
ATOM 3213 N N . ASP A 1 410 ? -15.501 -8.038 -3.685 1.00 96.69 410 ASP A N 1
ATOM 3214 C CA . ASP A 1 410 ? -16.092 -9.295 -4.160 1.00 96.69 410 ASP A CA 1
ATOM 3215 C C . ASP A 1 410 ? -16.019 -9.403 -5.685 1.00 96.69 410 ASP A C 1
ATOM 3217 O O . ASP A 1 410 ? -15.727 -10.468 -6.231 1.00 96.69 410 ASP A O 1
ATOM 3221 N N . ARG A 1 411 ? -16.225 -8.290 -6.396 1.00 96.75 411 ARG A N 1
ATOM 3222 C CA . ARG A 1 411 ? -16.046 -8.241 -7.847 1.00 96.75 411 ARG A CA 1
ATOM 3223 C C . ARG A 1 411 ? -14.595 -8.512 -8.251 1.00 96.75 411 ARG A C 1
ATOM 3225 O O . ARG A 1 411 ? -14.383 -9.282 -9.181 1.00 96.75 411 ARG A O 1
ATOM 3232 N N . MET A 1 412 ? -13.613 -7.936 -7.555 1.00 94.19 412 MET A N 1
ATOM 3233 C CA . MET A 1 412 ? -12.192 -8.238 -7.782 1.00 94.19 412 MET A CA 1
ATOM 3234 C C . MET A 1 412 ? -11.858 -9.710 -7.551 1.00 94.19 412 MET A C 1
ATOM 3236 O O . MET A 1 412 ? -11.167 -10.299 -8.378 1.00 94.19 412 MET A O 1
ATOM 3240 N N . VAL A 1 413 ? -12.355 -10.302 -6.463 1.00 95.44 413 VAL A N 1
ATOM 3241 C CA . VAL A 1 413 ? -12.146 -11.725 -6.151 1.00 95.44 413 VAL A CA 1
ATOM 3242 C C . VAL A 1 413 ? -12.726 -12.602 -7.260 1.00 95.44 413 VAL A C 1
ATOM 3244 O O . VAL A 1 413 ? -12.016 -13.440 -7.801 1.00 95.44 413 VAL A O 1
ATOM 3247 N N . ASN A 1 414 ? -13.964 -12.338 -7.687 1.00 95.31 414 ASN A N 1
ATOM 3248 C CA . ASN A 1 414 ? -14.589 -13.074 -8.789 1.00 95.31 414 ASN A CA 1
ATOM 3249 C C . ASN A 1 414 ? -13.802 -12.945 -10.104 1.00 95.31 414 ASN A C 1
ATOM 3251 O O . ASN A 1 414 ? -13.712 -13.909 -10.861 1.00 95.31 414 ASN A O 1
ATOM 3255 N N . THR A 1 415 ? -13.234 -11.768 -10.386 1.00 92.94 415 THR A N 1
ATOM 3256 C CA . THR A 1 415 ? -12.350 -11.569 -11.542 1.00 92.94 415 THR A CA 1
ATOM 3257 C C . THR A 1 415 ? -11.071 -12.395 -11.403 1.00 92.94 415 THR A C 1
ATOM 3259 O O . THR A 1 415 ? -10.670 -13.041 -12.367 1.00 92.94 415 THR A O 1
ATOM 3262 N N . ALA A 1 416 ? -10.449 -12.419 -10.220 1.00 92.12 416 ALA A N 1
ATOM 3263 C CA . ALA A 1 416 ? -9.246 -13.206 -9.954 1.00 92.12 416 ALA A CA 1
ATOM 3264 C C . ALA A 1 416 ? -9.497 -14.721 -10.085 1.00 92.12 416 ALA A C 1
ATOM 3266 O O . ALA A 1 416 ? -8.711 -15.414 -10.729 1.00 92.12 416 ALA A O 1
ATOM 3267 N N . ASP A 1 417 ? -10.631 -15.213 -9.578 1.00 91.94 417 ASP A N 1
ATOM 3268 C CA . ASP A 1 417 ? -11.039 -16.626 -9.642 1.00 91.94 417 ASP A CA 1
ATOM 3269 C C . ASP A 1 417 ? -11.258 -17.138 -11.075 1.00 91.94 417 ASP A C 1
ATOM 3271 O O . ASP A 1 417 ? -11.154 -18.336 -11.348 1.00 91.94 417 ASP A O 1
ATOM 3275 N N . GLN A 1 418 ? -11.557 -16.243 -12.019 1.00 90.06 418 GLN A N 1
ATOM 3276 C CA . GLN A 1 418 ? -11.742 -16.593 -13.430 1.00 90.06 418 GLN A CA 1
ATOM 3277 C C . GLN A 1 418 ? -10.415 -16.742 -14.189 1.00 90.06 418 GLN A C 1
ATOM 3279 O O . GLN A 1 418 ? -10.397 -17.232 -15.324 1.00 90.06 418 GLN A O 1
ATOM 3284 N N . ILE A 1 419 ? -9.292 -16.340 -13.590 1.00 86.00 419 ILE A N 1
ATOM 3285 C CA . ILE A 1 419 ? -7.987 -16.366 -14.247 1.00 86.00 419 ILE A CA 1
ATOM 3286 C C . ILE A 1 419 ? -7.439 -17.788 -14.244 1.00 86.00 419 ILE A C 1
ATOM 3288 O O . ILE A 1 419 ? -7.127 -18.377 -13.213 1.00 86.00 419 ILE A O 1
ATOM 3292 N N . THR A 1 420 ? -7.225 -18.333 -15.439 1.00 79.19 420 THR A N 1
ATOM 3293 C CA . THR A 1 420 ? -6.461 -19.574 -15.598 1.00 79.19 420 THR A CA 1
ATOM 3294 C C . THR A 1 420 ? -4.981 -19.245 -15.780 1.00 79.19 420 THR A C 1
ATOM 3296 O O . THR A 1 420 ? -4.510 -19.072 -16.909 1.00 79.19 420 THR A O 1
ATOM 3299 N N . ASP A 1 421 ? -4.225 -19.172 -14.684 1.00 75.62 421 ASP A N 1
ATOM 3300 C CA . ASP A 1 421 ? -2.782 -18.928 -14.756 1.00 75.62 421 ASP A CA 1
ATOM 3301 C C . ASP A 1 421 ? -2.009 -20.192 -15.157 1.00 75.62 421 ASP A C 1
ATOM 3303 O O . ASP A 1 421 ? -1.618 -21.024 -14.341 1.00 75.62 421 ASP A O 1
ATOM 3307 N N . ARG A 1 422 ? -1.758 -20.334 -16.459 1.00 64.25 422 ARG A N 1
ATOM 3308 C CA . ARG A 1 422 ? -1.031 -21.488 -17.011 1.00 64.25 422 ARG A CA 1
ATOM 3309 C C . ARG A 1 422 ? 0.485 -21.427 -16.805 1.00 64.25 422 ARG A C 1
ATOM 3311 O O . ARG A 1 422 ? 1.158 -22.404 -17.122 1.00 64.25 422 ARG A O 1
ATOM 3318 N N . ARG A 1 423 ? 1.048 -20.285 -16.392 1.00 67.88 423 ARG A N 1
ATOM 3319 C CA . ARG A 1 423 ? 2.510 -20.053 -16.370 1.00 67.88 423 ARG A CA 1
ATOM 3320 C C . ARG A 1 423 ? 3.038 -19.554 -15.022 1.00 67.88 423 ARG A C 1
ATOM 3322 O O . ARG A 1 423 ? 4.232 -19.263 -14.935 1.00 67.88 423 ARG A O 1
ATOM 3329 N N . GLY A 1 424 ? 2.180 -19.454 -14.009 1.00 69.44 424 GLY A N 1
ATOM 3330 C CA . GLY A 1 424 ? 2.536 -18.965 -12.677 1.00 69.44 424 GLY A CA 1
ATOM 3331 C C . GLY A 1 424 ? 2.881 -17.475 -12.646 1.00 69.44 424 GLY A C 1
ATOM 3332 O O . GLY A 1 424 ? 3.564 -17.042 -11.730 1.00 69.44 424 GLY A O 1
ATOM 3333 N N . ARG A 1 425 ? 2.499 -16.699 -13.673 1.00 72.75 425 ARG A N 1
ATOM 3334 C CA . ARG A 1 425 ? 2.834 -15.263 -13.759 1.00 72.75 425 ARG A CA 1
ATOM 3335 C C . ARG A 1 425 ? 1.859 -14.380 -12.991 1.00 72.75 425 ARG A C 1
ATOM 3337 O O . ARG A 1 425 ? 2.216 -13.268 -12.639 1.00 72.75 425 ARG A O 1
ATOM 3344 N N . MET A 1 426 ? 0.635 -14.855 -12.803 1.00 82.56 426 MET A N 1
ATOM 3345 C CA . MET A 1 426 ? -0.457 -14.126 -12.162 1.00 82.56 426 MET A CA 1
ATOM 3346 C C . MET A 1 426 ? -0.802 -14.716 -10.795 1.00 82.56 426 MET A C 1
ATOM 3348 O O . MET A 1 426 ? -1.649 -14.172 -10.102 1.00 82.56 426 MET A O 1
ATOM 3352 N N . ALA A 1 427 ? -0.160 -15.817 -10.400 1.00 86.00 427 ALA A N 1
ATOM 3353 C CA . ALA A 1 427 ? -0.397 -16.483 -9.130 1.00 86.00 427 ALA A CA 1
ATOM 3354 C C . ALA A 1 427 ? -0.268 -15.508 -7.947 1.00 86.00 427 ALA A C 1
ATOM 3356 O O . ALA A 1 427 ? -1.222 -15.366 -7.187 1.00 86.00 427 ALA A O 1
ATOM 3357 N N . GLY A 1 428 ? 0.839 -14.755 -7.867 1.00 86.38 428 GLY A N 1
ATOM 3358 C CA . GLY A 1 428 ? 1.044 -13.753 -6.813 1.00 86.38 428 GLY A CA 1
ATOM 3359 C C . GLY A 1 428 ? -0.052 -12.682 -6.784 1.00 86.38 428 GLY A C 1
ATOM 3360 O O . GLY A 1 428 ? -0.597 -12.390 -5.725 1.00 86.38 428 GLY A O 1
ATOM 3361 N N . ASP A 1 429 ? -0.446 -12.176 -7.951 1.00 86.94 429 ASP A N 1
ATOM 3362 C CA . ASP A 1 429 ? -1.533 -11.205 -8.124 1.00 86.94 429 ASP A CA 1
ATOM 3363 C C . ASP A 1 429 ? -2.909 -11.755 -7.699 1.00 86.94 429 ASP A C 1
ATOM 3365 O O . ASP A 1 429 ? -3.700 -11.057 -7.064 1.00 86.94 429 ASP A O 1
ATOM 3369 N N . ILE A 1 430 ? -3.205 -13.018 -8.013 1.00 91.06 430 ILE A N 1
ATOM 3370 C CA . ILE A 1 430 ? -4.438 -13.701 -7.598 1.00 91.06 430 ILE A CA 1
ATOM 3371 C C . ILE A 1 430 ? -4.442 -13.866 -6.075 1.00 91.06 430 ILE A C 1
ATOM 3373 O O . ILE A 1 430 ? -5.390 -13.462 -5.396 1.00 91.06 430 ILE A O 1
ATOM 3377 N N . SER A 1 431 ? -3.356 -14.402 -5.512 1.00 92.12 431 SER A N 1
ATOM 3378 C CA . SER A 1 431 ? -3.212 -14.550 -4.065 1.00 92.12 431 SER A CA 1
ATOM 3379 C C . SER A 1 431 ? -3.217 -13.209 -3.330 1.00 92.12 431 SER A C 1
ATOM 3381 O O . SER A 1 431 ? -3.678 -13.169 -2.190 1.00 92.12 431 SER A O 1
ATOM 3383 N N . LEU A 1 432 ? -2.787 -12.112 -3.966 1.00 88.94 432 LEU A N 1
ATOM 3384 C CA . LEU A 1 432 ? -2.854 -10.761 -3.405 1.00 88.94 432 LEU A CA 1
ATOM 3385 C C . LEU A 1 432 ? -4.309 -10.363 -3.147 1.00 88.94 432 LEU A C 1
ATOM 3387 O O . LEU A 1 432 ? -4.647 -9.964 -2.033 1.00 88.94 432 LEU A O 1
ATOM 3391 N N . VAL A 1 433 ? -5.181 -10.547 -4.141 1.00 92.62 433 VAL A N 1
ATOM 3392 C CA . VAL A 1 433 ? -6.612 -10.221 -4.037 1.00 92.62 433 VAL A CA 1
ATOM 3393 C C . VAL A 1 433 ? -7.309 -11.086 -2.980 1.00 92.62 433 VAL A C 1
ATOM 3395 O O . VAL A 1 433 ? -8.085 -10.573 -2.169 1.00 92.62 433 VAL A O 1
ATOM 3398 N N . HIS A 1 434 ? -7.007 -12.386 -2.915 1.00 94.56 434 HIS A N 1
ATOM 3399 C CA . HIS A 1 434 ? -7.569 -13.251 -1.870 1.00 94.56 434 HIS A CA 1
ATOM 3400 C C . HIS A 1 434 ? -7.055 -12.902 -0.471 1.00 94.56 434 HIS A C 1
ATOM 3402 O O . HIS A 1 434 ? -7.824 -12.910 0.493 1.00 94.56 434 HIS A O 1
ATOM 3408 N N . CYS A 1 435 ? -5.767 -12.575 -0.337 1.00 90.69 435 CYS A N 1
ATOM 3409 C CA . CYS A 1 435 ? -5.206 -12.145 0.939 1.00 90.69 435 CYS A CA 1
ATOM 3410 C C . CYS A 1 435 ? -5.829 -10.820 1.392 1.00 90.69 435 CYS A C 1
ATOM 3412 O O . CYS A 1 435 ? -6.140 -10.677 2.572 1.00 90.69 435 CYS A O 1
ATOM 3414 N N . LEU A 1 436 ? -6.096 -9.899 0.460 1.00 90.38 436 LEU A N 1
ATOM 3415 C CA . LEU A 1 436 ? -6.804 -8.649 0.736 1.00 90.38 436 LEU A CA 1
ATOM 3416 C C . LEU A 1 436 ? -8.203 -8.922 1.289 1.00 90.38 436 LEU A C 1
ATOM 3418 O O . LEU A 1 436 ? -8.558 -8.395 2.340 1.00 90.38 436 LEU A O 1
ATOM 3422 N N . LYS A 1 437 ? -8.965 -9.821 0.653 1.00 92.56 437 LYS A N 1
ATOM 3423 C CA . LYS A 1 437 ? -10.289 -10.231 1.147 1.00 92.56 437 LYS A CA 1
ATOM 3424 C C . LYS A 1 437 ? -10.241 -10.794 2.567 1.00 92.56 437 LYS A C 1
ATOM 3426 O O . LYS A 1 437 ? -11.104 -10.474 3.385 1.00 92.56 437 LYS A O 1
ATOM 3431 N N . ASN A 1 438 ? -9.237 -11.612 2.867 1.00 91.38 438 ASN A N 1
ATOM 3432 C CA . ASN A 1 438 ? -9.068 -12.177 4.201 1.00 91.38 438 ASN A CA 1
ATOM 3433 C C . ASN A 1 438 ? -8.625 -11.129 5.233 1.00 91.38 438 ASN A C 1
ATOM 3435 O O . ASN A 1 438 ? -9.062 -11.204 6.380 1.00 91.38 438 ASN A O 1
ATOM 3439 N N . SER A 1 439 ? -7.802 -10.155 4.836 1.00 87.94 439 SER A N 1
ATOM 3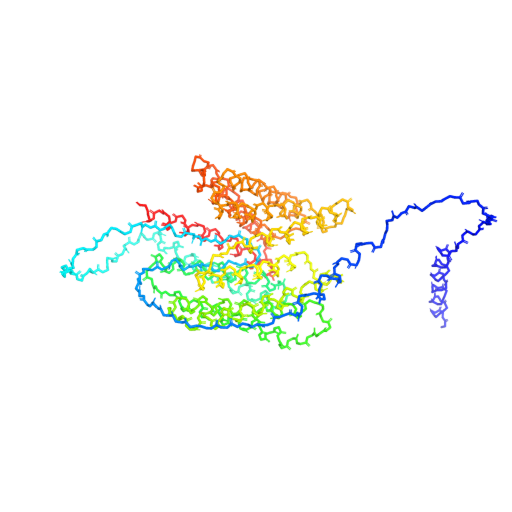440 C CA . SER A 1 439 ? -7.405 -9.026 5.686 1.00 87.94 439 SER A CA 1
ATOM 3441 C C . SER A 1 439 ? -8.620 -8.195 6.109 1.00 87.94 439 SER A C 1
ATOM 3443 O O . SER A 1 439 ? -8.815 -7.947 7.298 1.00 87.94 439 SER A O 1
ATOM 3445 N N . GLU A 1 440 ? -9.507 -7.859 5.167 1.00 87.88 440 GLU A N 1
ATOM 3446 C CA . GLU A 1 440 ? -10.741 -7.116 5.467 1.00 87.88 440 GLU A CA 1
ATOM 3447 C C . GLU A 1 440 ? -11.683 -7.899 6.390 1.00 87.88 440 GLU A C 1
ATOM 3449 O O . GLU A 1 440 ? -12.258 -7.340 7.322 1.00 87.88 440 GLU A O 1
ATOM 3454 N N . PHE A 1 441 ? -11.781 -9.220 6.209 1.00 88.88 441 PHE A N 1
ATOM 3455 C CA . PHE A 1 441 ? -12.515 -10.074 7.145 1.00 88.88 441 PHE A CA 1
ATOM 3456 C C . PHE A 1 441 ? -11.955 -9.992 8.579 1.00 88.88 441 PHE A C 1
ATOM 3458 O O . PHE A 1 441 ? -12.732 -9.959 9.536 1.00 88.88 441 PHE A O 1
ATOM 3465 N N . LEU A 1 442 ? -10.628 -9.953 8.750 1.00 82.25 442 LEU A N 1
ATOM 3466 C CA . LEU A 1 442 ? -10.011 -9.810 10.074 1.00 82.25 442 LEU A CA 1
ATOM 3467 C C . LEU A 1 442 ? -10.311 -8.439 10.692 1.00 82.25 442 LEU A C 1
ATOM 3469 O O . LEU A 1 442 ? -10.652 -8.384 11.871 1.00 82.25 442 LEU A O 1
ATOM 3473 N N . ILE A 1 443 ? -10.276 -7.364 9.896 1.00 81.31 443 ILE A N 1
ATOM 3474 C CA . ILE A 1 443 ? -10.654 -6.009 10.340 1.00 81.31 443 ILE A CA 1
ATOM 3475 C C . ILE A 1 443 ? -12.091 -5.994 10.868 1.00 81.31 443 ILE A C 1
ATOM 3477 O O . ILE A 1 443 ? -12.370 -5.468 11.947 1.00 81.31 443 ILE A O 1
ATOM 3481 N N . GLU A 1 444 ? -13.029 -6.580 10.123 1.00 81.25 444 GLU A N 1
ATOM 3482 C CA . GLU A 1 444 ? -14.432 -6.663 10.539 1.00 81.25 444 GLU A CA 1
ATOM 3483 C C . GLU A 1 444 ? -14.606 -7.475 11.829 1.00 81.25 444 GLU A C 1
ATOM 3485 O O . GLU A 1 444 ? -15.413 -7.113 12.695 1.00 81.25 444 GLU A O 1
ATOM 3490 N N . LEU A 1 445 ? -13.838 -8.557 11.977 1.00 82.56 445 LEU A N 1
ATOM 3491 C CA . LEU A 1 445 ? -13.859 -9.407 13.161 1.00 82.56 445 LEU A CA 1
ATOM 3492 C C . LEU A 1 445 ? -13.341 -8.666 14.402 1.00 82.56 445 LEU A C 1
ATOM 3494 O O . LEU A 1 445 ? -14.006 -8.696 15.436 1.00 82.56 445 LEU A O 1
ATOM 3498 N N . GLU A 1 446 ? -12.201 -7.982 14.301 1.00 77.69 446 GLU A N 1
ATOM 3499 C CA . GLU A 1 446 ? -11.611 -7.179 15.384 1.00 77.69 446 GLU A CA 1
ATOM 3500 C C . GLU A 1 446 ? -12.557 -6.050 15.817 1.00 77.69 446 GLU A C 1
ATOM 3502 O O . GLU A 1 446 ? -12.870 -5.900 17.001 1.00 77.69 446 GLU A O 1
ATOM 3507 N N . ASN A 1 447 ? -13.127 -5.327 14.849 1.00 73.81 447 ASN A N 1
ATOM 3508 C CA . ASN A 1 447 ? -14.114 -4.274 15.101 1.00 73.81 447 ASN A CA 1
ATOM 3509 C C . ASN A 1 447 ? -15.399 -4.785 15.770 1.00 73.81 447 ASN A C 1
ATOM 3511 O O . ASN A 1 447 ? -16.099 -4.019 16.434 1.00 73.81 447 ASN A O 1
ATOM 3515 N N . SER A 1 448 ? -15.733 -6.062 15.583 1.00 76.06 448 SER A N 1
ATOM 3516 C CA . SER A 1 448 ? -16.886 -6.700 16.224 1.00 76.06 448 SER A CA 1
ATOM 3517 C C . SER A 1 448 ? -16.583 -7.188 17.643 1.00 76.06 448 SER A C 1
ATOM 3519 O O . SER A 1 448 ? -17.512 -7.353 18.425 1.00 76.06 448 SER A O 1
ATOM 3521 N N . GLN A 1 449 ? -15.311 -7.425 17.979 1.00 69.69 449 GLN A N 1
ATOM 3522 C CA . GLN A 1 449 ? -14.875 -7.847 19.317 1.00 69.69 449 GLN A CA 1
ATOM 3523 C C . GLN A 1 449 ? -14.616 -6.667 20.265 1.00 69.69 449 GLN A C 1
ATOM 3525 O O . GLN A 1 449 ? -14.708 -6.837 21.478 1.00 69.69 449 GLN A O 1
ATOM 3530 N N . ASN A 1 450 ? -14.311 -5.485 19.718 1.00 55.19 450 ASN A N 1
ATOM 3531 C CA . ASN A 1 450 ? -14.054 -4.253 20.475 1.00 55.19 450 ASN A CA 1
ATOM 3532 C C . ASN A 1 450 ? -15.323 -3.426 20.791 1.00 55.19 450 ASN A C 1
ATOM 3534 O O . ASN A 1 450 ? -15.216 -2.344 21.370 1.00 55.19 450 ASN A O 1
ATOM 3538 N N . LYS A 1 451 ? -16.508 -3.913 20.403 1.00 43.25 451 LYS A N 1
ATOM 3539 C CA . LYS A 1 451 ? -17.826 -3.363 20.766 1.00 43.25 451 LYS A CA 1
ATOM 3540 C C . LYS A 1 451 ? -18.451 -4.191 21.876 1.00 43.25 451 LYS A C 1
ATOM 3542 O O . LYS A 1 451 ? -19.117 -3.576 22.737 1.00 43.25 451 LYS A O 1
#

Secondary structure (DSSP, 8-state):
--HHHHHHHHHHHHHHHHHTT-------------------SSHHHHHHHHHHHHTT---------------------PPPPTTS------PPPPPPPPP-PPP-------------HHHHHHHHHHHHHHHHHHHHHHHHHHTTSS-HHHHHHHHHHHHHHHHHHHHHTT---HHHHHHHHHHHHHHHHHHHHHS--TTSTTHHHHHHHHHHHHHHHHHHHHHHTT-HHHHHHHHHHHHHHHHHHHHHHHHHHHTTSS-HHHHHHHHHHHHHHHHHHHHHHT---SSHHHHHHHHHHHHHHHHHHHHHTT-GGG-HHHHHHHHHHHHHHHHHHHHHTT-HHHHHHHHHHHHHHHHHHHHHIIIIITTTTSS-HHHHHHHHHHHHHHHHHHHHH-GGGHHHHHHHHHHHHHHHHHHHHT---SSSSSHHHHHHHHHHHHHHHHHHHHHHH--

pLDDT: mean 72.94, std 24.44, range [17.81, 98.06]